Protein AF-A0A7T7HMY7-F1 (afdb_monomer_lite)

Sequence (396 aa):
MTNDMMNLRSLVEKSADADLLLAMTLGSSPRAFAAEKLMELEVGAKTGAGYGEKSAFRLAQRNGYRDRDWETRAGTVELRIPKLRSGSYFPSFLEPRRMAEKALTAVIQEAYIQGVSTRSVDDLVKAMGMSGISKSQVSRLCEEIDDKVKAFLDRPIEGDWSYLWIDATYMKVRRGGRIVSVAVIIAVGVNTDGRREVLGMEIGTSENGFEMPAETWLRFQSEAVIHSHNAKVHPHWPSNADMDSQIAAHIPFAIVSCDGEVTTPVLWWGDHCLDAPLTGRSFVPGVFDCYGLVRSCYWQERGIRLPDFARSKCWWEEGENLLADHFEEAGFRAVDALEARPGDVFFMRLVSKVPCHSGILLEDGLCLHHLDGRLSRREPIGPWLRRATHWVRYVG

Organism: NCBI:txid2583532

Foldseek 3Di:
DPVVVVVVVVVVVVVVVVVLVVCVVVVHDSVQVVQVVLLQVVVCVVQVHGPPDDDPSGPWDWDFWDWAWAQELQEIHTHTHIHTPDDGDDRPQDDPPDRYGPVLLVVLLVCVVVVNDQVNSQVVCVVSVYPGDDPVRSVVSCVVVVVVLVCLQPDDDDADFPDKDKDWDWDFDADPNDTATKIKIWIWTQHPVRDIDTNHIDIHPDPPDDDDALVNLVVDPDQEEEDEAQVVPDPQADALRRLVSCLSNVHKYWYWYDNPPDIDPIDIADPVCLCPDLWQDADGPQGRAFVSSLQSCCCPVPVDHFRGHRAHVPNCVVVDQCCVVCVVVRQKDWDDPVPDDFQKKWFFDDPHPHGDFMWTQHPPQWIWGGDHPDTTDIDHCVVVPVGTDTIIDHDD

Radius of gyration: 38.96 Å; chains: 1; bounding box: 104×44×97 Å

pLDDT: mean 81.66, std 12.3, range [36.0, 95.69]

InterPro domains:
  IPR000064 Endopeptidase, NLPC/P60 domain [PF00877] (287-383)
  IPR000064 Endopeptidase, NLPC/P60 domain [PS51935] (248-396)
  IPR001207 Transposase, mutator type [PF00872] (34-220)
  IPR001207 Transposase, mutator type [PTHR33217] (35-220)
  IPR038765 Papain-like cysteine peptidase superfamily [SSF54001] (282-394)

Secondary structure (DSSP, 8-state):
--HHHHHHHHHHHHHHHHHHHHHHHTT--HHHHHHHHHHHHHHHHHHTS-TT---TT----EEEEEEEEEEETTEEEEEEEEEESSS----TTS-TT--B-HHHHHHHHHHHHTT--HHHHHHHHHHTTSS---HHHHHHHHHHHHHHHHHHHTS---S-EEEEEEEEEEEEEEETTEEEEEEEEEEEEEETTS-EEEEEEEEE--SS-----HHHHHTS--S-EEEEEETTTS-SS--HHHHHHHHHHTS-EEEEEE-SS-BPPPEEESGGGTTS-SSSPPPBTTTBSHHHHHHHHHHHHH---PPP----TTGGGGT--HHHHSTTTTTEEEE-GGG--TT-EEEE-SSSSS--EEEEE-GGGEEEE--TTS--EEEESHHHHTTEEEEEEE--

Structure (mmCIF, N/CA/C/O backbone):
data_AF-A0A7T7HMY7-F1
#
_entry.id   AF-A0A7T7HMY7-F1
#
loop_
_atom_site.group_PDB
_atom_site.id
_atom_site.type_symbol
_atom_site.label_atom_id
_atom_site.label_alt_id
_atom_site.label_comp_id
_atom_site.label_asym_id
_atom_site.label_entity_id
_atom_site.label_seq_id
_atom_site.pdbx_PDB_ins_code
_atom_site.Cartn_x
_atom_site.Cartn_y
_atom_site.Cartn_z
_atom_site.occupancy
_atom_site.B_iso_or_equiv
_atom_site.auth_seq_id
_atom_site.auth_comp_id
_atom_site.auth_asym_id
_atom_site.auth_atom_id
_atom_site.pdbx_PDB_model_num
ATOM 1 N N . MET A 1 1 ? -70.663 -4.933 37.658 1.00 42.12 1 MET A N 1
ATOM 2 C CA . MET A 1 1 ? -69.342 -5.442 38.099 1.00 42.12 1 MET A CA 1
ATOM 3 C C . MET A 1 1 ? -68.191 -4.445 37.882 1.00 42.12 1 MET A C 1
ATOM 5 O O . MET A 1 1 ? -67.039 -4.824 38.012 1.00 42.12 1 MET A O 1
ATOM 9 N N . THR A 1 2 ? -68.454 -3.164 37.597 1.00 48.19 2 THR A N 1
ATOM 10 C CA . THR A 1 2 ? -67.416 -2.154 37.301 1.00 48.19 2 THR A CA 1
ATOM 11 C C . THR A 1 2 ? -67.029 -1.273 38.498 1.00 48.19 2 THR A C 1
ATOM 13 O O . THR A 1 2 ? -65.908 -0.776 38.529 1.00 48.19 2 THR A O 1
ATOM 16 N N . ASN A 1 3 ? -67.891 -1.142 39.517 1.00 42.84 3 ASN A N 1
ATOM 17 C CA . ASN A 1 3 ? -67.608 -0.309 40.698 1.00 42.84 3 ASN A CA 1
ATOM 18 C C . ASN A 1 3 ? -66.641 -0.953 41.709 1.00 42.84 3 ASN A C 1
ATOM 20 O O . ASN A 1 3 ? -65.788 -0.250 42.244 1.00 42.84 3 ASN A O 1
ATOM 24 N N . ASP A 1 4 ? -66.693 -2.272 41.927 1.00 43.59 4 ASP A N 1
ATOM 25 C CA . ASP A 1 4 ? -65.787 -2.940 42.884 1.00 43.59 4 ASP A CA 1
ATOM 26 C C . ASP A 1 4 ? -64.329 -2.994 42.392 1.00 43.59 4 ASP A C 1
ATOM 28 O O . ASP A 1 4 ? -63.393 -2.888 43.183 1.00 43.59 4 ASP A O 1
ATOM 32 N N . MET A 1 5 ? -64.118 -3.068 41.073 1.00 36.00 5 MET A N 1
ATOM 33 C CA . MET A 1 5 ? -62.785 -3.049 40.452 1.00 36.00 5 MET A CA 1
ATOM 34 C C . MET A 1 5 ? -62.126 -1.660 40.499 1.00 36.00 5 MET A C 1
ATOM 36 O O . MET A 1 5 ? -60.909 -1.564 40.658 1.00 36.00 5 MET A O 1
ATOM 40 N N . MET A 1 6 ? -62.919 -0.584 40.396 1.00 39.78 6 MET A N 1
ATOM 41 C CA . MET A 1 6 ? -62.444 0.790 40.614 1.00 39.78 6 MET A CA 1
ATOM 42 C C . MET A 1 6 ? -62.078 1.030 42.083 1.00 39.78 6 MET A C 1
ATOM 44 O O . MET A 1 6 ? -61.070 1.674 42.367 1.00 39.78 6 MET A O 1
ATOM 48 N N . ASN A 1 7 ? -62.844 0.452 43.013 1.00 46.25 7 ASN A N 1
ATOM 49 C CA . ASN A 1 7 ? -62.592 0.589 44.445 1.00 46.25 7 ASN A CA 1
ATOM 50 C C . ASN A 1 7 ? -61.287 -0.120 44.856 1.00 46.25 7 ASN A C 1
ATOM 52 O O . ASN A 1 7 ? -60.445 0.484 45.517 1.00 46.25 7 ASN A O 1
ATOM 56 N N . LEU A 1 8 ? -61.055 -1.342 44.359 1.00 41.19 8 LEU A N 1
ATOM 57 C CA . LEU A 1 8 ? -59.815 -2.106 44.559 1.00 41.19 8 LEU A CA 1
ATOM 58 C C . LEU A 1 8 ? -58.572 -1.416 43.985 1.00 41.19 8 LEU A C 1
ATOM 60 O O . LEU A 1 8 ? -57.550 -1.376 44.662 1.00 41.19 8 LEU A O 1
ATOM 64 N N . ARG A 1 9 ? -58.648 -0.828 42.781 1.00 41.97 9 ARG A N 1
ATOM 65 C CA . ARG A 1 9 ? -57.530 -0.039 42.228 1.00 41.97 9 ARG A CA 1
ATOM 66 C C . ARG A 1 9 ? -57.210 1.177 43.092 1.00 41.97 9 ARG A C 1
ATOM 68 O O . ARG A 1 9 ? -56.050 1.372 43.424 1.00 41.97 9 ARG A O 1
ATOM 75 N N . SER A 1 10 ? -58.228 1.914 43.538 1.00 44.69 10 SER A N 1
ATOM 76 C CA . SER A 1 10 ? -58.028 3.081 44.407 1.00 44.69 10 SER A CA 1
ATOM 77 C C . SER A 1 10 ? -57.472 2.715 45.791 1.00 44.69 10 SER A C 1
ATOM 79 O O . SER A 1 10 ? -56.715 3.483 46.379 1.00 44.69 10 SER A O 1
ATOM 81 N N . LEU A 1 11 ? -57.826 1.534 46.311 1.00 40.09 11 LEU A N 1
ATOM 82 C CA . LEU A 1 11 ? -57.315 0.985 47.569 1.00 40.09 11 LEU A CA 1
ATOM 83 C C . LEU A 1 11 ? -55.863 0.512 47.443 1.00 40.09 11 LEU A C 1
ATOM 85 O O . LEU A 1 11 ? -55.088 0.740 48.365 1.00 40.09 11 LEU A O 1
ATOM 89 N N . VAL A 1 12 ? -55.489 -0.095 46.312 1.00 43.34 12 VAL A N 1
ATOM 90 C CA . VAL A 1 12 ? -54.110 -0.522 46.016 1.00 43.34 12 VAL A CA 1
ATOM 91 C C . VAL A 1 12 ? -53.204 0.676 45.724 1.00 43.34 12 VAL A C 1
ATOM 93 O O . VAL A 1 12 ? -52.072 0.698 46.191 1.00 43.34 12 VAL A O 1
ATOM 96 N N . GLU A 1 13 ? -53.694 1.698 45.017 1.00 51.16 13 GLU A N 1
ATOM 97 C CA . GLU A 1 13 ? -52.966 2.959 44.807 1.00 51.16 13 GLU A CA 1
ATOM 98 C C . GLU A 1 13 ? -52.755 3.696 46.135 1.00 51.16 13 GLU A C 1
ATOM 100 O O . GLU A 1 13 ? -51.631 4.070 46.457 1.00 51.16 13 GLU A O 1
ATOM 105 N N . LYS A 1 14 ? -53.792 3.798 46.979 1.00 53.12 14 LYS A N 1
ATOM 106 C CA . LYS A 1 14 ? -53.660 4.380 48.324 1.00 53.12 14 LYS A CA 1
ATOM 107 C C . LYS A 1 14 ? -52.771 3.560 49.256 1.00 53.12 14 LYS A C 1
ATOM 109 O O . LYS A 1 14 ? -52.086 4.160 50.078 1.00 53.12 14 LYS A O 1
ATOM 114 N N . SER A 1 15 ? -52.779 2.226 49.173 1.00 52.03 15 SER A N 1
ATOM 115 C CA . SER A 1 15 ? -51.889 1.400 49.998 1.00 52.03 15 SER A CA 1
ATOM 116 C C . SER A 1 15 ? -50.443 1.490 49.520 1.00 52.03 15 SER A C 1
ATOM 118 O O . SER A 1 15 ? -49.547 1.539 50.350 1.00 52.03 15 SER A O 1
ATOM 120 N N . ALA A 1 16 ? -50.209 1.561 48.207 1.00 57.41 16 ALA A N 1
ATOM 121 C CA . ALA A 1 16 ? -48.880 1.752 47.636 1.00 57.41 16 ALA A CA 1
ATOM 122 C C . ALA A 1 16 ? -48.299 3.128 47.996 1.00 57.41 16 ALA A C 1
ATOM 124 O O . ALA A 1 16 ? -47.139 3.203 48.395 1.00 57.41 16 ALA A O 1
ATOM 125 N N . ASP A 1 17 ? -49.109 4.190 47.935 1.00 59.56 17 ASP A N 1
ATOM 126 C CA . ASP A 1 17 ? -48.710 5.536 48.361 1.00 59.56 17 ASP A CA 1
ATOM 127 C C . ASP A 1 17 ? -48.475 5.607 49.872 1.00 59.56 17 ASP A C 1
ATOM 129 O O . ASP A 1 17 ? -47.504 6.217 50.314 1.00 59.56 17 ASP A O 1
ATOM 133 N N . ALA A 1 18 ? -49.319 4.957 50.679 1.00 59.72 18 ALA A N 1
ATOM 134 C CA . ALA A 1 18 ? -49.139 4.897 52.127 1.00 59.72 18 ALA A CA 1
ATOM 135 C C . ALA A 1 18 ? -47.888 4.101 52.523 1.00 59.72 18 ALA A C 1
ATOM 137 O O . ALA A 1 18 ? -47.154 4.546 53.399 1.00 59.72 18 ALA A O 1
ATOM 138 N N . ASP A 1 19 ? -47.609 2.973 51.866 1.00 58.94 19 ASP A N 1
ATOM 139 C CA . ASP A 1 19 ? -46.412 2.163 52.111 1.00 58.94 19 ASP A CA 1
ATOM 140 C C . ASP A 1 19 ? -45.138 2.881 51.647 1.00 58.94 19 ASP A C 1
ATOM 142 O O . ASP A 1 19 ? -44.115 2.821 52.329 1.00 58.94 19 ASP A O 1
ATOM 146 N N . LEU A 1 20 ? -45.192 3.602 50.520 1.00 57.53 20 LEU A N 1
ATOM 147 C CA . LEU A 1 20 ? -44.084 4.419 50.027 1.00 57.53 20 LEU A CA 1
ATOM 148 C C . LEU A 1 20 ? -43.818 5.609 50.958 1.00 57.53 20 LEU A C 1
ATOM 150 O O . LEU A 1 20 ? -42.670 5.860 51.315 1.00 57.53 20 LEU A O 1
ATOM 154 N N . LEU A 1 21 ? -44.867 6.310 51.399 1.00 55.91 21 LEU A N 1
ATOM 155 C CA . LEU A 1 21 ? -44.771 7.385 52.389 1.00 55.91 21 LEU A CA 1
ATOM 156 C C . LEU A 1 21 ? -44.250 6.863 53.729 1.00 55.91 21 LEU A C 1
ATOM 158 O O . LEU A 1 21 ? -43.387 7.501 54.328 1.00 55.91 21 LEU A O 1
ATOM 162 N N . LEU A 1 22 ? -44.707 5.687 54.167 1.00 54.56 22 LEU A N 1
ATOM 163 C CA . LEU A 1 22 ? -44.237 5.034 55.384 1.00 54.56 22 LEU A CA 1
ATOM 164 C C . LEU A 1 22 ? -42.751 4.667 55.267 1.00 54.56 22 LEU A C 1
ATOM 166 O O . LEU A 1 22 ? -41.972 4.984 56.166 1.00 54.56 22 LEU A O 1
ATOM 170 N N . ALA A 1 23 ? -42.329 4.090 54.140 1.00 54.44 23 ALA A N 1
ATOM 171 C CA . ALA A 1 23 ? -40.928 3.787 53.851 1.00 54.44 23 ALA A CA 1
ATOM 172 C C . ALA A 1 23 ? -40.056 5.055 53.816 1.00 54.44 23 ALA A C 1
ATOM 174 O O . ALA A 1 23 ? -38.965 5.062 54.388 1.00 54.44 23 ALA A O 1
ATOM 175 N N . MET A 1 24 ? -40.559 6.149 53.233 1.00 52.00 24 MET A N 1
ATOM 176 C CA . MET A 1 24 ? -39.890 7.454 53.232 1.00 52.00 24 MET A CA 1
ATOM 177 C C . MET A 1 24 ? -39.785 8.051 54.645 1.00 52.00 24 MET A C 1
ATOM 179 O O . MET A 1 24 ? -38.734 8.583 54.997 1.00 52.00 24 MET A O 1
ATOM 183 N N . THR A 1 25 ? -40.818 7.923 55.487 1.00 47.66 25 THR A N 1
ATOM 184 C CA . THR A 1 25 ? -40.770 8.362 56.897 1.00 47.66 25 THR A CA 1
ATOM 185 C C . THR A 1 25 ? -39.879 7.491 57.782 1.00 47.66 25 THR A C 1
ATOM 187 O O . THR A 1 25 ? -39.307 7.992 58.745 1.00 47.66 25 THR A O 1
ATOM 190 N N . LEU A 1 26 ? -39.711 6.208 57.445 1.00 48.44 26 LEU A N 1
ATOM 191 C CA . LEU A 1 26 ? -38.800 5.276 58.120 1.00 48.44 26 LEU A CA 1
ATOM 192 C C . LEU A 1 26 ? -37.350 5.379 57.604 1.00 48.44 26 LEU A C 1
ATOM 194 O O . LEU A 1 26 ? -36.502 4.579 57.994 1.00 48.44 26 LEU A O 1
ATOM 198 N N . GLY A 1 27 ? -37.050 6.354 56.736 1.00 49.81 27 GLY A N 1
ATOM 199 C CA . GLY A 1 27 ? -35.697 6.639 56.247 1.00 49.81 27 GLY A CA 1
ATOM 200 C C . GLY A 1 27 ? -35.196 5.707 55.140 1.00 49.81 27 GLY A C 1
ATOM 201 O O . GLY A 1 27 ? -34.015 5.743 54.800 1.00 49.81 27 GLY A O 1
ATOM 202 N N . SER A 1 28 ? -36.066 4.880 54.556 1.00 56.84 28 SER A N 1
ATOM 203 C CA . SER A 1 28 ? -35.708 3.970 53.464 1.00 56.84 28 SER A CA 1
ATOM 204 C C . SER A 1 28 ? -35.794 4.688 52.113 1.00 56.84 28 SER A C 1
ATOM 206 O O . SER A 1 28 ? -36.788 5.344 51.803 1.00 56.84 28 SER A O 1
ATOM 208 N N . SER A 1 29 ? -34.756 4.563 51.278 1.00 65.31 29 SER A N 1
ATOM 209 C CA . SER A 1 29 ? -34.755 5.135 49.922 1.00 65.31 29 SER A CA 1
ATOM 210 C C . SER A 1 29 ? -35.913 4.552 49.091 1.00 65.31 29 SER A C 1
ATOM 212 O O . SER A 1 29 ? -36.065 3.327 49.075 1.00 65.31 29 SER A O 1
ATOM 214 N N . PRO A 1 30 ? -36.680 5.359 48.326 1.00 67.12 30 PRO A N 1
ATOM 215 C CA . PRO A 1 30 ? -37.744 4.865 47.437 1.00 67.12 30 PRO A CA 1
ATOM 216 C C . PRO A 1 30 ? -37.289 3.736 46.497 1.00 67.12 30 PRO A C 1
ATOM 218 O O . PRO A 1 30 ? -38.059 2.849 46.137 1.00 67.12 30 PRO A O 1
ATOM 221 N N . ARG A 1 31 ? -36.000 3.738 46.131 1.00 68.12 31 ARG A N 1
ATOM 222 C CA . ARG A 1 31 ? -35.364 2.694 45.316 1.00 68.12 31 ARG A CA 1
ATOM 223 C C . ARG A 1 31 ? -35.173 1.381 46.072 1.00 68.12 31 ARG A C 1
ATOM 225 O O . ARG A 1 31 ? -35.397 0.327 45.487 1.00 68.12 31 ARG A O 1
ATOM 232 N N . ALA A 1 32 ? -34.784 1.448 47.347 1.00 71.50 32 ALA A N 1
ATOM 233 C CA . ALA A 1 32 ? -34.676 0.270 48.206 1.00 71.50 32 ALA A CA 1
ATOM 234 C C . ALA A 1 32 ? -36.048 -0.395 48.352 1.00 71.50 32 ALA A C 1
ATOM 236 O O . ALA A 1 32 ? -36.175 -1.591 48.115 1.00 71.50 32 ALA A O 1
ATOM 237 N N . PHE A 1 33 ? -37.090 0.406 48.597 1.00 76.81 33 PHE A N 1
ATOM 238 C CA . PHE A 1 33 ? -38.466 -0.077 48.695 1.00 76.81 33 PHE A CA 1
ATOM 239 C C . PHE A 1 33 ? -38.954 -0.740 47.397 1.00 76.81 33 PHE A C 1
ATOM 241 O O . PHE A 1 33 ? -39.469 -1.857 47.421 1.00 76.81 33 PHE A O 1
ATOM 248 N N . ALA A 1 34 ? -38.750 -0.095 46.243 1.00 78.25 34 ALA A N 1
ATOM 249 C CA . ALA A 1 34 ? -39.134 -0.667 44.953 1.00 78.25 34 ALA A CA 1
ATOM 250 C C . ALA A 1 34 ? -38.386 -1.980 44.652 1.00 78.25 34 ALA A C 1
ATOM 252 O O . ALA A 1 34 ? -38.998 -2.954 44.210 1.00 78.25 34 ALA A O 1
ATOM 253 N N . ALA A 1 35 ? -37.077 -2.031 44.925 1.00 81.69 35 ALA A N 1
ATOM 254 C CA . ALA A 1 35 ? -36.270 -3.235 44.748 1.00 81.69 35 ALA A CA 1
ATOM 255 C C . ALA A 1 35 ? -36.717 -4.365 45.690 1.00 81.69 35 ALA A C 1
ATOM 257 O O . ALA A 1 35 ? -36.839 -5.510 45.255 1.00 81.69 35 ALA A O 1
ATOM 258 N N . GLU A 1 36 ? -37.014 -4.059 46.954 1.00 84.00 36 GLU A N 1
ATOM 259 C CA . GLU A 1 36 ? -37.570 -5.019 47.912 1.00 84.00 36 GLU A CA 1
ATOM 260 C C . GLU A 1 36 ? -38.914 -5.571 47.441 1.00 84.00 36 GLU A C 1
ATOM 262 O O . GLU A 1 36 ? -39.086 -6.789 47.407 1.00 84.00 36 GLU A O 1
ATOM 267 N N . LYS A 1 37 ? -39.834 -4.715 46.983 1.00 82.25 37 LYS A N 1
ATOM 268 C CA . LYS A 1 37 ? -41.144 -5.151 46.478 1.00 82.25 37 LYS A CA 1
ATOM 269 C C . LYS A 1 37 ? -41.040 -6.028 45.237 1.00 82.25 37 LYS A C 1
ATOM 271 O O . LYS A 1 37 ? -41.718 -7.053 45.160 1.00 82.25 37 LYS A O 1
ATOM 276 N N . LEU A 1 38 ? -40.157 -5.690 44.298 1.00 84.50 38 LEU A N 1
ATOM 277 C CA . LEU A 1 38 ? -39.879 -6.543 43.141 1.00 84.50 38 LEU A CA 1
ATOM 278 C C . LEU A 1 38 ? -39.337 -7.912 43.573 1.00 84.50 38 LEU A C 1
ATOM 280 O O . LEU A 1 38 ? -39.813 -8.940 43.091 1.00 84.50 38 LEU A O 1
ATOM 284 N N . MET A 1 39 ? -38.404 -7.946 44.530 1.00 88.19 39 MET A N 1
ATOM 285 C CA . MET A 1 39 ? -37.891 -9.206 45.075 1.00 88.19 39 MET A CA 1
ATOM 286 C C . MET A 1 39 ? -38.978 -10.016 45.795 1.00 88.19 39 MET A C 1
ATOM 288 O O . MET A 1 39 ? -39.026 -11.240 45.657 1.00 88.19 39 MET A O 1
ATOM 292 N N . GLU A 1 40 ? -39.877 -9.370 46.541 1.00 85.19 40 GLU A N 1
ATOM 293 C CA . GLU A 1 40 ? -41.006 -10.041 47.195 1.00 85.19 40 GLU A CA 1
ATOM 294 C C . GLU A 1 40 ? -41.950 -10.699 46.186 1.00 85.19 40 GLU A C 1
ATOM 296 O O . GLU A 1 40 ? -42.355 -11.846 46.409 1.00 85.19 40 GLU A O 1
ATOM 301 N N . LEU A 1 41 ? -42.258 -10.006 45.085 1.00 84.88 41 LEU A N 1
ATOM 302 C CA . LEU A 1 41 ? -43.108 -10.503 44.002 1.00 84.88 41 LEU A CA 1
ATOM 303 C C . LEU A 1 41 ? -42.464 -11.685 43.269 1.00 84.88 41 LEU A C 1
ATOM 305 O O . LEU A 1 41 ? -43.100 -12.727 43.111 1.00 84.88 41 LEU A O 1
ATOM 309 N N . GLU A 1 42 ? -41.192 -11.571 42.880 1.00 86.19 42 GLU A N 1
ATOM 310 C CA . GLU A 1 42 ? -40.466 -12.653 42.203 1.00 86.19 42 GLU A CA 1
ATOM 311 C C . GLU A 1 42 ? -40.352 -13.907 43.077 1.00 86.19 42 GLU A C 1
ATOM 313 O O . GLU A 1 42 ? -40.543 -15.033 42.606 1.00 86.19 42 GLU A O 1
ATOM 318 N N . VAL A 1 43 ? -40.056 -13.728 44.369 1.00 87.19 43 VAL A N 1
ATOM 319 C CA . VAL A 1 43 ? -39.980 -14.847 45.310 1.00 87.19 43 VAL A CA 1
ATOM 320 C C . VAL A 1 43 ? -41.359 -15.443 45.541 1.00 87.19 43 VAL A C 1
ATOM 322 O O . VAL A 1 43 ? -41.470 -16.663 45.539 1.00 87.19 43 VAL A O 1
ATOM 325 N N . GLY A 1 44 ? -42.401 -14.622 45.702 1.00 84.00 44 GLY A N 1
ATOM 326 C CA . GLY A 1 44 ? -43.781 -15.089 45.851 1.00 84.00 44 GLY A CA 1
ATOM 327 C C . GLY A 1 44 ? -44.232 -15.950 44.672 1.00 84.00 44 GLY A C 1
ATOM 328 O O . GLY A 1 44 ? -44.763 -17.041 44.888 1.00 84.00 44 GLY A O 1
ATOM 329 N N . ALA A 1 45 ? -43.925 -15.519 43.445 1.00 84.25 45 ALA A N 1
ATOM 330 C CA . ALA A 1 45 ? -44.188 -16.279 42.226 1.00 84.25 45 ALA A CA 1
ATOM 331 C C . ALA A 1 45 ? -43.424 -17.615 42.198 1.00 84.25 45 ALA A C 1
ATOM 333 O O . ALA A 1 45 ? -44.005 -18.648 41.875 1.00 84.25 45 ALA A O 1
ATOM 334 N N . LYS A 1 46 ? -42.146 -17.631 42.605 1.00 82.56 46 LYS A N 1
ATOM 335 C CA . LYS A 1 46 ? -41.347 -18.868 42.694 1.00 82.56 46 LYS A CA 1
ATOM 336 C C . LYS A 1 46 ? -41.804 -19.821 43.800 1.00 82.56 46 LYS A C 1
ATOM 338 O O . LYS A 1 46 ? -41.718 -21.033 43.627 1.00 82.56 46 LYS A O 1
ATOM 343 N N . THR A 1 47 ? -42.236 -19.306 44.951 1.00 82.94 47 THR A N 1
ATOM 344 C CA . THR A 1 47 ? -42.652 -20.134 46.094 1.00 82.94 47 THR A CA 1
ATOM 345 C C . THR A 1 47 ? -44.120 -20.548 46.034 1.00 82.94 47 THR A C 1
ATOM 347 O O . THR A 1 47 ? -44.513 -21.429 46.800 1.00 82.94 47 THR A O 1
ATOM 350 N N . GLY A 1 48 ? -44.919 -19.932 45.156 1.00 80.69 48 GLY A N 1
ATOM 351 C CA . GLY A 1 48 ? -46.363 -20.163 45.028 1.00 80.69 48 GLY A CA 1
ATOM 352 C C . GLY A 1 48 ? -47.188 -19.621 46.201 1.00 80.69 48 GLY A C 1
ATOM 353 O O . GLY A 1 48 ? -48.314 -20.059 46.413 1.00 80.69 48 GLY A O 1
ATOM 354 N N . ALA A 1 49 ? -46.611 -18.732 47.016 1.00 79.75 49 ALA A N 1
ATOM 355 C CA . ALA A 1 49 ? -47.242 -18.171 48.212 1.00 79.75 49 ALA A CA 1
ATOM 356 C C . ALA A 1 49 ? -46.493 -16.922 48.693 1.00 79.75 49 ALA A C 1
ATOM 358 O O . ALA A 1 49 ? -45.259 -16.878 48.618 1.00 79.75 49 ALA A O 1
ATOM 359 N N . GLY A 1 50 ? -47.218 -15.955 49.256 1.00 77.62 50 GLY A N 1
ATOM 360 C CA . GLY A 1 50 ? -46.667 -14.739 49.851 1.00 77.62 50 GLY A CA 1
ATOM 361 C C . GLY A 1 50 ? -45.847 -14.990 51.121 1.00 77.62 50 GLY A C 1
ATOM 362 O O . GLY A 1 50 ? -45.768 -16.109 51.643 1.00 77.62 50 GLY A O 1
ATOM 363 N N . TYR A 1 51 ? -45.205 -13.938 51.636 1.00 75.81 51 TYR A N 1
ATOM 364 C CA . TYR A 1 51 ? -44.473 -14.007 52.903 1.00 75.81 51 TYR A CA 1
ATOM 365 C C . TYR A 1 51 ? -45.437 -14.245 54.074 1.00 75.81 51 TYR A C 1
ATOM 367 O O . TYR A 1 51 ? -46.446 -13.561 54.192 1.00 75.81 51 TYR A O 1
ATOM 375 N N . GLY A 1 52 ? -45.158 -15.238 54.924 1.00 75.44 52 GLY A N 1
ATOM 376 C CA . GLY A 1 52 ? -45.998 -15.560 56.090 1.00 75.44 52 GLY A CA 1
ATOM 377 C C . GLY A 1 52 ? -47.347 -16.228 55.779 1.00 75.44 52 GLY A C 1
ATOM 378 O O . GLY A 1 52 ? -47.994 -16.741 56.689 1.00 75.44 52 GLY A O 1
ATOM 379 N N . GLU A 1 53 ? -47.753 -16.303 54.510 1.00 79.56 53 GLU A N 1
ATOM 380 C CA . GLU A 1 53 ? -49.017 -16.918 54.098 1.00 79.56 53 GLU A CA 1
ATOM 381 C C . GLU A 1 53 ? -49.006 -18.437 54.347 1.00 79.56 53 GLU A C 1
ATOM 383 O O . GLU A 1 53 ? -47.990 -19.102 54.137 1.00 79.56 53 GLU A O 1
ATOM 388 N N . LYS A 1 54 ? -50.113 -19.030 54.799 1.00 72.88 54 LYS A N 1
ATOM 389 C CA . LYS A 1 54 ? -50.232 -20.492 54.909 1.00 72.88 54 LYS A CA 1
ATOM 390 C C . LYS A 1 54 ? -50.882 -21.025 53.636 1.00 72.88 54 LYS A C 1
ATOM 392 O O . LYS A 1 54 ? -52.081 -20.874 53.458 1.00 72.88 54 LYS A O 1
ATOM 397 N N . SER A 1 55 ? -50.092 -21.664 52.776 1.00 78.56 55 SER A N 1
ATOM 398 C CA . SER A 1 55 ? -50.578 -22.310 51.553 1.00 78.56 55 SER A CA 1
ATOM 399 C C . SER A 1 55 ? -50.116 -23.761 51.508 1.00 78.56 55 SER A C 1
ATOM 401 O O . SER A 1 55 ? -48.934 -24.045 51.716 1.00 78.56 55 SER A O 1
ATOM 403 N N . ALA A 1 56 ? -51.051 -24.670 51.222 1.00 76.62 56 ALA A N 1
ATOM 404 C CA . ALA A 1 56 ? -50.767 -26.089 51.016 1.00 76.62 56 ALA A CA 1
ATOM 405 C C . ALA A 1 56 ? -49.973 -26.350 49.720 1.00 76.62 56 ALA A C 1
ATOM 407 O O . ALA A 1 56 ? -49.326 -27.384 49.600 1.00 76.62 56 ALA A O 1
ATOM 408 N N . PHE A 1 57 ? -49.975 -25.397 48.782 1.00 77.12 57 PHE A N 1
ATOM 409 C CA . PHE A 1 57 ? -49.289 -25.487 47.489 1.00 77.12 57 PHE A CA 1
ATOM 410 C C . PHE A 1 57 ? -47.900 -24.825 47.489 1.00 77.12 57 PHE A C 1
ATOM 412 O O . PHE A 1 57 ? -47.308 -24.623 46.430 1.00 77.12 57 PHE A O 1
ATOM 419 N N . ARG A 1 58 ? -47.361 -24.456 48.662 1.00 81.56 58 ARG A N 1
ATOM 420 C CA . ARG A 1 58 ? -46.050 -23.800 48.757 1.00 81.56 58 ARG A CA 1
ATOM 421 C C . ARG A 1 58 ? -44.930 -24.750 48.318 1.00 81.56 58 ARG A C 1
ATOM 423 O O . ARG A 1 58 ? -44.693 -25.772 48.954 1.00 81.56 58 ARG A O 1
ATOM 430 N N . LEU A 1 59 ? -44.180 -24.338 47.298 1.00 83.31 59 LEU A N 1
ATOM 431 C CA . LEU A 1 59 ? -43.111 -25.135 46.683 1.00 83.31 59 LEU A CA 1
ATOM 432 C C . LEU A 1 59 ? -41.764 -25.028 47.415 1.00 83.31 59 LEU A C 1
ATOM 434 O O . LEU A 1 59 ? -40.975 -25.969 47.420 1.00 83.31 59 LEU A O 1
ATOM 438 N N . ALA A 1 60 ? -41.483 -23.882 48.040 1.00 83.75 60 ALA A N 1
ATOM 439 C CA . ALA A 1 60 ? -40.248 -23.657 48.789 1.00 83.75 60 ALA A CA 1
ATOM 440 C C . ALA A 1 60 ? -40.464 -22.669 49.943 1.00 83.75 60 ALA A C 1
ATOM 442 O O . ALA A 1 60 ? -41.300 -21.766 49.870 1.00 83.75 60 ALA A O 1
ATOM 443 N N . GLN A 1 61 ? -39.700 -22.838 51.025 1.00 83.69 61 GLN A N 1
ATOM 444 C CA . GLN A 1 61 ? -39.705 -21.925 52.174 1.00 83.69 61 GLN A CA 1
ATOM 445 C C . GLN A 1 61 ? -38.551 -20.922 52.088 1.00 83.69 61 GLN A C 1
ATOM 447 O O . GLN A 1 61 ? -37.484 -21.246 51.570 1.00 83.69 61 GLN A O 1
ATOM 452 N N . ARG A 1 62 ? -38.745 -19.713 52.626 1.00 85.62 62 ARG A N 1
ATOM 453 C CA . ARG A 1 62 ? -37.674 -18.713 52.762 1.00 85.62 62 ARG A CA 1
ATOM 454 C C . ARG A 1 62 ? -36.783 -19.049 53.968 1.00 85.62 62 ARG A C 1
ATOM 456 O O . ARG A 1 62 ? -37.272 -19.589 54.955 1.00 85.62 62 ARG A O 1
ATOM 463 N N . ASN A 1 63 ? -35.491 -18.736 53.889 1.00 88.06 63 ASN A N 1
ATOM 464 C CA . ASN A 1 63 ? -34.488 -19.019 54.923 1.00 88.06 63 ASN A CA 1
ATOM 465 C C . ASN A 1 63 ? -33.588 -17.797 55.187 1.00 88.06 63 ASN A C 1
ATOM 467 O O . ASN A 1 63 ? -32.373 -17.832 54.984 1.00 88.06 63 ASN A O 1
ATOM 471 N N . GLY A 1 64 ? -34.215 -16.689 55.583 1.00 86.00 64 GLY A N 1
ATOM 472 C CA . GLY A 1 64 ? -33.536 -15.422 55.851 1.00 86.00 64 GLY A CA 1
ATOM 473 C C . GLY A 1 64 ? -33.151 -14.647 54.588 1.00 86.00 64 GLY A C 1
ATOM 474 O O . GLY A 1 64 ? -33.714 -14.860 53.513 1.00 86.00 64 GLY A O 1
ATOM 475 N N . TYR A 1 65 ? -32.185 -13.741 54.739 1.00 87.38 65 TYR A N 1
ATOM 476 C CA . TYR A 1 65 ? -31.741 -12.806 53.702 1.00 87.38 65 TYR A CA 1
ATOM 477 C C . TYR A 1 65 ? -30.212 -12.879 53.522 1.00 87.38 65 TYR A C 1
ATOM 479 O O . TYR A 1 65 ? -29.486 -13.386 54.387 1.00 87.38 65 TYR A O 1
ATOM 487 N N . ARG A 1 66 ? -29.708 -12.449 52.363 1.00 87.94 66 ARG A N 1
ATOM 488 C CA . ARG A 1 66 ? -28.308 -12.030 52.172 1.00 87.94 66 ARG A CA 1
ATOM 489 C C . ARG A 1 66 ? -28.301 -10.530 51.935 1.00 87.94 66 ARG A C 1
ATOM 491 O O . ARG A 1 66 ? -29.075 -10.054 51.108 1.00 87.94 66 ARG A O 1
ATOM 498 N N . ASP A 1 67 ? -27.403 -9.839 52.608 1.00 87.00 67 ASP A N 1
ATOM 499 C CA . ASP A 1 67 ? -27.182 -8.426 52.353 1.00 87.00 67 ASP A CA 1
ATOM 500 C C . ASP A 1 67 ? -26.232 -8.280 51.155 1.00 87.00 67 ASP A C 1
ATOM 502 O O . ASP A 1 67 ? -25.342 -9.115 50.936 1.00 87.00 67 ASP A O 1
ATOM 506 N N . ARG A 1 68 ? -26.488 -7.282 50.314 1.00 84.88 68 ARG A N 1
ATOM 507 C CA . ARG A 1 68 ? -25.663 -6.950 49.155 1.00 84.88 68 ARG A CA 1
ATOM 508 C C . ARG A 1 68 ? -25.876 -5.501 48.758 1.00 84.88 68 ARG A C 1
ATOM 510 O O . ARG A 1 68 ? -27.006 -5.103 48.503 1.00 84.88 68 ARG A O 1
ATOM 517 N N . ASP A 1 69 ? -24.784 -4.787 48.549 1.00 83.94 69 ASP A N 1
ATOM 518 C CA . ASP A 1 69 ? -24.856 -3.431 48.021 1.00 83.94 69 ASP A CA 1
ATOM 519 C C . ASP A 1 69 ? -25.123 -3.447 46.514 1.00 83.94 69 ASP A C 1
ATOM 521 O O . ASP A 1 69 ? -24.552 -4.239 45.756 1.00 83.94 69 ASP A O 1
ATOM 525 N N . TRP A 1 70 ? -26.014 -2.569 46.074 1.00 81.81 70 TRP A N 1
ATOM 526 C CA . TRP A 1 70 ? -26.295 -2.322 44.672 1.00 81.81 70 TRP A CA 1
ATOM 527 C C . TRP A 1 70 ? -25.960 -0.881 44.330 1.00 81.81 70 TRP A C 1
ATOM 529 O O . TRP A 1 70 ? -26.570 0.070 44.818 1.00 81.81 70 TRP A O 1
ATOM 539 N N . GLU A 1 71 ? -24.953 -0.728 43.488 1.00 74.00 71 GLU A N 1
ATOM 540 C CA . GLU A 1 71 ? -24.451 0.561 43.065 1.00 74.00 71 GLU A CA 1
ATOM 541 C C . GLU A 1 71 ? -25.259 1.088 41.872 1.00 74.00 71 GLU A C 1
ATOM 543 O O . GLU 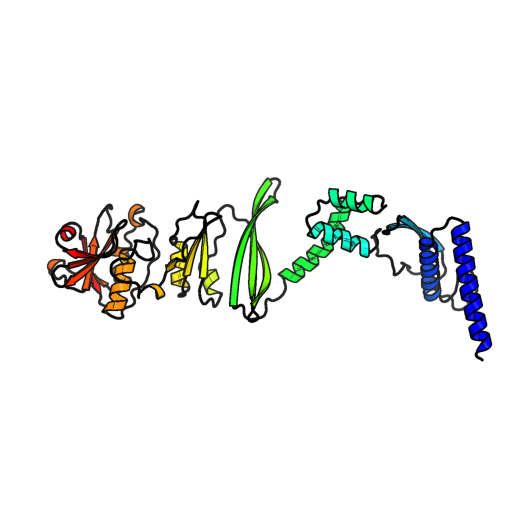A 1 71 ? -25.273 0.499 40.786 1.00 74.00 71 GLU A O 1
ATOM 548 N N . THR A 1 72 ? -25.937 2.219 42.082 1.00 72.56 72 THR A N 1
ATOM 549 C CA . THR A 1 72 ? -26.768 2.891 41.073 1.00 72.56 72 THR A CA 1
ATOM 550 C C . THR A 1 72 ? -26.270 4.312 40.826 1.00 72.56 72 THR A C 1
ATOM 552 O O . THR A 1 72 ? -25.568 4.887 41.657 1.00 72.56 72 THR A O 1
ATOM 555 N N . ARG A 1 73 ? -26.703 4.932 39.723 1.00 66.25 73 ARG A N 1
ATOM 556 C CA . ARG A 1 73 ? -26.361 6.331 39.384 1.00 66.25 73 ARG A CA 1
ATOM 557 C C . ARG A 1 73 ? -26.778 7.378 40.422 1.00 66.25 73 ARG A C 1
ATOM 559 O O . ARG A 1 73 ? -26.322 8.507 40.354 1.00 66.25 73 ARG A O 1
ATOM 566 N N . ALA A 1 74 ? -27.676 7.037 41.343 1.00 65.25 74 ALA A N 1
ATOM 567 C CA . ALA A 1 74 ? -28.130 7.940 42.398 1.00 65.25 74 ALA A CA 1
ATOM 568 C C . ALA A 1 74 ? -27.646 7.485 43.791 1.00 65.25 74 ALA A C 1
ATOM 570 O O . ALA A 1 74 ? -28.302 7.755 44.801 1.00 65.25 74 ALA A O 1
ATOM 571 N N . GLY A 1 75 ? -26.554 6.717 43.840 1.00 69.94 75 GLY A N 1
ATOM 572 C CA . GLY A 1 75 ? -25.920 6.218 45.060 1.00 69.94 75 GLY A CA 1
ATOM 573 C C . GLY A 1 75 ? -26.122 4.722 45.310 1.00 69.94 75 GLY A C 1
ATOM 574 O O . GLY A 1 75 ? -26.835 4.026 44.577 1.00 69.94 75 GLY A O 1
ATOM 575 N N . THR A 1 76 ? -25.476 4.236 46.366 1.00 77.12 76 THR A N 1
ATOM 576 C CA . THR A 1 76 ? -25.512 2.834 46.796 1.00 77.12 76 THR A CA 1
ATOM 577 C C . THR A 1 76 ? -26.816 2.509 47.521 1.00 77.12 76 THR A C 1
ATOM 579 O O . THR A 1 76 ? -27.263 3.258 48.388 1.00 77.12 76 THR A O 1
ATOM 582 N N . VAL A 1 77 ? -27.433 1.387 47.158 1.00 81.81 77 VAL A N 1
ATOM 583 C CA . VAL A 1 77 ? -28.637 0.844 47.789 1.00 81.81 77 VAL A CA 1
ATOM 584 C C . VAL A 1 77 ? -28.275 -0.473 48.464 1.00 81.81 77 VAL A C 1
ATOM 586 O O . VAL A 1 77 ? -27.894 -1.427 47.790 1.00 81.81 77 VAL A O 1
ATOM 589 N N . GLU A 1 78 ? -28.413 -0.546 49.783 1.00 82.38 78 GLU A N 1
ATOM 590 C CA . GLU A 1 78 ? -28.263 -1.802 50.522 1.00 82.38 78 GLU A CA 1
ATOM 591 C C . GLU A 1 78 ? -29.479 -2.697 50.243 1.00 82.38 78 GLU A C 1
ATOM 593 O O . GLU A 1 78 ? -30.616 -2.344 50.558 1.00 82.38 78 GLU A O 1
ATOM 598 N N . LEU A 1 79 ? -29.265 -3.850 49.608 1.00 86.12 79 LEU A N 1
ATOM 599 C CA . LEU A 1 79 ? -30.325 -4.804 49.287 1.00 86.12 79 LEU A CA 1
ATOM 600 C C . LEU A 1 79 ? -30.294 -5.995 50.234 1.00 86.12 79 LEU A C 1
ATOM 602 O O . LEU A 1 79 ? -29.267 -6.653 50.402 1.00 86.12 79 LEU A O 1
ATOM 606 N N . ARG A 1 80 ? -31.470 -6.368 50.743 1.00 87.19 80 ARG A N 1
ATOM 607 C CA . ARG A 1 80 ? -31.673 -7.598 51.515 1.00 87.19 80 ARG A CA 1
ATOM 608 C C . ARG A 1 80 ? -32.331 -8.649 50.637 1.00 87.19 80 ARG A C 1
ATOM 610 O O . ARG A 1 80 ? -33.550 -8.763 50.557 1.00 87.19 80 ARG A O 1
ATOM 617 N N . ILE A 1 81 ? -31.521 -9.434 49.938 1.00 88.19 81 ILE A N 1
ATOM 618 C CA . ILE A 1 81 ? -32.014 -10.413 48.967 1.00 88.19 81 ILE A CA 1
ATOM 619 C C . ILE A 1 81 ? -32.516 -11.671 49.703 1.00 88.19 81 ILE A C 1
ATOM 621 O O . ILE A 1 81 ? -31.728 -12.306 50.413 1.00 88.19 81 ILE A O 1
ATOM 625 N N . PRO A 1 82 ? -33.779 -12.099 49.518 1.00 87.88 82 PRO A N 1
ATOM 626 C CA . PRO A 1 82 ? -34.316 -13.297 50.165 1.00 87.88 82 PRO A CA 1
ATOM 627 C C . PRO A 1 82 ? -33.553 -14.579 49.800 1.00 87.88 82 PRO A C 1
ATOM 629 O O . PRO A 1 82 ? -33.158 -14.790 48.651 1.00 87.88 82 PRO A O 1
ATOM 632 N N . LYS A 1 83 ? -33.388 -15.481 50.769 1.00 88.75 83 LYS A N 1
ATOM 633 C CA . LYS A 1 83 ? -32.855 -16.836 50.564 1.00 88.75 83 LYS A CA 1
ATOM 634 C C . LYS A 1 83 ? -33.989 -17.853 50.567 1.00 88.75 83 LYS A C 1
ATOM 636 O O . LYS A 1 83 ? -34.938 -17.725 51.337 1.00 88.75 83 LYS A O 1
ATOM 641 N N . LEU A 1 84 ? -33.861 -18.894 49.750 1.00 88.12 84 LEU A N 1
ATOM 642 C CA . LEU A 1 84 ? -34.756 -20.052 49.756 1.00 88.12 84 LEU A CA 1
ATOM 643 C C . LEU A 1 84 ? -34.082 -21.234 50.464 1.00 88.12 84 LEU A C 1
ATOM 645 O O . LEU A 1 84 ? -32.864 -21.384 50.408 1.00 88.12 84 LEU A O 1
ATOM 649 N N . ARG A 1 85 ? -34.875 -22.060 51.153 1.00 84.56 85 ARG A N 1
ATOM 650 C CA . ARG A 1 85 ? -34.430 -23.283 51.843 1.00 84.56 85 ARG A CA 1
ATOM 651 C C . ARG A 1 85 ? -34.162 -24.425 50.862 1.00 84.56 85 ARG A C 1
ATOM 653 O O . ARG A 1 85 ? -33.307 -25.262 51.125 1.00 84.56 85 ARG A O 1
ATOM 660 N N . SER A 1 86 ? -34.883 -24.436 49.744 1.00 79.56 86 SER A N 1
ATOM 661 C CA . SER A 1 86 ? -34.708 -25.345 48.613 1.00 79.56 86 SER A CA 1
ATOM 662 C C . SER A 1 86 ? -34.669 -24.532 47.314 1.00 79.56 86 SER A C 1
ATOM 664 O O . SER A 1 86 ? -35.517 -23.667 47.091 1.00 79.56 86 SER A O 1
ATOM 666 N N . GLY A 1 87 ? -33.669 -24.790 46.464 1.00 82.00 87 GLY A N 1
ATOM 667 C CA . GLY A 1 87 ? -33.429 -24.038 45.225 1.00 82.00 87 GLY A CA 1
ATOM 668 C C . GLY A 1 87 ? -32.629 -22.741 45.415 1.00 82.00 87 GLY A C 1
ATOM 669 O O . GLY A 1 87 ? -32.162 -22.427 46.509 1.00 82.00 87 GLY A O 1
ATOM 670 N N . SER A 1 88 ? -32.448 -21.982 44.330 1.00 83.19 88 SER A N 1
ATOM 671 C CA . SER A 1 88 ? -31.721 -20.708 44.330 1.00 83.19 88 SER A CA 1
ATOM 672 C C . SER A 1 88 ? -32.593 -19.553 43.823 1.00 83.19 88 SER A C 1
ATOM 674 O O . SER A 1 88 ? -33.390 -19.674 42.885 1.00 83.19 88 SER A O 1
ATOM 676 N N . TYR A 1 89 ? -32.441 -18.398 44.471 1.00 85.31 89 TYR A N 1
ATOM 677 C CA . TYR A 1 89 ? -33.055 -17.149 44.042 1.00 85.31 89 TYR A CA 1
ATOM 678 C C . TYR A 1 89 ? -31.981 -16.086 43.819 1.00 85.31 89 TYR A C 1
ATOM 680 O O . TYR A 1 89 ? -31.058 -15.902 44.621 1.00 85.31 89 TYR A O 1
ATOM 688 N N . PHE A 1 90 ? -32.104 -15.396 42.695 1.00 84.75 90 PHE A N 1
ATOM 689 C CA . PHE A 1 90 ? -31.304 -14.243 42.347 1.00 84.75 90 PHE A CA 1
ATOM 690 C C . PHE A 1 90 ? -32.226 -13.246 41.635 1.00 84.75 90 PHE A C 1
ATOM 692 O O . PHE A 1 90 ? -32.925 -13.687 40.719 1.00 84.75 90 PHE A O 1
ATOM 699 N N . PRO A 1 91 ? -32.278 -11.974 42.073 1.00 85.19 91 PRO A N 1
ATOM 700 C CA . PRO A 1 91 ? -33.175 -10.985 41.485 1.00 85.19 91 PRO A CA 1
ATOM 701 C C . PRO A 1 91 ? -32.883 -10.771 40.003 1.00 85.19 91 PRO A C 1
ATOM 703 O O . PRO A 1 91 ? -31.712 -10.699 39.626 1.00 85.19 91 PRO A O 1
ATOM 706 N N . SER A 1 92 ? -33.924 -10.651 39.177 1.00 82.44 92 SER A N 1
ATOM 707 C CA . SER A 1 92 ? -33.768 -10.544 37.715 1.00 82.44 92 SER A CA 1
ATOM 708 C C . SER A 1 92 ? -33.077 -9.253 37.260 1.00 82.44 92 SER A C 1
ATOM 710 O O . SER A 1 92 ? -32.403 -9.237 36.232 1.00 82.44 92 SER A O 1
ATOM 712 N N . PHE A 1 93 ? -33.207 -8.182 38.044 1.00 80.12 93 PHE A N 1
ATOM 713 C CA . PHE A 1 93 ? -32.617 -6.872 37.765 1.00 80.12 93 PHE A CA 1
ATOM 714 C C . PHE A 1 93 ? -31.140 -6.754 38.176 1.00 80.12 93 PHE A C 1
ATOM 716 O O . PHE A 1 93 ? -30.493 -5.757 37.856 1.00 80.12 93 PHE A O 1
ATOM 723 N N . LEU A 1 94 ? -30.594 -7.750 38.882 1.00 81.38 94 LEU A N 1
ATOM 724 C CA . LEU A 1 94 ? -29.174 -7.814 39.221 1.00 81.38 94 LEU A CA 1
ATOM 725 C C . LEU A 1 94 ? -28.452 -8.769 38.273 1.00 81.38 94 LEU A C 1
ATOM 727 O O . LEU A 1 94 ? -29.025 -9.742 37.791 1.00 81.38 94 LEU A O 1
ATOM 731 N N . GLU A 1 95 ? -27.148 -8.564 38.098 1.00 73.56 95 GLU A N 1
ATOM 732 C CA . GLU A 1 95 ? -26.277 -9.549 37.455 1.00 73.56 95 GLU A CA 1
ATOM 733 C C . GLU A 1 95 ? -25.418 -10.286 38.497 1.00 73.56 95 GLU A C 1
ATOM 735 O O . GLU A 1 95 ? -24.932 -9.672 39.466 1.00 73.56 95 GLU A O 1
ATOM 740 N N . PRO A 1 96 ? -25.235 -11.616 38.365 1.00 71.69 96 PRO A N 1
ATOM 741 C CA . PRO A 1 96 ? -24.341 -12.375 39.232 1.00 71.69 96 PRO A CA 1
ATOM 742 C C . PRO A 1 96 ? -22.943 -11.752 39.258 1.00 71.69 96 PRO A C 1
ATOM 744 O O . PRO A 1 96 ? -22.364 -11.474 38.217 1.00 71.69 96 PRO A O 1
ATOM 747 N N . ARG A 1 97 ? -22.387 -11.550 40.462 1.00 67.88 97 ARG A N 1
ATOM 748 C CA . ARG A 1 97 ? -21.029 -11.011 40.694 1.00 67.88 97 ARG A CA 1
ATOM 749 C C . ARG A 1 97 ? -20.779 -9.551 40.258 1.00 67.88 97 ARG A C 1
ATOM 751 O O . ARG A 1 97 ? -19.649 -9.092 40.399 1.00 67.88 97 ARG A O 1
ATOM 758 N N . ARG A 1 98 ? -21.794 -8.798 39.812 1.00 69.38 98 ARG A N 1
ATOM 759 C CA . ARG A 1 98 ? -21.680 -7.364 39.461 1.00 69.38 98 ARG A CA 1
ATOM 760 C C . ARG A 1 98 ? -22.370 -6.457 40.474 1.00 69.38 98 ARG A C 1
ATOM 762 O O . ARG A 1 98 ? -23.530 -6.675 40.798 1.00 69.38 98 ARG A O 1
ATOM 769 N N . MET A 1 99 ? -21.661 -5.463 40.996 1.00 68.00 99 MET A N 1
ATOM 770 C CA . MET A 1 99 ? -22.219 -4.527 41.986 1.00 68.00 99 MET A CA 1
ATOM 771 C C . MET A 1 99 ? -22.961 -3.358 41.328 1.00 68.00 99 MET A C 1
ATOM 773 O O . MET A 1 99 ? -23.927 -2.863 41.895 1.00 68.00 99 MET A O 1
ATOM 777 N N . ALA A 1 100 ? -22.542 -2.974 40.121 1.00 69.25 100 ALA A N 1
ATOM 778 C CA . ALA A 1 100 ? -23.051 -1.832 39.374 1.00 69.25 100 ALA A CA 1
ATOM 779 C C . ALA A 1 100 ? -24.266 -2.153 38.486 1.00 69.25 100 ALA A C 1
ATOM 781 O O . ALA A 1 100 ? -24.400 -3.255 37.951 1.00 69.25 100 ALA A O 1
ATOM 782 N N . GLU A 1 101 ? -25.117 -1.148 38.275 1.00 71.56 101 GLU A N 1
ATOM 783 C CA . GLU A 1 101 ? -26.170 -1.128 37.252 1.00 71.56 101 GLU A CA 1
ATOM 784 C C . GLU A 1 101 ? -25.601 -1.291 35.820 1.00 71.56 101 GLU A C 1
ATOM 786 O O . GLU A 1 101 ? -24.524 -0.785 35.488 1.00 71.56 101 GLU A O 1
ATOM 791 N N . LYS A 1 102 ? -26.360 -1.940 34.921 1.00 70.62 102 LYS A N 1
ATOM 792 C CA . LYS A 1 102 ? -26.001 -2.095 33.493 1.00 70.62 102 LYS A CA 1
ATOM 793 C C . LYS A 1 102 ? -25.733 -0.768 32.786 1.00 70.62 102 LYS A C 1
ATOM 795 O O . LYS A 1 102 ? -24.778 -0.661 32.025 1.00 70.62 102 LYS A O 1
ATOM 800 N N . ALA A 1 103 ? -26.563 0.241 33.053 1.00 67.81 103 ALA A N 1
ATOM 801 C CA . ALA A 1 103 ? -26.420 1.562 32.448 1.00 67.81 103 ALA A CA 1
ATOM 802 C C . ALA A 1 103 ? -25.069 2.204 32.796 1.00 67.81 103 ALA A C 1
ATOM 804 O O . ALA A 1 103 ? -24.432 2.806 31.939 1.00 67.81 103 ALA A O 1
ATOM 805 N N . LEU A 1 104 ? -24.597 2.020 34.032 1.00 73.44 104 LEU A N 1
ATOM 806 C CA . LEU A 1 104 ? -23.292 2.516 34.455 1.00 73.44 104 LEU A CA 1
ATOM 807 C C . LEU A 1 104 ? -22.149 1.772 33.760 1.00 73.44 104 LEU A C 1
ATOM 809 O O . LEU A 1 104 ? -21.169 2.389 33.356 1.00 73.44 104 LEU A O 1
ATOM 813 N N . THR A 1 105 ? -22.293 0.458 33.588 1.00 77.19 105 THR A N 1
ATOM 814 C CA . THR A 1 105 ? -21.310 -0.350 32.856 1.00 77.19 105 THR A CA 1
ATOM 815 C C . THR A 1 105 ? -21.136 0.169 31.430 1.00 77.19 105 THR A C 1
ATOM 817 O O . THR A 1 105 ? -20.005 0.363 30.999 1.00 77.19 105 THR A O 1
ATOM 820 N N . ALA A 1 106 ? -22.234 0.485 30.736 1.00 80.62 106 ALA A N 1
ATOM 821 C CA . ALA A 1 106 ? -22.182 1.046 29.387 1.00 80.62 106 ALA A CA 1
ATOM 822 C C . ALA A 1 106 ? -21.481 2.417 29.340 1.00 80.62 106 ALA A C 1
ATOM 824 O O . ALA A 1 106 ? -20.674 2.656 28.450 1.00 80.62 106 ALA A O 1
ATOM 825 N N . VAL A 1 107 ? -21.723 3.293 30.324 1.00 81.88 107 VAL A N 1
ATOM 826 C CA . VAL A 1 107 ? -21.037 4.598 30.422 1.00 81.88 107 VAL A CA 1
ATOM 827 C C . VAL A 1 107 ? -19.537 4.424 30.662 1.00 81.88 107 VAL A C 1
ATOM 829 O O . VAL A 1 107 ? -18.731 5.122 30.053 1.00 81.88 107 VAL A O 1
ATOM 832 N N . ILE A 1 108 ? -19.148 3.485 31.527 1.00 82.19 108 ILE A N 1
ATOM 833 C CA . ILE A 1 108 ? -17.738 3.178 31.800 1.00 82.19 108 ILE A CA 1
ATOM 834 C C . ILE A 1 108 ? -17.052 2.613 30.549 1.00 82.19 108 ILE A C 1
ATOM 836 O O . ILE A 1 108 ? -15.936 3.022 30.236 1.00 82.19 108 ILE A O 1
ATOM 840 N N . GLN A 1 109 ? -17.719 1.706 29.830 1.00 83.62 109 GLN A N 1
ATOM 841 C CA . GLN A 1 109 ? -17.233 1.142 28.568 1.00 83.62 109 GLN A CA 1
ATOM 842 C C . GLN A 1 109 ? -17.065 2.230 27.497 1.00 83.62 109 GLN A C 1
ATOM 844 O O . GLN A 1 109 ? -16.011 2.303 26.874 1.00 83.62 109 GLN A O 1
ATOM 849 N N . GLU A 1 110 ? -18.050 3.116 27.333 1.00 85.19 110 GLU A N 1
ATOM 850 C CA . GLU A 1 110 ? -17.975 4.237 26.389 1.00 85.19 110 GLU A CA 1
ATOM 851 C C . GLU A 1 110 ? -16.828 5.189 26.743 1.00 85.19 110 GLU A C 1
ATOM 853 O O . GLU A 1 110 ? -16.010 5.518 25.890 1.00 85.19 110 GLU A O 1
ATOM 858 N N . ALA A 1 111 ? -16.691 5.576 28.015 1.00 85.19 111 ALA A N 1
ATOM 859 C CA . ALA A 1 111 ? -15.582 6.419 28.461 1.00 85.19 111 ALA A CA 1
ATOM 860 C C . ALA A 1 111 ? -14.218 5.774 28.157 1.00 85.19 111 ALA A C 1
ATOM 862 O O . ALA A 1 111 ? -13.296 6.456 27.709 1.00 85.19 111 ALA A O 1
ATOM 863 N N . TYR A 1 112 ? -14.091 4.460 28.356 1.00 84.12 112 TYR A N 1
ATOM 864 C CA . TYR A 1 112 ? -12.874 3.722 28.024 1.00 84.12 112 TYR A CA 1
ATOM 865 C C . TYR A 1 112 ? -12.576 3.738 26.516 1.00 84.12 112 TYR A C 1
ATOM 867 O O . TYR A 1 112 ? -11.439 4.003 26.129 1.00 84.12 112 TYR A O 1
ATOM 875 N N . ILE A 1 113 ? -13.592 3.532 25.667 1.00 85.06 113 ILE A N 1
ATOM 876 C CA . ILE A 1 113 ? -13.477 3.597 24.197 1.00 85.06 113 ILE A CA 1
ATOM 877 C C . ILE A 1 113 ? -13.055 4.997 23.732 1.00 85.06 113 ILE A C 1
ATOM 879 O O . ILE A 1 113 ? -12.219 5.124 22.842 1.00 85.06 113 ILE A O 1
ATOM 883 N N . GLN A 1 114 ? -13.553 6.050 24.384 1.00 84.25 114 GLN A N 1
ATOM 884 C CA . GLN A 1 114 ? -13.165 7.442 24.126 1.00 84.25 114 GLN A CA 1
ATOM 885 C C . GLN A 1 114 ? -11.750 7.792 24.641 1.00 84.25 114 GLN A C 1
ATOM 887 O O . GLN A 1 114 ? -11.319 8.941 24.556 1.00 84.25 114 GLN A O 1
ATOM 892 N N . GLY A 1 115 ? -11.009 6.825 25.194 1.00 83.88 115 GLY A N 1
ATOM 893 C CA . GLY A 1 115 ? -9.630 7.009 25.651 1.00 83.88 115 GLY A CA 1
ATOM 894 C C . GLY A 1 115 ? -9.498 7.617 27.049 1.00 83.88 115 GLY A C 1
ATOM 895 O O . GLY A 1 115 ? -8.408 8.048 27.437 1.00 83.88 115 GLY A O 1
ATOM 896 N N . VAL A 1 116 ? -10.575 7.649 27.840 1.00 85.25 116 VAL A N 1
ATOM 897 C CA . VAL A 1 116 ? -10.517 8.114 29.230 1.00 85.25 116 VAL A CA 1
ATOM 898 C C . VAL A 1 116 ? -9.694 7.122 30.054 1.00 85.25 116 VAL A C 1
ATOM 900 O O . VAL A 1 116 ? -9.976 5.925 30.107 1.00 85.25 116 VAL A O 1
ATOM 903 N N . SER A 1 117 ? -8.651 7.621 30.725 1.00 80.69 117 SER A N 1
ATOM 904 C CA . SER A 1 117 ? -7.776 6.770 31.536 1.00 80.69 117 SER A CA 1
ATOM 905 C C . SER A 1 117 ? -8.560 6.065 32.647 1.00 80.69 117 SER A C 1
ATOM 907 O O . SER A 1 117 ? -9.482 6.640 33.219 1.00 80.69 117 SER A O 1
ATOM 909 N N . THR A 1 118 ? -8.150 4.858 33.058 1.00 81.62 118 THR A N 1
ATOM 910 C CA . THR A 1 118 ? -8.849 4.125 34.136 1.00 81.62 118 THR A CA 1
ATOM 911 C C . THR A 1 118 ? -8.910 4.896 35.460 1.00 81.62 118 THR A C 1
ATOM 913 O O . THR A 1 118 ? -9.756 4.601 36.292 1.00 81.62 118 THR A O 1
ATOM 916 N N . ARG A 1 119 ? -7.994 5.853 35.682 1.00 81.12 119 ARG A N 1
ATOM 917 C CA . ARG A 1 119 ? -8.025 6.755 36.846 1.00 81.12 119 ARG A CA 1
ATOM 918 C C . ARG A 1 119 ? -9.074 7.851 36.669 1.00 81.12 119 ARG A C 1
ATOM 920 O O . ARG A 1 119 ? -9.853 8.095 37.572 1.00 81.12 119 ARG A O 1
ATOM 927 N N . SER A 1 120 ? -9.144 8.444 35.482 1.00 82.25 120 SER A N 1
ATOM 928 C CA . SER A 1 120 ? -10.164 9.441 35.144 1.00 82.25 120 SER A CA 1
ATOM 929 C C . SER A 1 120 ? -11.576 8.842 35.125 1.00 82.25 120 SER A C 1
ATOM 931 O O . SER A 1 120 ? -12.535 9.523 35.471 1.00 82.25 120 SER A O 1
ATOM 933 N N . VAL A 1 121 ? -11.711 7.556 34.782 1.00 83.50 121 VAL A N 1
ATOM 934 C CA . VAL A 1 121 ? -12.967 6.807 34.937 1.00 83.50 121 VAL A CA 1
ATOM 935 C C . VAL A 1 121 ? -13.356 6.682 36.414 1.00 83.50 121 VAL A C 1
ATOM 937 O O . VAL A 1 121 ? -14.524 6.857 36.742 1.00 83.50 121 VAL A O 1
ATOM 940 N N . ASP A 1 122 ? -12.402 6.417 37.312 1.00 83.25 122 ASP A N 1
ATOM 941 C CA . ASP A 1 122 ? -12.656 6.387 38.761 1.00 83.25 122 ASP A CA 1
ATOM 942 C C . ASP A 1 122 ? -13.161 7.743 39.273 1.00 83.25 122 ASP A C 1
ATOM 944 O O . ASP A 1 122 ? -14.168 7.808 39.979 1.00 83.25 122 ASP A O 1
ATOM 948 N N . ASP A 1 123 ? -12.536 8.838 38.837 1.00 82.88 123 ASP A N 1
ATOM 949 C CA . ASP A 1 123 ? -12.984 10.194 39.171 1.00 82.88 123 ASP A CA 1
ATOM 950 C C . ASP A 1 123 ? -14.396 10.485 38.632 1.00 82.88 123 ASP A C 1
ATOM 952 O O . ASP A 1 123 ? -15.222 11.058 39.344 1.00 82.88 123 ASP A O 1
ATOM 956 N N . LEU A 1 124 ? -14.711 10.031 37.412 1.00 80.31 124 LEU A N 1
ATOM 957 C CA . LEU A 1 124 ? -16.045 10.147 36.812 1.00 80.31 124 LEU A CA 1
ATOM 958 C C . LEU A 1 124 ? -17.097 9.359 37.605 1.00 80.31 124 LEU A C 1
ATOM 960 O O . LEU A 1 124 ? -18.192 9.861 37.854 1.00 80.31 124 LEU A O 1
ATOM 964 N N . VAL A 1 125 ? -16.763 8.150 38.058 1.00 79.31 125 VAL A N 1
ATOM 965 C CA . VAL A 1 125 ? -17.650 7.327 38.891 1.00 79.31 125 VAL A CA 1
ATOM 966 C C . VAL A 1 125 ? -17.883 7.980 40.257 1.00 79.31 125 VAL A C 1
ATOM 968 O O . VAL A 1 125 ? -19.029 8.062 40.700 1.00 79.31 125 VAL A O 1
ATOM 971 N N . LYS A 1 126 ? -16.846 8.534 40.896 1.00 81.00 126 LYS A N 1
ATOM 972 C CA . LYS A 1 126 ? -16.994 9.295 42.151 1.00 81.00 126 LYS A CA 1
ATOM 973 C C . LYS A 1 126 ? -17.848 10.548 41.972 1.00 81.00 126 LYS A C 1
ATOM 975 O O . LYS A 1 126 ? -18.699 10.828 42.813 1.00 81.00 126 LYS A O 1
ATOM 980 N N . ALA A 1 127 ? -17.671 11.273 40.867 1.00 78.75 127 ALA A N 1
ATOM 981 C CA . ALA A 1 127 ? -18.461 12.463 40.548 1.00 78.75 127 ALA A CA 1
ATOM 982 C C . ALA A 1 127 ? -19.958 12.152 40.359 1.00 78.75 127 ALA A C 1
ATOM 984 O O . ALA A 1 127 ? -20.800 12.998 40.649 1.00 78.75 127 ALA A O 1
ATOM 985 N N . MET A 1 128 ? -20.302 10.928 39.948 1.00 71.94 128 MET A N 1
ATOM 986 C CA . MET A 1 128 ? -21.686 10.437 39.887 1.00 71.94 128 MET A CA 1
ATOM 987 C C . MET A 1 128 ? -22.241 9.971 41.249 1.00 71.94 128 MET A C 1
ATOM 989 O O . MET A 1 128 ? -23.312 9.370 41.303 1.00 71.94 128 MET A O 1
ATOM 993 N N . GLY A 1 129 ? -21.550 10.252 42.361 1.00 66.12 129 GLY A N 1
ATOM 994 C CA . GLY A 1 129 ? -22.032 9.974 43.718 1.00 66.12 129 GLY A CA 1
ATOM 995 C C . GLY A 1 129 ? -21.800 8.537 44.185 1.00 66.12 129 GLY A C 1
ATOM 996 O O . GLY A 1 129 ? -22.541 8.035 45.031 1.00 66.12 129 GLY A O 1
ATOM 997 N N . MET A 1 130 ? -20.798 7.866 43.621 1.00 69.38 130 MET A N 1
ATOM 998 C CA . MET A 1 130 ? -20.481 6.469 43.913 1.00 69.38 130 MET A CA 1
ATOM 999 C C . MET A 1 130 ? -19.164 6.325 44.677 1.00 69.38 130 MET A C 1
ATOM 1001 O O . MET A 1 130 ? -18.361 7.254 44.747 1.00 69.38 130 MET A O 1
ATOM 1005 N N . SER A 1 131 ? -18.930 5.137 45.241 1.00 71.50 131 SER A N 1
ATOM 1006 C CA . SER A 1 131 ? -17.746 4.848 46.064 1.00 71.50 131 SER A CA 1
ATOM 1007 C C . SER A 1 131 ? -16.420 4.847 45.275 1.00 71.50 131 SER A C 1
ATOM 1009 O O . SER A 1 131 ? -15.342 4.939 45.866 1.00 71.50 131 SER A O 1
ATOM 1011 N N . GLY A 1 132 ? -16.508 4.824 43.940 1.00 74.06 132 GLY A N 1
ATOM 1012 C CA . GLY A 1 132 ? -15.388 4.754 43.002 1.00 74.06 132 GLY A CA 1
ATOM 1013 C C . GLY A 1 132 ? -15.309 3.395 42.309 1.00 74.06 132 GLY A C 1
ATOM 1014 O O . GLY A 1 132 ? -16.046 2.466 42.630 1.00 74.06 132 GLY A O 1
ATOM 1015 N N . ILE A 1 133 ? -14.413 3.269 41.334 1.00 78.50 133 ILE A N 1
ATOM 1016 C CA . ILE A 1 133 ? -14.150 2.014 40.633 1.00 78.50 133 ILE A CA 1
ATOM 1017 C C . ILE A 1 133 ? -12.648 1.755 40.527 1.00 78.50 133 ILE A C 1
ATOM 1019 O O . ILE A 1 133 ? -11.853 2.583 40.089 1.00 78.50 133 ILE A O 1
ATOM 1023 N N . SER A 1 134 ? -12.228 0.555 40.919 1.00 80.38 134 SER A N 1
ATOM 1024 C CA . SER A 1 134 ? -10.823 0.166 40.812 1.00 80.38 134 SER A CA 1
ATOM 1025 C C . SER A 1 134 ? -10.421 -0.116 39.361 1.00 80.38 134 SER A C 1
ATOM 1027 O O . SER A 1 134 ? -11.213 -0.607 38.555 1.00 80.38 134 SER A O 1
ATOM 1029 N N . LYS A 1 135 ? -9.134 0.071 39.040 1.00 80.62 135 LYS A N 1
ATOM 1030 C CA . LYS A 1 135 ? -8.559 -0.289 37.729 1.00 80.62 135 LYS A CA 1
ATOM 1031 C C . LYS A 1 135 ? -8.902 -1.724 37.299 1.00 80.62 135 LYS A C 1
ATOM 1033 O O . LYS A 1 135 ? -9.174 -1.964 36.128 1.00 80.62 135 LYS A O 1
ATOM 1038 N N . SER A 1 136 ? -8.884 -2.679 38.234 1.00 80.69 136 SER A N 1
ATOM 1039 C CA . SER A 1 136 ? -9.188 -4.084 37.931 1.00 80.69 136 SER A CA 1
ATOM 1040 C C . SER A 1 136 ? -10.673 -4.321 37.659 1.00 80.69 136 SER A C 1
ATOM 1042 O O . SER A 1 136 ? -11.009 -5.258 36.942 1.00 80.69 136 SER A O 1
ATOM 1044 N N . GLN A 1 137 ? -11.572 -3.511 38.226 1.00 78.44 137 GLN A N 1
ATOM 1045 C CA . GLN A 1 137 ? -12.995 -3.547 37.891 1.00 78.44 137 GLN A CA 1
ATOM 1046 C C . GLN A 1 137 ? -13.245 -2.933 36.513 1.00 78.44 137 GLN A C 1
ATOM 1048 O O . GLN A 1 137 ? -13.934 -3.563 35.724 1.00 78.44 137 GLN A O 1
ATOM 1053 N N . VAL A 1 138 ? -12.631 -1.787 36.185 1.00 81.69 138 VAL A N 1
ATOM 1054 C CA . VAL A 1 138 ? -12.732 -1.193 34.835 1.00 81.69 138 VAL A CA 1
ATOM 1055 C C . VAL A 1 138 ? -12.256 -2.184 33.772 1.00 81.69 138 VAL A C 1
ATOM 1057 O O . VAL A 1 138 ? -12.968 -2.419 32.804 1.00 81.69 138 VAL A O 1
ATOM 1060 N N . SER A 1 139 ? -11.105 -2.832 33.994 1.00 81.25 139 SER A N 1
ATOM 1061 C CA . SER A 1 139 ? -10.576 -3.859 33.086 1.00 81.25 139 SER A CA 1
ATOM 1062 C C . SER A 1 139 ? -11.575 -4.999 32.864 1.00 81.25 139 SER A C 1
ATOM 1064 O O . SER A 1 139 ? -11.868 -5.323 31.723 1.00 81.25 139 SER A O 1
ATOM 1066 N N . ARG A 1 140 ? -12.161 -5.544 33.939 1.00 81.94 140 ARG A N 1
ATOM 1067 C CA . ARG A 1 140 ? -13.161 -6.624 33.857 1.00 81.94 140 ARG A CA 1
ATOM 1068 C C . ARG A 1 140 ? -14.449 -6.210 33.151 1.00 81.94 140 ARG A C 1
ATOM 1070 O O . ARG A 1 140 ? -15.052 -7.019 32.464 1.00 81.94 140 ARG A O 1
ATOM 1077 N N . LEU A 1 141 ? -14.893 -4.964 33.325 1.00 80.44 141 LEU A N 1
ATOM 1078 C CA . LEU A 1 141 ? -16.059 -4.451 32.598 1.00 80.44 141 LEU A CA 1
ATOM 1079 C C . LEU A 1 141 ? -15.771 -4.309 31.099 1.00 80.44 141 LEU A C 1
ATOM 1081 O O . LEU A 1 141 ? -16.693 -4.420 30.297 1.00 80.44 141 LEU A O 1
ATOM 1085 N N . CYS A 1 142 ? -14.513 -4.077 30.721 1.00 81.06 142 CYS A N 1
ATOM 1086 C CA . CYS A 1 142 ? -14.102 -3.949 29.326 1.00 81.06 142 CYS A CA 1
ATOM 1087 C C . CYS A 1 142 ? -13.787 -5.298 28.657 1.00 81.06 142 CYS A C 1
ATOM 1089 O O . CYS A 1 142 ? -13.782 -5.341 27.437 1.00 81.06 142 CYS A O 1
ATOM 1091 N N . GLU A 1 143 ? -13.616 -6.398 29.402 1.00 83.44 143 GLU A N 1
ATOM 1092 C CA . GLU A 1 143 ? -13.416 -7.745 28.822 1.00 83.44 143 GLU A CA 1
ATOM 1093 C C . GLU A 1 143 ? -14.573 -8.155 27.886 1.00 83.44 143 GLU A C 1
ATOM 1095 O O . GLU A 1 143 ? -14.353 -8.796 26.866 1.00 83.44 143 GLU A O 1
ATOM 1100 N N . GLU A 1 144 ? -15.809 -7.711 28.152 1.00 79.81 144 GLU A N 1
ATOM 1101 C CA . GLU A 1 144 ? -16.949 -7.944 27.241 1.00 79.81 144 GLU A CA 1
ATOM 1102 C C . GLU A 1 144 ? -16.814 -7.217 25.893 1.00 79.81 144 GLU A C 1
ATOM 1104 O O . GLU A 1 144 ? -17.471 -7.580 24.915 1.00 79.81 144 GLU A O 1
ATOM 1109 N N . ILE A 1 145 ? -16.004 -6.156 25.834 1.00 84.62 145 ILE A N 1
ATOM 1110 C CA . ILE A 1 145 ? -15.692 -5.455 24.586 1.00 84.62 145 ILE A CA 1
ATOM 1111 C C . ILE A 1 145 ? -14.740 -6.315 23.754 1.00 84.62 145 ILE A C 1
ATOM 1113 O O . ILE A 1 145 ? -14.922 -6.386 22.541 1.00 84.62 145 ILE A O 1
ATOM 1117 N N . ASP A 1 146 ? -13.791 -7.011 24.385 1.00 85.56 146 ASP A N 1
ATOM 1118 C CA . ASP A 1 146 ? -12.829 -7.871 23.688 1.00 85.56 146 ASP A CA 1
ATOM 1119 C C . ASP A 1 146 ? -13.540 -8.980 22.901 1.00 85.56 146 ASP A C 1
ATOM 1121 O O . ASP A 1 146 ? -13.191 -9.238 21.750 1.00 85.56 146 ASP A O 1
ATOM 1125 N N . ASP A 1 147 ? -14.603 -9.568 23.461 1.00 87.56 147 ASP A N 1
ATOM 1126 C CA . ASP A 1 147 ? -15.431 -10.557 22.759 1.00 87.56 147 ASP A CA 1
ATOM 1127 C C . ASP A 1 147 ? -16.106 -9.966 21.510 1.00 87.56 147 ASP A C 1
ATOM 1129 O O . ASP A 1 147 ? -16.177 -10.619 20.467 1.00 87.56 147 ASP A O 1
ATOM 1133 N N . LYS A 1 148 ? -16.576 -8.713 21.581 1.00 87.81 148 LYS A N 1
ATOM 1134 C CA . LYS A 1 148 ? -17.172 -8.012 20.430 1.00 87.81 148 LYS A CA 1
ATOM 1135 C C . LYS A 1 148 ? -16.130 -7.668 19.375 1.00 87.81 148 LYS A C 1
ATOM 1137 O O . LYS A 1 148 ? -16.409 -7.809 18.188 1.00 87.81 148 LYS A O 1
ATOM 1142 N N . VAL A 1 149 ? -14.944 -7.227 19.796 1.00 88.69 149 VAL A N 1
ATOM 1143 C CA . VAL A 1 149 ? -13.817 -6.955 18.895 1.00 88.69 149 VAL A CA 1
ATOM 1144 C C . VAL A 1 149 ? -13.399 -8.240 18.197 1.00 88.69 149 VAL A C 1
ATOM 1146 O O . VAL A 1 149 ? -13.244 -8.247 16.981 1.00 88.69 149 VAL A O 1
ATOM 1149 N N . LYS A 1 150 ? -13.294 -9.349 18.930 1.00 89.31 150 LYS A N 1
ATOM 1150 C CA . LYS A 1 150 ? -12.982 -10.653 18.352 1.00 89.31 150 LYS A CA 1
ATOM 1151 C C . LYS A 1 150 ? -14.050 -11.100 17.356 1.00 89.31 150 LYS A C 1
ATOM 1153 O O . LYS A 1 150 ? -13.711 -11.454 16.237 1.00 89.31 150 LYS A O 1
ATOM 1158 N N . ALA A 1 151 ? -15.329 -11.013 17.719 1.00 91.00 151 ALA A N 1
ATOM 1159 C CA . ALA A 1 151 ? -16.425 -11.341 16.808 1.00 91.00 151 ALA A CA 1
ATOM 1160 C C . ALA A 1 151 ? -16.421 -10.464 15.544 1.00 91.00 151 ALA A C 1
ATOM 1162 O O . ALA A 1 151 ? -16.765 -10.938 14.466 1.00 91.00 151 ALA A O 1
ATOM 1163 N N . PHE A 1 152 ? -16.019 -9.196 15.664 1.00 90.75 152 PHE A N 1
ATOM 1164 C CA . PHE A 1 152 ? -15.824 -8.310 14.523 1.00 90.75 152 PHE A CA 1
ATOM 1165 C C . PHE A 1 152 ? -14.645 -8.762 13.653 1.00 90.75 152 PHE A C 1
ATOM 1167 O O . PHE A 1 152 ? -14.803 -8.834 12.441 1.00 90.75 152 PHE A O 1
ATOM 1174 N N . LEU A 1 153 ? -13.490 -9.089 14.236 1.00 89.00 153 LEU A N 1
ATOM 1175 C CA . LEU A 1 153 ? -12.301 -9.522 13.491 1.00 89.00 153 LEU A CA 1
ATOM 1176 C C . LEU A 1 153 ? -12.472 -10.895 12.823 1.00 89.00 153 LEU A C 1
ATOM 1178 O O . LEU A 1 153 ? -11.961 -11.095 11.728 1.00 89.00 153 LEU A O 1
ATOM 1182 N N . ASP A 1 154 ? -13.221 -11.804 13.447 1.00 89.94 154 ASP A N 1
ATOM 1183 C CA . ASP A 1 154 ? -13.482 -13.155 12.934 1.00 89.94 154 ASP A CA 1
ATOM 1184 C C . ASP A 1 154 ? -14.634 -13.193 11.905 1.00 89.94 154 ASP A C 1
ATOM 1186 O O . ASP A 1 154 ? -14.943 -14.254 11.355 1.00 89.94 154 ASP A O 1
ATOM 1190 N N . ARG A 1 155 ? -15.316 -12.064 11.653 1.00 93.00 155 ARG A N 1
ATOM 1191 C CA . ARG A 1 155 ? -16.459 -12.029 10.730 1.00 93.00 155 ARG A CA 1
ATOM 1192 C C . ARG A 1 155 ? -15.999 -12.239 9.280 1.00 93.00 155 ARG A C 1
ATOM 1194 O O . ARG A 1 155 ? -14.980 -11.670 8.885 1.00 93.00 155 ARG A O 1
ATOM 1201 N N . PRO A 1 156 ? -16.758 -12.980 8.453 1.00 87.50 156 PRO A N 1
ATOM 1202 C CA . PRO A 1 156 ? -16.470 -13.048 7.028 1.00 87.50 156 PRO A CA 1
ATOM 1203 C C . PRO A 1 156 ? -16.621 -11.657 6.404 1.00 87.50 156 PRO A C 1
ATOM 1205 O O . PRO A 1 156 ? -17.581 -10.934 6.682 1.00 87.50 156 PRO A O 1
ATOM 1208 N N . ILE A 1 157 ? -15.653 -11.277 5.573 1.00 86.62 157 ILE A N 1
ATOM 1209 C CA . ILE A 1 157 ? -15.723 -10.054 4.775 1.00 86.62 157 ILE A CA 1
ATOM 1210 C C . ILE A 1 157 ? -16.425 -10.425 3.472 1.00 86.62 157 ILE A C 1
ATOM 1212 O O . ILE A 1 157 ? -15.869 -11.145 2.646 1.00 86.62 157 ILE A O 1
ATOM 1216 N N . GLU A 1 158 ? -17.660 -9.961 3.314 1.00 83.38 158 GLU A N 1
ATOM 1217 C CA . GLU A 1 158 ? -18.486 -10.204 2.132 1.00 83.38 158 GLU A CA 1
ATOM 1218 C C . GLU A 1 158 ? -18.687 -8.902 1.350 1.00 83.38 158 GLU A C 1
ATOM 1220 O O . GLU A 1 158 ? -18.797 -7.826 1.941 1.00 83.38 158 GLU A O 1
ATOM 1225 N N . GLY A 1 159 ? -18.759 -9.012 0.024 1.00 81.88 159 GLY A N 1
ATOM 1226 C CA . GLY A 1 159 ? -19.039 -7.897 -0.881 1.00 81.88 159 GLY A CA 1
ATOM 1227 C C . GLY A 1 159 ? -17.845 -7.448 -1.720 1.00 81.88 159 GLY A C 1
ATOM 1228 O O . GLY A 1 159 ? -16.700 -7.834 -1.477 1.00 81.88 159 GLY A O 1
ATOM 1229 N N . ASP A 1 160 ? -18.155 -6.617 -2.714 1.00 83.38 160 ASP A N 1
ATOM 1230 C CA . ASP A 1 160 ? -17.180 -6.037 -3.631 1.00 83.38 160 ASP A CA 1
ATOM 1231 C C . ASP A 1 160 ? -16.668 -4.696 -3.090 1.00 83.38 160 ASP A C 1
ATOM 1233 O O . ASP A 1 160 ? -17.439 -3.802 -2.717 1.00 83.38 160 ASP A O 1
ATOM 1237 N N . TRP A 1 161 ? -15.345 -4.547 -3.064 1.00 85.81 161 TRP A N 1
ATOM 1238 C CA . TRP A 1 161 ? -14.666 -3.364 -2.543 1.00 85.81 161 TRP A CA 1
ATOM 1239 C C . TRP A 1 161 ? -13.996 -2.628 -3.696 1.00 85.81 161 TRP A C 1
ATOM 1241 O O . TRP A 1 161 ? -13.080 -3.149 -4.323 1.00 85.81 161 TRP A O 1
ATOM 1251 N N . SER A 1 162 ? -14.450 -1.405 -3.973 1.00 85.69 162 SER A N 1
ATOM 1252 C CA . SER A 1 162 ? -13.887 -0.574 -5.047 1.00 85.69 162 SER A CA 1
ATOM 1253 C C . SER A 1 162 ? -12.487 -0.071 -4.695 1.00 85.69 162 SER A C 1
ATOM 1255 O O . SER A 1 162 ? -11.642 0.093 -5.567 1.00 85.69 162 SER A O 1
ATOM 1257 N N . TYR A 1 163 ? -12.240 0.174 -3.405 1.00 86.69 163 TYR A N 1
ATOM 1258 C CA . TYR A 1 163 ? -10.941 0.598 -2.892 1.00 86.69 163 TYR A CA 1
ATOM 1259 C C . TYR A 1 163 ? -10.641 -0.109 -1.576 1.00 86.69 163 TYR A C 1
ATOM 1261 O O . TYR A 1 163 ? -11.527 -0.260 -0.733 1.00 86.69 163 TYR A O 1
ATOM 1269 N N . LEU A 1 164 ? -9.379 -0.480 -1.384 1.00 87.12 164 LEU A N 1
ATOM 1270 C CA . LEU A 1 164 ? -8.854 -1.005 -0.131 1.00 87.12 164 LEU A CA 1
ATOM 1271 C C . LEU A 1 164 ? -7.658 -0.154 0.294 1.00 87.12 164 LEU A C 1
ATOM 1273 O O . LEU A 1 164 ? -6.666 -0.062 -0.426 1.00 87.12 164 LEU A O 1
ATOM 1277 N N . TRP A 1 165 ? -7.750 0.457 1.469 1.00 87.19 165 TRP A N 1
ATOM 1278 C CA . TRP A 1 165 ? -6.639 1.136 2.119 1.00 87.19 165 TRP A CA 1
ATOM 1279 C C . TRP A 1 165 ? -6.113 0.278 3.255 1.00 87.19 165 TRP A C 1
ATOM 1281 O O . TRP A 1 165 ? -6.878 -0.185 4.100 1.00 87.19 165 TRP A O 1
ATOM 1291 N N . ILE A 1 166 ? -4.800 0.101 3.281 1.00 86.06 166 ILE A N 1
ATOM 1292 C CA . ILE A 1 166 ? -4.093 -0.545 4.378 1.00 86.06 166 ILE A CA 1
ATOM 1293 C C . ILE A 1 166 ? -3.179 0.517 4.972 1.00 86.06 166 ILE A C 1
ATOM 1295 O O . ILE A 1 166 ? -2.323 1.056 4.273 1.00 86.06 166 ILE A O 1
ATOM 1299 N N . ASP A 1 167 ? -3.394 0.838 6.241 1.00 84.69 167 ASP A N 1
ATOM 1300 C CA . ASP A 1 167 ? -2.571 1.788 6.987 1.00 84.69 167 ASP A CA 1
ATOM 1301 C C . ASP A 1 167 ? -1.974 1.104 8.216 1.00 84.69 167 ASP A C 1
ATOM 1303 O O . ASP A 1 167 ? -2.580 0.198 8.788 1.00 84.69 167 ASP A O 1
ATOM 1307 N N . ALA A 1 168 ? -0.784 1.526 8.628 1.00 83.94 168 ALA A N 1
ATOM 1308 C CA . ALA A 1 168 ? -0.087 0.969 9.776 1.00 83.94 168 ALA A CA 1
ATOM 1309 C C . ALA A 1 168 ? 0.319 2.081 10.745 1.00 83.94 168 ALA A C 1
ATOM 1311 O O . ALA A 1 168 ? 1.129 2.951 10.427 1.00 83.94 168 ALA A O 1
ATOM 1312 N N . THR A 1 169 ? -0.187 2.010 11.975 1.00 84.62 169 THR A N 1
ATOM 1313 C CA . THR A 1 169 ? 0.211 2.908 13.063 1.00 84.62 169 THR A CA 1
ATOM 1314 C C . THR A 1 169 ? 1.063 2.177 14.091 1.00 84.62 169 THR A C 1
ATOM 1316 O O . THR A 1 169 ? 0.809 1.023 14.432 1.00 84.62 169 THR A O 1
ATOM 1319 N N . TYR A 1 170 ? 2.103 2.831 14.604 1.00 84.38 170 TYR A N 1
ATOM 1320 C CA . TYR A 1 170 ? 3.019 2.210 15.558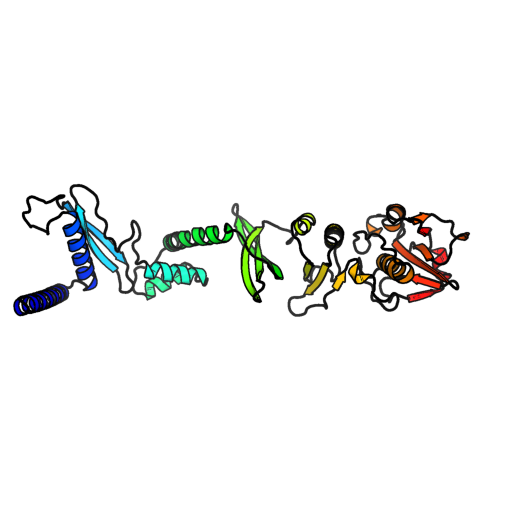 1.00 84.38 170 TYR A CA 1
ATOM 1321 C C . TYR A 1 170 ? 2.652 2.566 16.992 1.00 84.38 170 TYR A C 1
ATOM 1323 O O . TYR A 1 170 ? 2.658 3.732 17.388 1.00 84.38 170 TYR A O 1
ATOM 1331 N N . MET A 1 171 ? 2.425 1.540 17.810 1.00 87.31 171 MET A N 1
ATOM 1332 C CA . MET A 1 171 ? 2.130 1.687 19.231 1.00 87.31 171 MET A CA 1
ATOM 1333 C C . MET A 1 171 ? 3.240 1.087 20.093 1.00 87.31 171 MET A C 1
ATOM 1335 O O . MET A 1 171 ? 3.778 0.014 19.811 1.00 87.31 171 MET A O 1
ATOM 1339 N N . LYS A 1 172 ? 3.588 1.777 21.185 1.00 87.62 172 LYS A N 1
ATOM 1340 C CA . LYS A 1 172 ? 4.525 1.260 22.191 1.00 87.62 172 LYS A CA 1
ATOM 1341 C C . LYS A 1 172 ? 3.774 0.358 23.163 1.00 87.62 172 LYS A C 1
ATOM 1343 O O . LYS A 1 172 ? 2.945 0.830 23.937 1.00 87.62 172 LYS A O 1
ATOM 1348 N N . VAL A 1 173 ? 4.093 -0.932 23.152 1.00 88.25 173 VAL A N 1
ATOM 1349 C CA . VAL A 1 173 ? 3.448 -1.937 24.006 1.00 88.25 173 VAL A CA 1
ATOM 1350 C C . VAL A 1 173 ? 4.473 -2.676 24.854 1.00 88.25 173 VAL A C 1
ATOM 1352 O O . VAL A 1 173 ? 5.643 -2.794 24.494 1.00 88.25 173 VAL A O 1
ATOM 1355 N N . ARG A 1 174 ? 4.044 -3.189 26.009 1.00 87.19 174 ARG A N 1
ATOM 1356 C CA . ARG A 1 174 ? 4.910 -3.971 26.896 1.00 87.19 174 ARG A CA 1
ATOM 1357 C C . ARG A 1 174 ? 4.789 -5.461 26.566 1.00 87.19 174 ARG A C 1
ATOM 1359 O O . ARG A 1 174 ? 3.736 -6.045 26.799 1.00 87.19 174 ARG A O 1
ATOM 1366 N N . ARG A 1 175 ? 5.862 -6.089 26.077 1.00 82.75 175 ARG A N 1
ATOM 1367 C CA . ARG A 1 175 ? 5.958 -7.542 25.822 1.00 82.75 175 ARG A CA 1
ATOM 1368 C C . ARG A 1 175 ? 7.238 -8.103 26.440 1.00 82.75 175 ARG A C 1
ATOM 1370 O O . ARG A 1 175 ? 8.288 -7.471 26.373 1.00 82.75 175 ARG A O 1
ATOM 1377 N N . GLY A 1 176 ? 7.153 -9.262 27.100 1.00 81.75 176 GLY A N 1
ATOM 1378 C CA . GLY A 1 176 ? 8.323 -9.918 27.712 1.00 81.75 176 GLY A CA 1
ATOM 1379 C C . GLY A 1 176 ? 9.094 -9.039 28.711 1.00 81.75 176 GLY A C 1
ATOM 1380 O O . GLY A 1 176 ? 10.309 -9.143 28.826 1.00 81.75 176 GLY A O 1
ATOM 1381 N N . GLY A 1 177 ? 8.408 -8.109 29.385 1.00 87.44 177 GLY A N 1
ATOM 1382 C CA . GLY A 1 177 ? 9.024 -7.167 30.325 1.00 87.44 177 GLY A CA 1
ATOM 1383 C C . GLY A 1 177 ? 9.666 -5.921 29.700 1.00 87.44 177 GLY A C 1
ATOM 1384 O O . GLY A 1 177 ? 10.014 -5.013 30.454 1.00 87.44 177 GLY A O 1
ATOM 1385 N N . ARG A 1 178 ? 9.754 -5.815 28.367 1.00 88.31 178 ARG A N 1
ATOM 1386 C CA . ARG A 1 178 ? 10.322 -4.664 27.638 1.00 88.31 178 ARG A CA 1
ATOM 1387 C C . ARG A 1 178 ? 9.242 -3.881 26.891 1.00 88.31 178 ARG A C 1
ATOM 1389 O O . ARG A 1 178 ? 8.173 -4.416 26.604 1.00 88.31 178 ARG A O 1
ATOM 1396 N N . ILE A 1 179 ? 9.513 -2.607 26.606 1.00 88.06 179 ILE A N 1
ATOM 1397 C CA . ILE A 1 179 ? 8.663 -1.782 25.740 1.00 88.06 179 ILE A CA 1
ATOM 1398 C C . ILE A 1 179 ? 9.154 -1.966 24.307 1.00 88.06 179 ILE A C 1
ATOM 1400 O O . ILE A 1 179 ? 10.306 -1.661 24.012 1.00 88.06 179 ILE A O 1
ATOM 1404 N N . VAL A 1 180 ? 8.281 -2.462 23.438 1.00 86.62 180 VAL A N 1
ATOM 1405 C CA . VAL A 1 180 ? 8.551 -2.698 22.017 1.00 86.62 180 VAL A CA 1
ATOM 1406 C C . VAL A 1 180 ? 7.601 -1.861 21.164 1.00 86.62 180 VAL A C 1
ATOM 1408 O O . VAL A 1 180 ? 6.477 -1.567 21.577 1.00 86.62 180 VAL A O 1
ATOM 1411 N N . SER A 1 181 ? 8.070 -1.435 19.991 1.00 84.12 181 SER A N 1
ATOM 1412 C CA . SER A 1 181 ? 7.205 -0.849 18.963 1.00 84.12 181 SER A CA 1
ATOM 1413 C C . SER A 1 181 ? 6.482 -1.977 18.248 1.00 84.12 181 SER A C 1
ATOM 1415 O O . SER A 1 181 ? 7.123 -2.938 17.840 1.00 84.12 181 SER A O 1
ATOM 1417 N N . VAL A 1 182 ? 5.171 -1.868 18.104 1.00 85.25 182 VAL A N 1
ATOM 1418 C CA . VAL A 1 182 ? 4.355 -2.844 17.385 1.00 85.25 182 VAL A CA 1
ATOM 1419 C C . VAL A 1 182 ? 3.518 -2.100 16.358 1.00 85.25 182 VAL A C 1
ATOM 1421 O O . VAL A 1 182 ? 2.987 -1.032 16.665 1.00 85.25 182 VAL A O 1
ATOM 1424 N N . ALA A 1 183 ? 3.439 -2.650 15.150 1.00 84.81 183 ALA A N 1
ATOM 1425 C CA . ALA A 1 183 ? 2.620 -2.106 14.080 1.00 84.81 183 ALA A CA 1
ATOM 1426 C C . ALA A 1 183 ? 1.183 -2.608 14.247 1.00 84.81 183 ALA A C 1
ATOM 1428 O O . ALA A 1 183 ? 0.941 -3.809 14.365 1.00 84.81 183 ALA A O 1
ATOM 1429 N N . VAL A 1 184 ? 0.239 -1.680 14.271 1.00 87.75 184 VAL A N 1
ATOM 1430 C CA . VAL A 1 184 ? -1.194 -1.944 14.212 1.00 87.75 184 VAL A CA 1
ATOM 1431 C C . VAL A 1 184 ? -1.633 -1.611 12.796 1.00 87.75 184 VAL A C 1
ATOM 1433 O O . VAL A 1 184 ? -1.647 -0.444 12.411 1.00 87.75 184 VAL A O 1
ATOM 1436 N N . ILE A 1 185 ? -1.926 -2.649 12.023 1.00 87.38 185 ILE A N 1
ATOM 1437 C CA . ILE A 1 185 ? -2.321 -2.570 10.620 1.00 87.38 185 ILE A CA 1
ATOM 1438 C C . ILE A 1 185 ? -3.844 -2.536 10.574 1.00 87.38 185 ILE A C 1
ATOM 1440 O O . ILE A 1 185 ? -4.490 -3.399 11.162 1.00 87.38 185 ILE A O 1
ATOM 1444 N N . ILE A 1 186 ? -4.419 -1.553 9.894 1.00 90.12 186 ILE A N 1
ATOM 1445 C CA . ILE A 1 186 ? -5.860 -1.350 9.765 1.00 90.12 186 ILE A CA 1
ATOM 1446 C C . ILE A 1 186 ? -6.215 -1.405 8.282 1.00 90.12 186 ILE A C 1
ATOM 1448 O O . ILE A 1 186 ? -5.650 -0.670 7.474 1.00 90.12 186 ILE A O 1
ATOM 1452 N N . ALA A 1 187 ? -7.178 -2.258 7.942 1.00 89.94 187 ALA A N 1
ATOM 1453 C CA . ALA A 1 187 ? -7.747 -2.345 6.606 1.00 89.94 187 ALA A CA 1
ATOM 1454 C C . ALA A 1 187 ? -9.077 -1.580 6.557 1.00 89.94 187 ALA A C 1
ATOM 1456 O O . ALA A 1 187 ? -10.000 -1.873 7.323 1.00 89.94 187 ALA A O 1
ATOM 1457 N N . VAL A 1 188 ? -9.186 -0.616 5.646 1.00 91.38 188 VAL A N 1
ATOM 1458 C CA . VAL A 1 188 ? -10.394 0.178 5.397 1.00 91.38 188 VAL A CA 1
ATOM 1459 C C . VAL A 1 188 ? -10.820 -0.015 3.949 1.00 91.38 188 VAL A C 1
ATOM 1461 O O . VAL A 1 188 ? -10.079 0.316 3.028 1.00 91.38 188 VAL A O 1
ATOM 1464 N N . GLY A 1 189 ? -12.021 -0.541 3.750 1.00 90.19 189 GLY A N 1
ATOM 1465 C CA . GLY A 1 189 ? -12.611 -0.753 2.436 1.00 90.19 189 GLY A CA 1
ATOM 1466 C C . GLY A 1 189 ? -13.597 0.352 2.077 1.00 90.19 189 GLY A C 1
ATOM 1467 O O . GLY A 1 189 ? -14.258 0.921 2.948 1.00 90.19 189 GLY A O 1
ATOM 1468 N N . VAL A 1 190 ? -13.724 0.638 0.784 1.00 91.62 190 VAL A N 1
ATOM 1469 C CA . VAL A 1 190 ? -14.828 1.420 0.217 1.00 91.62 190 VAL A CA 1
ATOM 1470 C C . VAL A 1 190 ? -15.699 0.492 -0.613 1.00 91.62 190 VAL A C 1
ATOM 1472 O O . VAL A 1 190 ? -15.223 -0.080 -1.595 1.00 91.62 190 VAL A O 1
ATOM 1475 N N . ASN A 1 191 ? -16.954 0.321 -0.209 1.00 89.31 191 ASN A N 1
ATOM 1476 C CA . ASN A 1 191 ? -17.894 -0.533 -0.930 1.00 89.31 191 ASN A CA 1
ATOM 1477 C C . ASN A 1 191 ? -18.403 0.145 -2.219 1.00 89.31 191 ASN A C 1
ATOM 1479 O O . ASN A 1 191 ? -18.122 1.318 -2.480 1.00 89.31 191 ASN A O 1
ATOM 1483 N N . THR A 1 192 ? -19.185 -0.579 -3.018 1.00 88.25 192 THR A N 1
ATOM 1484 C CA . THR A 1 192 ? -19.773 -0.072 -4.275 1.00 88.25 192 THR A CA 1
ATOM 1485 C C . THR A 1 192 ? -20.725 1.114 -4.088 1.00 88.25 192 THR A C 1
ATOM 1487 O O . THR A 1 192 ? -20.943 1.877 -5.025 1.00 88.25 192 THR A O 1
ATOM 1490 N N . ASP A 1 193 ? -21.253 1.318 -2.877 1.00 88.00 193 ASP A N 1
ATOM 1491 C CA . ASP A 1 193 ? -22.095 2.468 -2.521 1.00 88.00 193 ASP A CA 1
ATOM 1492 C C . ASP A 1 193 ? -21.272 3.703 -2.099 1.00 88.00 193 ASP A C 1
ATOM 1494 O O . ASP A 1 193 ? -21.831 4.727 -1.694 1.00 88.00 193 ASP A O 1
ATOM 1498 N N . GLY A 1 194 ? -19.937 3.617 -2.137 1.00 87.00 194 GLY A N 1
ATOM 1499 C CA . GLY A 1 194 ? -19.026 4.682 -1.718 1.00 87.00 194 GLY A CA 1
ATOM 1500 C C . GLY A 1 194 ? -18.898 4.845 -0.199 1.00 87.00 194 GLY A C 1
ATOM 1501 O O . GLY A 1 194 ? -18.353 5.849 0.270 1.00 87.00 194 GLY A O 1
ATOM 1502 N N . ARG A 1 195 ? -19.392 3.888 0.597 1.00 88.25 195 ARG A N 1
ATOM 1503 C CA . ARG A 1 195 ? -19.270 3.905 2.061 1.00 88.25 195 ARG A CA 1
ATOM 1504 C C . ARG A 1 195 ? -17.936 3.315 2.494 1.00 88.25 195 ARG A C 1
ATOM 1506 O O . ARG A 1 195 ? -17.519 2.272 2.001 1.00 88.25 195 ARG A O 1
ATOM 1513 N N . ARG A 1 196 ? -17.284 3.999 3.437 1.00 91.81 196 ARG A N 1
ATOM 1514 C CA . ARG A 1 196 ? -16.024 3.560 4.048 1.00 91.81 196 ARG A CA 1
ATOM 1515 C C . ARG A 1 196 ? -16.320 2.717 5.274 1.00 91.81 196 ARG A C 1
ATOM 1517 O O . ARG A 1 196 ? -17.040 3.175 6.160 1.00 91.81 196 ARG A O 1
ATOM 1524 N N . GLU A 1 197 ? -15.718 1.543 5.349 1.00 90.94 197 GLU A N 1
ATOM 1525 C CA . GLU A 1 197 ? -15.898 0.619 6.462 1.00 90.94 197 GLU A CA 1
ATOM 1526 C C . GLU A 1 197 ? -14.552 0.028 6.880 1.00 90.94 197 GLU A C 1
ATOM 1528 O O . GLU A 1 197 ? -13.706 -0.297 6.048 1.00 90.94 197 GLU A O 1
ATOM 1533 N N . VAL A 1 198 ? -14.336 -0.105 8.191 1.00 91.88 198 VAL A N 1
ATOM 1534 C CA . VAL A 1 198 ? -13.168 -0.825 8.709 1.00 91.88 198 VAL A CA 1
ATOM 1535 C C . VAL A 1 198 ? -13.414 -2.314 8.497 1.00 91.88 198 VAL A C 1
ATOM 1537 O O . VAL A 1 198 ? -14.365 -2.879 9.038 1.00 91.88 198 VAL A O 1
ATOM 1540 N N . LEU A 1 199 ? -12.560 -2.960 7.715 1.00 90.38 199 LEU A N 1
ATOM 1541 C CA . LEU A 1 199 ? -12.666 -4.385 7.417 1.00 90.38 199 LEU A CA 1
ATOM 1542 C C . LEU A 1 199 ? -12.081 -5.214 8.550 1.00 90.38 199 LEU A C 1
ATOM 1544 O O . LEU A 1 199 ? -12.736 -6.113 9.073 1.00 90.38 199 LEU A O 1
ATOM 1548 N N . GLY A 1 200 ? -10.886 -4.846 8.994 1.00 89.44 200 GLY A N 1
ATOM 1549 C CA . GLY A 1 200 ? -10.171 -5.585 10.015 1.00 89.44 200 GLY A CA 1
ATOM 1550 C C . GLY A 1 200 ? -8.945 -4.842 10.509 1.00 89.44 200 GLY A C 1
ATOM 1551 O O . GLY A 1 200 ? -8.586 -3.772 10.011 1.00 89.44 200 GLY A O 1
ATOM 1552 N N . MET A 1 201 ? -8.318 -5.430 11.518 1.00 89.94 201 MET A N 1
ATOM 1553 C CA . MET A 1 201 ? -7.086 -4.937 12.103 1.00 89.94 201 MET A CA 1
ATOM 1554 C C . MET A 1 201 ? -6.213 -6.121 12.503 1.00 89.94 201 MET A C 1
ATOM 1556 O O . MET A 1 201 ? -6.709 -7.091 13.073 1.00 89.94 201 MET A O 1
ATOM 1560 N N . GLU A 1 202 ? -4.913 -6.017 12.256 1.00 85.19 202 GLU A N 1
ATOM 1561 C CA . GLU A 1 202 ? -3.926 -7.007 12.671 1.00 85.19 202 GLU A CA 1
ATOM 1562 C C . GLU A 1 202 ? -2.745 -6.337 13.376 1.00 85.19 202 GLU A C 1
ATOM 1564 O O . GLU A 1 202 ? -2.411 -5.177 13.137 1.00 85.19 202 GLU A O 1
ATOM 1569 N N . ILE A 1 203 ? -2.120 -7.068 14.297 1.00 84.25 203 ILE A N 1
ATOM 1570 C CA . ILE A 1 203 ? -1.015 -6.570 15.111 1.00 84.25 203 ILE A CA 1
ATOM 1571 C C . ILE A 1 203 ? 0.264 -7.297 14.692 1.00 84.25 203 ILE A C 1
ATOM 1573 O O . ILE A 1 203 ? 0.516 -8.426 15.114 1.00 84.25 203 ILE A O 1
ATOM 1577 N N . GLY A 1 204 ? 1.090 -6.623 13.896 1.00 74.50 204 GLY A N 1
ATOM 1578 C CA . GLY A 1 204 ? 2.366 -7.132 13.405 1.00 74.50 204 GLY A CA 1
ATOM 1579 C C . GLY A 1 204 ? 3.533 -6.772 14.325 1.00 74.50 204 GLY A C 1
ATOM 1580 O O . GLY A 1 204 ? 3.739 -5.611 14.694 1.00 74.50 204 GLY A O 1
ATOM 1581 N N . THR A 1 205 ? 4.353 -7.760 14.682 1.00 62.31 205 THR A N 1
ATOM 1582 C CA . THR A 1 205 ? 5.663 -7.514 15.301 1.00 62.31 205 THR A CA 1
ATOM 1583 C C . THR A 1 205 ? 6.698 -7.297 14.204 1.00 62.31 205 THR A C 1
ATOM 1585 O O . THR A 1 205 ? 7.290 -8.259 13.728 1.00 62.31 205 THR A O 1
ATOM 1588 N N . SER A 1 206 ? 6.905 -6.049 13.793 1.00 57.38 206 SER A N 1
ATOM 1589 C CA . SER A 1 206 ? 8.005 -5.678 12.900 1.00 57.38 206 SER A CA 1
ATOM 1590 C C . SER A 1 206 ? 8.857 -4.592 13.548 1.00 57.38 206 SER A C 1
ATOM 1592 O O . SER A 1 206 ? 8.329 -3.593 14.042 1.00 57.38 206 SER A O 1
ATOM 1594 N N . GLU A 1 207 ? 10.175 -4.802 13.542 1.00 51.53 207 GLU A N 1
ATOM 1595 C CA . GLU A 1 207 ? 11.170 -3.791 13.915 1.00 51.53 207 GLU A CA 1
ATOM 1596 C C . GLU A 1 207 ? 11.571 -2.900 12.720 1.00 51.53 207 GLU A C 1
ATOM 1598 O O . GLU A 1 207 ? 12.084 -1.806 12.946 1.00 51.53 207 GLU A O 1
ATOM 1603 N N . ASN A 1 208 ? 11.277 -3.309 11.473 1.00 51.69 208 ASN A N 1
ATOM 1604 C CA . ASN A 1 208 ? 11.897 -2.756 10.255 1.00 51.69 208 ASN A CA 1
ATOM 1605 C C . ASN A 1 208 ? 10.945 -2.060 9.263 1.00 51.69 208 ASN A C 1
ATOM 1607 O O . ASN A 1 208 ? 11.396 -1.607 8.218 1.00 51.69 208 ASN A O 1
ATOM 1611 N N . GLY A 1 209 ? 9.658 -1.912 9.583 1.00 57.91 209 GLY A N 1
ATOM 1612 C CA . GLY A 1 209 ? 8.673 -1.313 8.666 1.00 57.91 209 GLY A CA 1
ATOM 1613 C C . GLY A 1 209 ? 7.536 -2.271 8.317 1.00 57.91 209 GLY A C 1
ATOM 1614 O O . GLY A 1 209 ? 7.582 -3.453 8.662 1.00 57.91 209 GLY A O 1
ATOM 1615 N N . PHE A 1 210 ? 6.475 -1.758 7.698 1.00 61.50 210 PHE A N 1
ATOM 1616 C CA . PHE A 1 210 ? 5.433 -2.597 7.108 1.00 61.50 210 PHE A CA 1
ATOM 1617 C C . PHE A 1 210 ? 5.935 -3.104 5.753 1.00 61.50 210 PHE A C 1
ATOM 1619 O O . PHE A 1 210 ? 6.143 -2.308 4.843 1.00 61.50 210 PHE A O 1
ATOM 1626 N N . GLU A 1 211 ? 6.142 -4.413 5.636 1.00 63.28 211 GLU A N 1
ATOM 1627 C CA . GLU A 1 211 ? 6.503 -5.078 4.385 1.00 63.28 211 GLU A CA 1
ATOM 1628 C C . GLU A 1 211 ? 5.384 -6.044 4.008 1.00 63.28 211 GLU A C 1
ATOM 1630 O O . GLU A 1 211 ? 4.914 -6.817 4.847 1.00 63.28 211 GLU A O 1
ATOM 1635 N N . MET A 1 212 ? 4.962 -6.005 2.746 1.00 66.00 212 MET A N 1
ATOM 1636 C CA . MET A 1 212 ? 3.969 -6.929 2.213 1.00 66.00 212 MET A CA 1
ATOM 1637 C C . MET A 1 212 ? 4.636 -7.803 1.144 1.00 66.00 212 MET A C 1
ATOM 1639 O O . MET A 1 212 ? 5.075 -7.266 0.127 1.00 66.00 212 MET A O 1
ATOM 1643 N N . PRO A 1 213 ? 4.745 -9.130 1.352 1.00 67.25 213 PRO A N 1
ATOM 1644 C CA . PRO A 1 213 ? 5.363 -10.026 0.377 1.00 67.25 213 PRO A CA 1
ATOM 1645 C C . PRO A 1 213 ? 4.666 -9.951 -0.982 1.00 67.25 213 PRO A C 1
ATOM 1647 O O . PRO A 1 213 ? 3.435 -9.883 -1.018 1.00 67.25 213 PRO A O 1
ATOM 1650 N N . ALA A 1 214 ? 5.426 -10.070 -2.076 1.00 65.38 214 ALA A N 1
ATOM 1651 C CA . ALA A 1 214 ? 4.907 -10.063 -3.448 1.00 65.38 214 ALA A CA 1
ATOM 1652 C C . ALA A 1 214 ? 3.725 -11.037 -3.644 1.00 65.38 214 ALA A C 1
ATOM 1654 O O . ALA A 1 214 ? 2.691 -10.686 -4.210 1.00 65.38 214 ALA A O 1
ATOM 1655 N N . GLU A 1 215 ? 3.839 -12.242 -3.078 1.00 67.31 215 GLU A N 1
ATOM 1656 C CA . GLU A 1 215 ? 2.809 -13.290 -3.114 1.00 67.31 215 GLU A CA 1
ATOM 1657 C C . GLU A 1 215 ? 1.469 -12.864 -2.510 1.00 67.31 215 GLU A C 1
ATOM 1659 O O . GLU A 1 215 ? 0.428 -13.423 -2.850 1.00 67.31 215 GLU A O 1
ATOM 1664 N N . THR A 1 216 ? 1.479 -11.890 -1.599 1.00 70.25 216 THR A N 1
ATOM 1665 C CA . THR A 1 216 ? 0.262 -11.378 -0.967 1.00 70.25 216 THR A CA 1
ATOM 1666 C C . THR A 1 216 ? -0.612 -10.700 -2.008 1.00 70.25 216 THR A C 1
ATOM 1668 O O . THR A 1 216 ? -1.811 -10.953 -2.034 1.00 70.25 216 THR A O 1
ATOM 1671 N N . TRP A 1 217 ? -0.017 -9.916 -2.911 1.00 68.75 217 TRP A N 1
ATOM 1672 C CA . TRP A 1 217 ? -0.738 -9.238 -3.989 1.00 68.75 217 TRP A CA 1
ATOM 1673 C C . TRP A 1 217 ? -1.367 -10.229 -4.969 1.00 68.75 217 TRP A C 1
ATOM 1675 O O . TRP A 1 217 ? -2.482 -10.004 -5.418 1.00 68.75 217 TRP A O 1
ATOM 1685 N N . LEU A 1 218 ? -0.711 -11.368 -5.223 1.00 67.31 218 LEU A N 1
ATOM 1686 C CA . LEU A 1 218 ? -1.214 -12.416 -6.123 1.00 67.31 218 LEU A CA 1
ATOM 1687 C C . LEU A 1 218 ? -2.483 -13.108 -5.616 1.00 67.31 218 LEU A C 1
ATOM 1689 O O . LEU A 1 218 ? -3.209 -13.723 -6.394 1.00 67.31 218 LEU A O 1
ATOM 1693 N N . ARG A 1 219 ? -2.752 -13.044 -4.307 1.00 68.25 219 ARG A N 1
ATOM 1694 C CA . ARG A 1 219 ? -3.957 -13.639 -3.710 1.00 68.25 219 ARG A CA 1
ATOM 1695 C C . ARG A 1 219 ? -5.204 -12.793 -3.940 1.00 68.25 219 ARG A C 1
ATOM 1697 O O . ARG A 1 219 ? -6.306 -13.296 -3.737 1.00 68.25 219 ARG A O 1
ATOM 1704 N N . PHE A 1 220 ? -5.038 -11.538 -4.348 1.00 70.00 220 PHE A N 1
ATOM 1705 C CA . PHE A 1 220 ? -6.129 -10.596 -4.543 1.00 70.00 220 PHE A CA 1
ATOM 1706 C C . PHE A 1 220 ? -6.235 -10.212 -6.019 1.00 70.00 220 PHE A C 1
ATOM 1708 O O . PHE A 1 220 ? -5.237 -9.967 -6.690 1.00 70.00 220 PHE A O 1
ATOM 1715 N N . GLN A 1 221 ? -7.462 -10.136 -6.535 1.00 73.31 221 GLN A N 1
ATOM 1716 C CA . GLN A 1 221 ? -7.728 -9.628 -7.882 1.00 73.31 221 GLN A CA 1
ATOM 1717 C C . GLN A 1 221 ? -7.779 -8.096 -7.863 1.00 73.31 221 GLN A C 1
ATOM 1719 O O . GLN A 1 221 ? -8.830 -7.493 -8.056 1.00 73.31 221 GLN A O 1
ATOM 1724 N N . SER A 1 222 ? -6.647 -7.466 -7.561 1.00 82.06 222 SER A N 1
ATOM 1725 C CA . SER A 1 222 ? -6.525 -6.007 -7.565 1.00 82.06 222 SER A CA 1
ATOM 1726 C C . SER A 1 222 ? -6.359 -5.486 -8.991 1.00 82.06 222 SER A C 1
ATOM 1728 O O . SER A 1 222 ? -5.618 -6.072 -9.772 1.00 82.06 222 SER A O 1
ATOM 1730 N N . GLU A 1 223 ? -6.990 -4.360 -9.329 1.00 86.88 223 GLU A N 1
ATOM 1731 C CA . GLU A 1 223 ? -6.772 -3.699 -10.628 1.00 86.88 223 GLU A CA 1
ATOM 1732 C C . GLU A 1 223 ? -5.507 -2.835 -10.643 1.00 86.88 223 GLU A C 1
ATOM 1734 O O . GLU A 1 223 ? -4.894 -2.660 -11.690 1.00 86.88 223 GLU A O 1
ATOM 1739 N N . ALA A 1 224 ? -5.118 -2.287 -9.491 1.00 89.06 224 ALA A N 1
ATOM 1740 C CA . ALA A 1 224 ? -3.908 -1.496 -9.310 1.00 89.06 224 ALA A CA 1
ATOM 1741 C C . ALA A 1 224 ? -3.511 -1.449 -7.828 1.00 89.06 224 ALA A C 1
ATOM 1743 O O . ALA A 1 224 ? -4.352 -1.624 -6.944 1.00 89.06 224 ALA A O 1
ATOM 1744 N N . VAL A 1 225 ? -2.240 -1.156 -7.557 1.00 89.44 225 VAL A N 1
ATOM 1745 C CA . VAL A 1 225 ? -1.720 -0.913 -6.205 1.00 89.44 225 VAL A CA 1
ATOM 1746 C C . VAL A 1 225 ? -1.133 0.488 -6.143 1.00 89.44 225 VAL A C 1
ATOM 1748 O O . VAL A 1 225 ? -0.348 0.882 -6.997 1.00 89.44 225 VAL A O 1
ATOM 1751 N N . ILE A 1 226 ? -1.510 1.257 -5.125 1.00 90.06 226 ILE A N 1
ATOM 1752 C CA . ILE A 1 226 ? -0.901 2.558 -4.849 1.00 90.06 226 ILE A CA 1
ATOM 1753 C C . ILE A 1 226 ? -0.391 2.525 -3.419 1.00 90.06 226 ILE A C 1
ATOM 1755 O O . ILE A 1 226 ? -1.171 2.283 -2.497 1.00 90.06 226 ILE A O 1
ATOM 1759 N N . HIS A 1 227 ? 0.894 2.803 -3.224 1.00 87.56 227 HIS A N 1
ATOM 1760 C CA . HIS A 1 227 ? 1.486 2.898 -1.895 1.00 87.56 227 HIS A CA 1
ATOM 1761 C C . HIS A 1 227 ? 2.237 4.207 -1.695 1.00 87.56 227 HIS A C 1
ATOM 1763 O O . HIS A 1 227 ? 2.550 4.939 -2.636 1.00 87.56 227 HIS A O 1
ATOM 1769 N N . SER A 1 228 ? 2.487 4.541 -0.431 1.00 85.88 228 SER A N 1
ATOM 1770 C CA . SER A 1 228 ? 3.164 5.780 -0.072 1.00 85.88 228 SER A CA 1
ATOM 1771 C C . SER A 1 228 ? 4.576 5.538 0.431 1.00 85.88 228 SER A C 1
ATOM 1773 O O . SER A 1 228 ? 4.800 4.647 1.248 1.00 85.88 228 SER A O 1
ATOM 1775 N N . HIS A 1 229 ? 5.507 6.396 0.029 1.00 87.06 229 HIS A N 1
ATOM 1776 C CA . HIS A 1 229 ? 6.850 6.447 0.597 1.00 87.06 229 HIS A CA 1
ATOM 1777 C C . HIS A 1 229 ? 6.981 7.628 1.557 1.00 87.06 229 HIS A C 1
ATOM 1779 O O . HIS A 1 229 ? 6.526 8.734 1.268 1.00 87.06 229 HIS A O 1
ATOM 1785 N N . ASN A 1 230 ? 7.659 7.414 2.684 1.00 85.25 230 ASN A N 1
ATOM 1786 C CA . ASN A 1 230 ? 8.074 8.514 3.548 1.00 85.25 230 ASN A CA 1
ATOM 1787 C C . ASN A 1 230 ? 9.249 9.245 2.891 1.00 85.25 230 ASN A C 1
ATOM 1789 O O . ASN A 1 230 ? 10.361 8.721 2.891 1.00 85.25 230 ASN A O 1
ATOM 1793 N N . ALA A 1 231 ? 9.027 10.460 2.394 1.00 83.62 231 ALA A N 1
ATOM 1794 C CA . ALA A 1 231 ? 10.019 11.254 1.666 1.00 83.62 231 ALA A CA 1
ATOM 1795 C C . ALA A 1 231 ? 11.303 11.548 2.468 1.00 83.62 231 ALA A C 1
ATOM 1797 O O . ALA A 1 231 ? 12.331 11.892 1.890 1.00 83.62 231 ALA A O 1
ATOM 1798 N N . LYS A 1 232 ? 11.261 11.421 3.803 1.00 82.12 232 LYS A N 1
ATOM 1799 C CA . LYS A 1 232 ? 12.420 11.640 4.686 1.00 82.12 232 LYS A CA 1
ATOM 1800 C C . LYS A 1 232 ? 13.358 10.435 4.753 1.00 82.12 232 LYS A C 1
ATOM 1802 O O . LYS A 1 232 ? 14.503 10.594 5.161 1.00 82.12 232 LYS A O 1
ATOM 1807 N N . VAL A 1 233 ? 12.866 9.244 4.415 1.00 82.06 233 VAL A N 1
ATOM 1808 C CA . VAL A 1 233 ? 13.580 7.970 4.614 1.00 82.06 233 VAL A CA 1
ATOM 1809 C C . VAL A 1 233 ? 13.702 7.186 3.312 1.00 82.06 233 VAL A C 1
ATOM 1811 O O . VAL A 1 233 ? 14.726 6.557 3.061 1.00 82.06 233 VAL A O 1
ATOM 1814 N N . HIS A 1 234 ? 12.672 7.242 2.473 1.00 83.38 234 HIS A N 1
ATOM 1815 C CA . HIS A 1 234 ? 12.545 6.458 1.258 1.00 83.38 234 HIS A CA 1
ATOM 1816 C C . HIS A 1 234 ? 12.537 7.365 0.024 1.00 83.38 234 HIS A C 1
ATOM 1818 O O . HIS A 1 234 ? 11.993 8.475 0.066 1.00 83.38 234 HIS A O 1
ATOM 1824 N N . PRO A 1 235 ? 13.128 6.907 -1.092 1.00 85.94 235 PRO A N 1
ATOM 1825 C CA . PRO A 1 235 ? 13.115 7.657 -2.338 1.00 85.94 235 PRO A CA 1
ATOM 1826 C C . PRO A 1 235 ? 11.700 7.777 -2.917 1.00 85.94 235 PRO A C 1
ATOM 1828 O O . PRO A 1 235 ? 10.797 7.036 -2.551 1.00 85.94 235 PRO A O 1
ATOM 1831 N N . HIS A 1 236 ? 11.508 8.674 -3.882 1.00 87.19 236 HIS A N 1
ATOM 1832 C CA . HIS A 1 236 ? 10.227 8.834 -4.587 1.00 87.19 236 HIS A CA 1
ATOM 1833 C C . HIS A 1 236 ? 10.042 7.857 -5.768 1.00 87.19 236 HIS A C 1
ATOM 1835 O O . HIS A 1 236 ? 9.145 8.051 -6.581 1.00 87.19 236 HIS A O 1
ATOM 1841 N N . TRP A 1 237 ? 10.905 6.846 -5.893 1.00 89.75 237 TRP A N 1
ATOM 1842 C CA . TRP A 1 237 ? 10.902 5.828 -6.950 1.00 89.75 237 TRP A CA 1
ATOM 1843 C C . TRP A 1 237 ? 10.828 4.422 -6.327 1.00 89.75 237 TRP A C 1
ATOM 1845 O O . TRP A 1 237 ? 11.139 4.289 -5.136 1.00 89.75 237 TRP A O 1
ATOM 1855 N N . PRO A 1 238 ? 10.418 3.388 -7.087 1.00 91.00 238 PRO A N 1
ATOM 1856 C CA . PRO A 1 238 ? 10.255 2.038 -6.551 1.00 91.00 238 PRO A CA 1
ATOM 1857 C C . PRO A 1 238 ? 11.579 1.421 -6.089 1.00 91.00 238 PRO A C 1
ATOM 1859 O O . PRO A 1 238 ? 12.646 1.655 -6.665 1.00 91.00 238 PRO A O 1
ATOM 1862 N N . SER A 1 239 ? 11.498 0.622 -5.030 1.00 87.88 239 SER A N 1
ATOM 1863 C CA . SER A 1 239 ? 12.542 -0.310 -4.616 1.00 87.88 239 SER A CA 1
ATOM 1864 C C . SER A 1 239 ? 12.558 -1.557 -5.509 1.00 87.88 239 SER A C 1
ATOM 1866 O O . SER A 1 239 ? 11.647 -1.780 -6.306 1.00 87.88 239 SER A O 1
ATOM 1868 N N . ASN A 1 240 ? 13.584 -2.400 -5.355 1.00 85.69 240 ASN A N 1
ATOM 1869 C CA . ASN A 1 240 ? 13.651 -3.681 -6.063 1.00 85.69 240 ASN A CA 1
ATOM 1870 C C . ASN A 1 240 ? 12.419 -4.558 -5.728 1.00 85.69 240 ASN A C 1
ATOM 1872 O O . ASN A 1 240 ? 11.719 -5.008 -6.628 1.00 85.69 240 ASN A O 1
ATOM 1876 N N . ALA A 1 241 ? 12.046 -4.640 -4.445 1.00 84.19 241 ALA A N 1
ATOM 1877 C CA . ALA A 1 241 ? 10.864 -5.381 -3.997 1.00 84.19 241 ALA A CA 1
ATOM 1878 C C . ALA A 1 241 ? 9.534 -4.836 -4.561 1.00 84.19 241 ALA A C 1
ATOM 1880 O O . ALA A 1 241 ? 8.620 -5.613 -4.853 1.00 84.19 241 ALA A O 1
ATOM 1881 N N . ASP A 1 242 ? 9.419 -3.514 -4.742 1.00 88.25 242 ASP A N 1
ATOM 1882 C CA . ASP A 1 242 ? 8.245 -2.900 -5.379 1.00 88.25 242 ASP A CA 1
ATOM 1883 C C . ASP A 1 242 ? 8.136 -3.317 -6.850 1.00 88.25 242 ASP A C 1
ATOM 1885 O O . ASP A 1 242 ? 7.044 -3.610 -7.343 1.00 88.25 242 ASP A O 1
ATOM 1889 N N . MET A 1 243 ? 9.271 -3.360 -7.555 1.00 88.75 243 MET A N 1
ATOM 1890 C CA . MET A 1 243 ? 9.326 -3.801 -8.946 1.00 88.75 243 MET A CA 1
ATOM 1891 C C . MET A 1 243 ? 9.019 -5.292 -9.076 1.00 88.75 243 MET A C 1
ATOM 1893 O O . MET A 1 243 ? 8.176 -5.645 -9.893 1.00 88.75 243 MET A O 1
ATOM 1897 N N . ASP A 1 244 ? 9.625 -6.146 -8.251 1.00 87.69 244 ASP A N 1
ATOM 1898 C CA . ASP A 1 244 ? 9.339 -7.586 -8.226 1.00 87.69 244 ASP A CA 1
ATOM 1899 C C . ASP A 1 244 ? 7.850 -7.858 -7.996 1.00 87.69 244 ASP A C 1
ATOM 1901 O O . ASP A 1 244 ? 7.235 -8.662 -8.697 1.00 87.69 244 ASP A O 1
ATOM 1905 N N . SER A 1 245 ? 7.244 -7.139 -7.047 1.00 86.88 245 SER A N 1
ATOM 1906 C CA . SER A 1 245 ? 5.815 -7.259 -6.750 1.00 86.88 245 SER A CA 1
ATOM 1907 C C . SER A 1 245 ? 4.950 -6.838 -7.936 1.00 86.88 245 SER A C 1
ATOM 1909 O O . SER A 1 245 ? 3.991 -7.532 -8.272 1.00 86.88 245 SER A O 1
ATOM 1911 N N . GLN A 1 246 ? 5.298 -5.733 -8.599 1.00 90.00 246 GLN A N 1
ATOM 1912 C CA . GLN A 1 246 ? 4.579 -5.246 -9.775 1.00 90.00 246 GLN A CA 1
ATOM 1913 C C . GLN A 1 246 ? 4.706 -6.217 -10.959 1.00 90.00 246 GLN A C 1
ATOM 1915 O O . GLN A 1 246 ? 3.703 -6.518 -11.609 1.00 90.00 246 GLN A O 1
ATOM 1920 N N . ILE A 1 247 ? 5.911 -6.736 -11.215 1.00 88.69 247 ILE A N 1
ATOM 1921 C CA . ILE A 1 247 ? 6.190 -7.697 -12.290 1.00 88.69 247 ILE A CA 1
ATOM 1922 C C . ILE A 1 247 ? 5.410 -8.988 -12.055 1.00 88.69 247 ILE A C 1
ATOM 1924 O O . ILE A 1 247 ? 4.734 -9.453 -12.967 1.00 88.69 247 ILE A O 1
ATOM 1928 N N . ALA A 1 248 ? 5.449 -9.530 -10.835 1.00 86.69 248 ALA A N 1
ATOM 1929 C CA . ALA A 1 248 ? 4.724 -10.747 -10.485 1.00 86.69 248 ALA A CA 1
ATOM 1930 C C . ALA A 1 248 ? 3.203 -10.566 -10.597 1.00 86.69 248 ALA A C 1
ATOM 1932 O O . ALA A 1 248 ? 2.505 -11.463 -11.068 1.00 86.69 248 ALA A O 1
ATOM 1933 N N . ALA A 1 249 ? 2.682 -9.415 -10.163 1.00 86.06 249 ALA A N 1
ATOM 1934 C CA . ALA A 1 249 ? 1.248 -9.154 -10.159 1.00 86.06 249 ALA A CA 1
ATOM 1935 C C . ALA A 1 249 ? 0.683 -8.807 -11.545 1.00 86.06 249 ALA A C 1
ATOM 1937 O O . ALA A 1 249 ? -0.519 -8.945 -11.749 1.00 86.06 249 ALA A O 1
ATOM 1938 N N . HIS A 1 250 ? 1.517 -8.368 -12.496 1.00 86.50 250 HIS A N 1
ATOM 1939 C CA . HIS A 1 250 ? 1.103 -7.929 -13.837 1.00 86.50 250 HIS A CA 1
ATOM 1940 C C . HIS A 1 250 ? 0.016 -6.836 -13.845 1.00 86.50 250 HIS A C 1
ATOM 1942 O O . HIS A 1 250 ? -0.724 -6.690 -14.819 1.00 86.50 250 HIS A O 1
ATOM 1948 N N . ILE A 1 251 ? -0.059 -6.038 -12.778 1.00 88.56 251 ILE A N 1
ATOM 1949 C CA . ILE A 1 251 ? -0.989 -4.910 -12.648 1.00 88.56 251 ILE A CA 1
ATOM 1950 C C . ILE A 1 251 ? -0.225 -3.600 -12.447 1.00 88.56 251 ILE A C 1
ATOM 1952 O O . ILE A 1 251 ? 0.949 -3.621 -12.060 1.00 88.56 251 ILE A O 1
ATOM 1956 N N . PRO A 1 252 ? -0.864 -2.448 -12.699 1.00 90.81 252 PRO A N 1
ATOM 1957 C CA . PRO A 1 252 ? -0.267 -1.159 -12.427 1.00 90.81 252 PRO A CA 1
ATOM 1958 C C . PRO A 1 252 ? 0.046 -0.928 -10.957 1.00 90.81 252 PRO A C 1
ATOM 1960 O O . PRO A 1 252 ? -0.826 -1.071 -10.101 1.00 90.81 252 PRO A O 1
ATOM 1963 N N . PHE A 1 253 ? 1.278 -0.508 -10.675 1.00 92.56 253 PHE A N 1
ATOM 1964 C CA . PHE A 1 253 ? 1.637 0.014 -9.365 1.00 92.56 253 PHE A CA 1
ATOM 1965 C C . PHE A 1 253 ? 1.952 1.513 -9.450 1.00 92.56 253 PHE A C 1
ATOM 1967 O O . PHE A 1 253 ? 2.363 2.029 -10.501 1.00 92.56 253 PHE A O 1
ATOM 1974 N N . ALA A 1 254 ? 1.735 2.216 -8.339 1.00 92.88 254 ALA A N 1
ATOM 1975 C CA . ALA A 1 254 ? 2.012 3.634 -8.204 1.00 92.88 254 ALA A CA 1
ATOM 1976 C C . ALA A 1 254 ? 2.529 4.018 -6.813 1.00 92.88 254 ALA A C 1
ATOM 1978 O O . ALA A 1 254 ? 2.145 3.439 -5.801 1.00 92.88 254 ALA A O 1
ATOM 1979 N N . ILE A 1 255 ? 3.387 5.038 -6.774 1.00 92.12 255 ILE A N 1
ATOM 1980 C CA . ILE A 1 255 ? 3.993 5.567 -5.553 1.00 92.12 255 ILE A CA 1
ATOM 1981 C C . ILE A 1 255 ? 3.613 7.030 -5.405 1.00 92.12 255 ILE A C 1
ATOM 1983 O O . ILE A 1 255 ? 3.685 7.821 -6.350 1.00 92.12 255 ILE A O 1
ATOM 1987 N N . VAL A 1 256 ? 3.263 7.396 -4.176 1.00 91.25 256 VAL A N 1
ATOM 1988 C CA . VAL A 1 256 ? 3.149 8.784 -3.730 1.00 91.25 256 VAL A CA 1
ATOM 1989 C C . VAL A 1 256 ? 4.135 9.007 -2.594 1.00 91.25 256 VAL A C 1
ATOM 1991 O O . VAL A 1 256 ? 4.039 8.387 -1.540 1.00 91.25 256 VAL A O 1
ATOM 1994 N N . SER A 1 257 ? 5.102 9.899 -2.775 1.00 88.56 257 SER A N 1
ATOM 1995 C CA . SER A 1 257 ? 6.019 10.260 -1.695 1.00 88.56 257 SER A CA 1
ATOM 1996 C C . SER A 1 257 ? 5.414 11.395 -0.865 1.00 88.56 257 SER A C 1
ATOM 1998 O O . SER A 1 257 ? 4.887 12.355 -1.427 1.00 88.56 257 SER A O 1
ATOM 2000 N N . CYS A 1 258 ? 5.453 11.276 0.461 1.00 86.88 258 CYS A N 1
ATOM 2001 C CA . CYS A 1 258 ? 4.876 12.235 1.404 1.00 86.88 258 CYS A CA 1
ATOM 2002 C C . CYS A 1 258 ? 5.858 12.532 2.544 1.00 86.88 258 CYS A C 1
ATOM 2004 O O . CYS A 1 258 ? 6.487 11.617 3.079 1.00 86.88 258 CYS A O 1
ATOM 2006 N N . ASP A 1 259 ? 5.986 13.797 2.946 1.00 84.81 259 ASP A N 1
ATOM 2007 C CA . ASP A 1 259 ? 6.816 14.224 4.087 1.00 84.81 259 ASP A CA 1
ATOM 2008 C C . ASP A 1 259 ? 6.013 14.514 5.373 1.00 84.81 259 ASP A C 1
ATOM 2010 O O . ASP A 1 259 ? 6.599 14.815 6.425 1.00 84.81 259 ASP A O 1
ATOM 2014 N N . GLY A 1 260 ? 4.687 14.367 5.290 1.00 79.69 260 GLY A N 1
ATOM 2015 C CA . GLY A 1 260 ? 3.706 14.679 6.328 1.00 79.69 260 GLY A CA 1
ATOM 2016 C C . GLY A 1 260 ? 2.911 15.964 6.073 1.00 79.69 260 GLY A C 1
ATOM 2017 O O . GLY A 1 260 ? 1.893 16.163 6.730 1.00 79.69 260 GLY A O 1
ATOM 2018 N N . GLU A 1 261 ? 3.329 16.804 5.124 1.00 82.12 261 GLU A N 1
ATOM 2019 C CA . GLU A 1 261 ? 2.644 18.054 4.761 1.00 82.12 261 GLU A CA 1
ATOM 2020 C C . GLU A 1 261 ? 2.274 18.094 3.278 1.00 82.12 261 GLU A C 1
ATOM 2022 O O . GLU A 1 261 ? 1.168 18.504 2.920 1.00 82.12 261 GLU A O 1
ATOM 2027 N N . VAL A 1 262 ? 3.184 17.646 2.413 1.00 84.50 262 VAL A N 1
ATOM 2028 C CA . VAL A 1 262 ? 3.020 17.667 0.961 1.00 84.50 262 VAL A CA 1
ATOM 2029 C C . VAL A 1 262 ? 3.230 16.288 0.355 1.00 84.50 262 VAL A C 1
ATOM 2031 O O . VAL A 1 262 ? 3.946 15.439 0.886 1.00 84.50 262 VAL A O 1
ATOM 2034 N N . THR A 1 263 ? 2.589 16.078 -0.793 1.00 88.50 263 THR A N 1
ATOM 2035 C CA . THR A 1 263 ? 2.701 14.850 -1.581 1.00 88.50 263 THR A CA 1
ATOM 2036 C C . THR A 1 263 ? 3.307 15.144 -2.946 1.00 88.50 263 THR A C 1
ATOM 2038 O O . THR A 1 263 ? 3.078 16.206 -3.532 1.00 88.50 263 THR A O 1
ATOM 2041 N N . THR A 1 264 ? 4.088 14.202 -3.469 1.00 87.00 264 THR A N 1
ATOM 2042 C CA . THR A 1 264 ? 4.494 14.223 -4.875 1.00 87.00 264 THR A CA 1
ATOM 2043 C C . THR A 1 264 ? 3.310 13.860 -5.771 1.00 87.00 264 THR A C 1
ATOM 2045 O O . THR A 1 264 ? 2.383 13.178 -5.325 1.00 87.00 264 THR A O 1
ATOM 2048 N N . PRO A 1 265 ? 3.342 14.229 -7.063 1.00 89.50 265 PRO A N 1
ATOM 2049 C CA . PRO A 1 265 ? 2.478 13.595 -8.049 1.00 89.50 265 PRO A CA 1
ATOM 2050 C C . PRO A 1 265 ? 2.613 12.067 -8.001 1.00 89.50 265 PRO A C 1
ATOM 2052 O O . PRO A 1 265 ? 3.673 11.545 -7.642 1.00 89.50 265 PRO A O 1
ATOM 2055 N N . VAL A 1 266 ? 1.543 11.363 -8.378 1.00 91.75 266 VAL A N 1
ATOM 2056 C CA . VAL A 1 266 ? 1.534 9.897 -8.437 1.00 91.75 266 VAL A CA 1
ATOM 2057 C C . VAL A 1 266 ? 2.502 9.429 -9.524 1.00 91.75 266 VAL A C 1
ATOM 2059 O O . VAL A 1 266 ? 2.327 9.761 -10.699 1.00 91.75 266 VAL A O 1
ATOM 2062 N N . LEU A 1 267 ? 3.511 8.654 -9.135 1.00 92.69 267 LEU A N 1
ATOM 2063 C CA . LEU A 1 267 ? 4.435 8.000 -10.053 1.00 92.69 267 LEU A CA 1
ATOM 2064 C C . LEU A 1 267 ? 3.933 6.588 -10.344 1.00 92.69 267 LEU A C 1
ATOM 2066 O O . LEU A 1 267 ? 4.032 5.719 -9.486 1.00 92.69 267 LEU A O 1
ATOM 2070 N N . TRP A 1 268 ? 3.436 6.359 -11.555 1.00 93.25 268 TRP A N 1
ATOM 2071 C CA . TRP A 1 268 ? 3.057 5.032 -12.043 1.00 93.25 268 TRP A CA 1
ATOM 2072 C C . TRP A 1 268 ? 4.256 4.321 -12.683 1.00 93.25 268 TRP A C 1
ATOM 2074 O O . 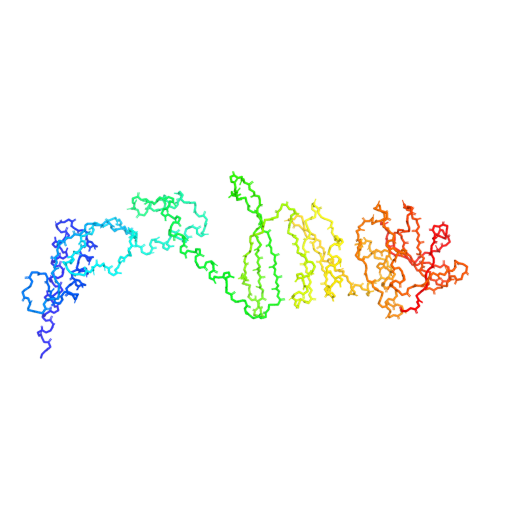TRP A 1 268 ? 5.069 4.977 -13.337 1.00 93.25 268 TRP A O 1
ATOM 2084 N N . TRP A 1 269 ? 4.354 2.995 -12.541 1.00 92.50 269 TRP A N 1
ATOM 2085 C CA . TRP A 1 269 ? 5.342 2.178 -13.265 1.00 92.50 269 TRP A CA 1
ATOM 2086 C C . TRP A 1 269 ? 4.824 0.788 -13.598 1.00 92.50 269 TRP A C 1
ATOM 2088 O O . TRP A 1 269 ? 3.989 0.260 -12.870 1.00 92.50 269 TRP A O 1
ATOM 2098 N N . GLY A 1 270 ? 5.369 0.211 -14.669 1.00 89.44 270 GLY A N 1
ATOM 2099 C CA . GLY A 1 270 ? 4.971 -1.062 -15.266 1.00 89.44 270 GLY A CA 1
ATOM 2100 C C . GLY A 1 270 ? 4.699 -0.896 -16.764 1.00 89.44 270 GLY A C 1
ATOM 2101 O O . GLY A 1 270 ? 5.025 0.134 -17.364 1.00 89.44 270 GLY A O 1
ATOM 2102 N N . ASP A 1 271 ? 4.080 -1.901 -17.380 1.00 89.75 271 ASP A N 1
ATOM 2103 C CA . ASP A 1 271 ? 3.845 -1.940 -18.833 1.00 89.75 271 ASP A CA 1
ATOM 2104 C C . ASP A 1 271 ? 2.889 -0.849 -19.340 1.00 89.75 271 ASP A C 1
ATOM 2106 O O . ASP A 1 271 ? 2.983 -0.415 -20.486 1.00 89.75 271 ASP A O 1
ATOM 2110 N N . HIS A 1 272 ? 2.009 -0.330 -18.485 1.00 86.12 272 HIS A N 1
ATOM 2111 C CA . HIS A 1 272 ? 1.128 0.809 -18.786 1.00 86.12 272 HIS A CA 1
ATOM 2112 C C . HIS A 1 272 ? 1.877 2.129 -18.980 1.00 86.12 272 HIS A C 1
ATOM 2114 O O . HIS A 1 272 ? 1.295 3.091 -19.474 1.00 86.12 272 HIS A O 1
ATOM 2120 N N . CYS A 1 273 ? 3.159 2.205 -18.617 1.00 90.75 273 CYS A N 1
ATOM 2121 C CA . CYS A 1 273 ? 3.987 3.388 -18.846 1.00 90.75 273 CYS A CA 1
ATOM 2122 C C . CYS A 1 273 ? 4.801 3.318 -20.149 1.00 90.75 273 CYS A C 1
ATOM 2124 O O . CYS A 1 273 ? 5.562 4.245 -20.440 1.00 90.75 273 CYS A O 1
ATOM 2126 N N . LEU A 1 274 ? 4.656 2.256 -20.953 1.00 92.31 274 LEU A N 1
ATOM 2127 C CA . LEU A 1 274 ? 5.443 2.071 -22.177 1.00 92.31 274 LEU A CA 1
ATOM 2128 C C . LEU A 1 274 ? 5.129 3.100 -23.270 1.00 92.31 274 LEU A C 1
ATOM 2130 O O . LEU A 1 274 ? 6.008 3.374 -24.083 1.00 92.31 274 LEU A O 1
ATOM 2134 N N . ASP A 1 275 ? 3.948 3.722 -23.250 1.00 93.44 275 ASP A N 1
ATOM 2135 C CA . ASP A 1 275 ? 3.536 4.780 -24.189 1.00 93.44 275 ASP A CA 1
ATOM 2136 C C . ASP A 1 275 ? 4.096 6.174 -23.838 1.00 93.44 275 ASP A C 1
ATOM 2138 O O . ASP A 1 275 ? 3.831 7.159 -24.531 1.00 93.44 275 ASP A O 1
ATOM 2142 N N . ALA A 1 276 ? 4.888 6.294 -22.765 1.00 92.00 276 ALA A N 1
ATOM 2143 C CA . ALA A 1 276 ? 5.503 7.562 -22.381 1.00 92.00 276 ALA A CA 1
ATOM 2144 C C . ALA A 1 276 ? 6.452 8.097 -23.480 1.00 92.00 276 ALA A C 1
ATOM 2146 O O . ALA A 1 276 ? 7.171 7.310 -24.105 1.00 92.00 276 ALA A O 1
ATOM 2147 N N . PRO A 1 277 ? 6.546 9.427 -23.694 1.00 94.75 277 PRO A N 1
ATOM 2148 C CA . PRO A 1 277 ? 7.413 10.000 -24.723 1.00 94.75 277 PRO A CA 1
ATOM 2149 C C . PRO A 1 277 ? 8.861 9.495 -24.647 1.00 94.75 277 PRO A C 1
ATOM 2151 O O . PRO A 1 277 ? 9.481 9.487 -23.580 1.00 94.75 277 PRO A O 1
ATOM 2154 N N . LEU A 1 278 ? 9.432 9.111 -25.794 1.00 94.81 278 LEU A N 1
ATOM 2155 C CA . LEU A 1 278 ? 10.807 8.597 -25.868 1.00 94.81 278 LEU A CA 1
ATOM 2156 C C . LEU A 1 278 ? 11.859 9.676 -25.560 1.00 94.81 278 LEU A C 1
ATOM 2158 O O . LEU A 1 278 ? 12.933 9.379 -25.038 1.00 94.81 278 LEU A O 1
ATOM 2162 N N . THR A 1 279 ? 11.549 10.943 -25.833 1.00 95.12 279 THR A N 1
ATOM 2163 C CA . THR A 1 279 ? 12.425 12.099 -25.582 1.00 95.12 279 THR A CA 1
ATOM 2164 C C . THR A 1 279 ? 11.787 13.089 -24.614 1.00 95.12 279 THR A C 1
ATOM 2166 O O . THR A 1 279 ? 10.575 13.278 -24.635 1.00 95.12 279 THR A O 1
ATOM 2169 N N . GLY A 1 280 ? 12.608 13.781 -23.824 1.00 93.50 280 GLY A N 1
ATOM 2170 C CA . GLY A 1 280 ? 12.178 14.851 -22.923 1.00 93.50 280 GLY A CA 1
ATOM 2171 C C . GLY A 1 280 ? 11.689 14.380 -21.553 1.00 93.50 280 GLY A C 1
ATOM 2172 O O . GLY A 1 280 ? 11.199 15.203 -20.787 1.00 93.50 280 GLY A O 1
ATOM 2173 N N . ARG A 1 281 ? 11.819 13.090 -21.221 1.00 92.25 281 ARG A N 1
ATOM 2174 C CA . ARG A 1 281 ? 11.381 12.554 -19.924 1.00 92.25 281 ARG A CA 1
ATOM 2175 C C . ARG A 1 281 ? 12.467 12.689 -18.861 1.00 92.25 281 ARG A C 1
ATOM 2177 O O . ARG A 1 281 ? 13.650 12.610 -19.186 1.00 92.25 281 ARG A O 1
ATOM 2184 N N . SER A 1 282 ? 12.058 12.878 -17.610 1.00 92.75 282 SER A N 1
ATOM 2185 C CA . SER A 1 282 ? 12.962 12.900 -16.455 1.00 92.75 282 SER A CA 1
ATOM 2186 C C . SER A 1 282 ? 13.394 11.489 -16.066 1.00 92.75 282 SER A C 1
ATOM 2188 O O . SER A 1 282 ? 12.603 10.550 -16.159 1.00 92.75 282 SER A O 1
ATOM 2190 N N . PHE A 1 283 ? 14.640 11.344 -15.616 1.00 92.38 283 PHE A N 1
ATOM 2191 C CA . PHE A 1 283 ? 15.184 10.060 -15.184 1.00 92.38 283 PHE A CA 1
ATOM 2192 C C . PHE A 1 283 ? 14.575 9.624 -13.852 1.00 92.38 283 PHE A C 1
ATOM 2194 O O . PHE A 1 283 ? 14.675 10.339 -12.857 1.00 92.38 283 PHE A O 1
ATOM 2201 N N . VAL A 1 284 ? 13.977 8.433 -13.838 1.00 91.38 284 VAL A N 1
ATOM 2202 C CA . VAL A 1 284 ? 13.427 7.798 -12.634 1.00 91.38 284 VAL A CA 1
ATOM 2203 C C . VAL A 1 284 ? 13.938 6.356 -12.588 1.00 91.38 284 VAL A C 1
ATOM 2205 O O . VAL A 1 284 ? 13.585 5.586 -13.485 1.00 91.38 284 VAL A O 1
ATOM 2208 N N . PRO A 1 285 ? 14.769 5.975 -11.598 1.00 90.19 285 PRO A N 1
ATOM 2209 C CA . PRO A 1 285 ? 15.297 4.614 -11.484 1.00 90.19 285 PRO A CA 1
ATOM 2210 C C . PRO A 1 285 ? 14.180 3.565 -11.489 1.00 90.19 285 PRO A C 1
ATOM 2212 O O . PRO A 1 285 ? 13.156 3.768 -10.841 1.00 90.19 285 PRO A O 1
ATOM 2215 N N . GLY A 1 286 ? 14.352 2.478 -12.247 1.00 87.56 286 GLY A N 1
ATOM 2216 C CA . GLY A 1 286 ? 13.368 1.394 -12.341 1.00 87.56 286 GLY A CA 1
ATOM 2217 C C . GLY A 1 286 ? 12.148 1.699 -13.221 1.00 87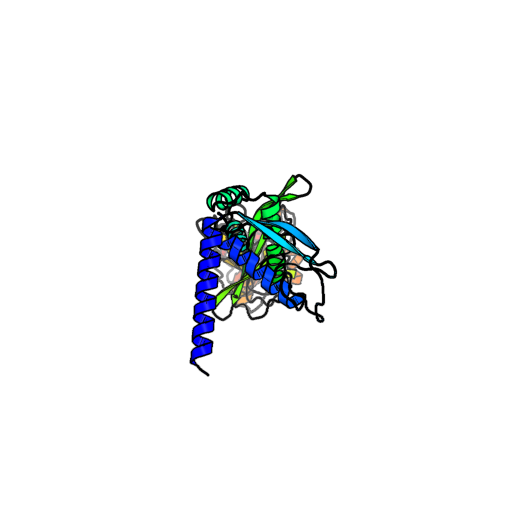.56 286 GLY A C 1
ATOM 2218 O O . GLY A 1 286 ? 11.503 0.774 -13.698 1.00 87.56 286 GLY A O 1
ATOM 2219 N N . VAL A 1 287 ? 11.860 2.974 -13.509 1.00 90.62 287 VAL A N 1
ATOM 2220 C CA . VAL A 1 287 ? 10.663 3.400 -14.260 1.00 90.62 287 VAL A CA 1
ATOM 2221 C C . VAL A 1 287 ? 11.045 4.028 -15.599 1.00 90.62 287 VAL A C 1
ATOM 2223 O O . VAL A 1 287 ? 10.886 3.437 -16.665 1.00 90.62 287 VAL A O 1
ATOM 2226 N N . PHE A 1 288 ? 11.611 5.232 -15.550 1.00 92.69 288 PHE A N 1
ATOM 2227 C CA . PHE A 1 288 ? 12.061 5.992 -16.711 1.00 92.69 288 PHE A CA 1
ATOM 2228 C C . PHE A 1 288 ? 13.582 6.047 -16.743 1.00 92.69 288 PHE A C 1
ATOM 2230 O O . PHE A 1 288 ? 14.167 7.118 -16.865 1.00 92.69 288 PHE A O 1
ATOM 2237 N N . ASP A 1 289 ? 14.243 4.901 -16.645 1.00 91.88 289 ASP A N 1
ATOM 2238 C CA . ASP A 1 289 ? 15.695 4.799 -16.767 1.00 91.88 289 ASP A CA 1
ATOM 2239 C C . ASP A 1 289 ? 16.124 4.425 -18.200 1.00 91.88 289 ASP A C 1
ATOM 2241 O O . ASP A 1 289 ? 15.359 4.583 -19.164 1.00 91.88 289 ASP A O 1
ATOM 2245 N N . CYS A 1 290 ? 17.386 4.016 -18.362 1.00 92.19 290 CYS A N 1
ATOM 2246 C CA . CYS A 1 290 ? 17.946 3.614 -19.648 1.00 92.19 290 CYS A CA 1
ATOM 2247 C C . CYS A 1 290 ? 17.280 2.343 -20.193 1.00 92.19 290 CYS A C 1
ATOM 2249 O O . CYS A 1 290 ? 16.879 2.335 -21.355 1.00 92.19 290 CYS A O 1
ATOM 2251 N N . TYR A 1 291 ? 17.070 1.319 -19.360 1.00 91.38 291 TYR A N 1
ATOM 2252 C CA . TYR A 1 291 ? 16.398 0.087 -19.774 1.00 91.38 291 TYR A CA 1
ATOM 2253 C C . TYR A 1 291 ? 14.915 0.322 -20.059 1.00 91.38 291 TYR A C 1
ATOM 2255 O O . TYR A 1 291 ? 14.431 -0.062 -21.121 1.00 91.38 291 TYR A O 1
ATOM 2263 N N . GLY A 1 292 ? 14.219 1.079 -19.208 1.00 92.06 292 GLY A N 1
ATOM 2264 C CA . GLY A 1 292 ? 12.845 1.506 -19.465 1.00 92.06 292 GLY A CA 1
ATOM 2265 C C . GLY A 1 292 ? 12.704 2.265 -20.789 1.00 92.06 292 GLY A C 1
ATOM 2266 O O . GLY A 1 292 ? 11.661 2.200 -21.428 1.00 92.06 292 GLY A O 1
ATOM 2267 N N . LEU A 1 293 ? 13.746 2.966 -21.267 1.00 94.75 293 LEU A N 1
ATOM 2268 C CA . LEU A 1 293 ? 13.723 3.618 -22.592 1.00 94.75 293 LEU A CA 1
ATOM 2269 C C . LEU A 1 293 ? 13.786 2.613 -23.722 1.00 94.75 293 LEU A C 1
ATOM 2271 O O . LEU A 1 293 ? 13.081 2.777 -24.716 1.00 94.75 293 LEU A O 1
ATOM 2275 N N . VAL A 1 294 ? 14.609 1.581 -23.554 1.00 93.75 294 VAL A N 1
ATOM 2276 C CA . VAL A 1 294 ? 14.682 0.478 -24.505 1.00 93.75 294 VAL A CA 1
ATOM 2277 C C . VAL A 1 294 ? 13.318 -0.200 -24.611 1.00 93.75 294 VAL A C 1
ATOM 2279 O O . VAL A 1 294 ? 12.807 -0.344 -25.720 1.00 93.75 294 VAL A O 1
ATOM 2282 N N . ARG A 1 295 ? 12.686 -0.509 -23.470 1.00 94.38 295 ARG A N 1
ATOM 2283 C CA . ARG A 1 295 ? 11.339 -1.099 -23.412 1.00 94.38 295 ARG A CA 1
ATOM 2284 C C . ARG A 1 295 ? 10.295 -0.223 -24.113 1.00 94.38 295 ARG A C 1
ATOM 2286 O O . ARG A 1 295 ? 9.610 -0.711 -25.007 1.00 94.38 295 ARG A O 1
ATOM 2293 N N . SER A 1 296 ? 10.212 1.072 -23.775 1.00 95.31 296 SER A N 1
ATOM 2294 C CA . SER A 1 296 ? 9.271 2.007 -24.420 1.00 95.31 296 SER A CA 1
ATOM 2295 C C . SER A 1 296 ? 9.487 2.097 -25.932 1.00 95.31 296 SER A C 1
ATOM 2297 O O . SER A 1 296 ? 8.526 2.114 -26.691 1.00 95.31 296 SER A O 1
ATOM 2299 N N . CYS A 1 297 ? 10.742 2.150 -26.387 1.00 94.94 297 CYS A N 1
ATOM 2300 C CA . CYS A 1 297 ? 11.063 2.272 -27.807 1.00 94.94 297 CYS A CA 1
ATOM 2301 C C . CYS A 1 297 ? 10.665 1.013 -28.591 1.00 94.94 297 CYS A C 1
ATOM 2303 O O . CYS A 1 297 ? 10.006 1.112 -29.621 1.00 94.94 297 CYS A O 1
ATOM 2305 N N . TYR A 1 298 ? 10.990 -0.176 -28.074 1.00 94.50 298 TYR A N 1
ATOM 2306 C CA . TYR A 1 298 ? 10.589 -1.443 -28.693 1.00 94.50 298 TYR A CA 1
ATOM 2307 C C . TYR A 1 298 ? 9.068 -1.611 -28.747 1.00 94.50 298 TYR A C 1
ATOM 2309 O O . TYR A 1 298 ? 8.534 -2.070 -29.759 1.00 94.50 298 TYR A O 1
ATOM 2317 N N . TRP A 1 299 ? 8.362 -1.176 -27.703 1.00 95.25 299 TRP A N 1
ATOM 2318 C CA . TRP A 1 299 ? 6.905 -1.162 -27.698 1.00 95.25 299 TRP A CA 1
ATOM 2319 C C . TRP A 1 299 ? 6.339 -0.200 -28.751 1.00 95.25 299 TRP A C 1
ATOM 2321 O O . TRP A 1 299 ? 5.563 -0.621 -29.605 1.00 95.25 299 TRP A O 1
ATOM 2331 N N . GLN A 1 300 ? 6.762 1.066 -28.745 1.00 94.88 300 GLN A N 1
ATOM 2332 C CA . GLN A 1 300 ? 6.189 2.104 -29.610 1.00 94.88 300 GLN A CA 1
ATOM 2333 C C . GLN A 1 300 ? 6.566 1.946 -31.087 1.00 94.88 300 GLN A C 1
ATOM 2335 O O . GLN A 1 300 ? 5.738 2.193 -31.960 1.00 94.88 300 GLN A O 1
ATOM 2340 N N . GLU A 1 301 ? 7.804 1.549 -31.389 1.00 92.94 301 GLU A N 1
ATOM 2341 C CA . GLU A 1 301 ? 8.286 1.457 -32.772 1.00 92.94 301 GLU A CA 1
ATOM 2342 C C . GLU A 1 301 ? 8.030 0.081 -33.399 1.00 92.94 301 GLU A C 1
ATOM 2344 O O . GLU A 1 301 ? 7.954 -0.026 -34.624 1.00 92.94 301 GLU A O 1
ATOM 2349 N N . ARG A 1 302 ? 7.918 -0.984 -32.591 1.00 91.69 302 ARG A N 1
ATOM 2350 C CA . ARG A 1 302 ? 7.856 -2.371 -33.091 1.00 91.69 302 ARG A CA 1
ATOM 2351 C C . ARG A 1 302 ? 6.693 -3.195 -32.543 1.00 91.69 302 ARG A C 1
ATOM 2353 O O . ARG A 1 302 ? 6.499 -4.314 -33.007 1.00 91.69 302 ARG A O 1
ATOM 2360 N N . GLY A 1 303 ? 5.928 -2.685 -31.577 1.00 92.88 303 GLY A N 1
ATOM 2361 C CA . GLY A 1 303 ? 4.863 -3.440 -30.909 1.00 92.88 303 GLY A CA 1
ATOM 2362 C C . GLY A 1 303 ? 5.378 -4.588 -30.034 1.00 92.88 303 GLY A C 1
ATOM 2363 O O . GLY A 1 303 ? 4.615 -5.492 -29.702 1.00 92.88 303 GLY A O 1
ATOM 2364 N N . ILE A 1 304 ? 6.668 -4.580 -29.679 1.00 92.56 304 ILE A N 1
ATOM 2365 C CA . ILE A 1 304 ? 7.328 -5.663 -28.941 1.00 92.56 304 ILE A CA 1
ATOM 2366 C C . ILE A 1 304 ? 7.363 -5.311 -27.452 1.00 92.56 304 ILE A C 1
ATOM 2368 O O . ILE A 1 304 ? 7.917 -4.281 -27.066 1.00 92.56 304 ILE A O 1
ATOM 2372 N N . ARG A 1 305 ? 6.802 -6.182 -26.606 1.00 91.75 305 ARG A N 1
ATOM 2373 C CA . ARG A 1 305 ? 6.852 -6.043 -25.143 1.00 91.75 305 ARG A CA 1
ATOM 2374 C C . ARG A 1 305 ? 8.044 -6.803 -24.581 1.00 91.75 305 ARG A C 1
ATOM 2376 O O . ARG A 1 305 ? 7.983 -8.013 -24.403 1.00 91.75 305 ARG A O 1
ATOM 2383 N N . LEU A 1 306 ? 9.119 -6.074 -24.297 1.00 91.81 306 LEU A N 1
ATOM 2384 C CA . LEU A 1 306 ? 10.282 -6.633 -23.610 1.00 91.81 306 LEU A CA 1
ATOM 2385 C C . LEU A 1 306 ? 9.959 -6.890 -22.126 1.00 91.81 306 LEU A C 1
ATOM 2387 O O . LEU A 1 306 ? 9.291 -6.041 -21.515 1.00 91.81 306 LEU A O 1
ATOM 2391 N N . PRO A 1 307 ? 10.456 -7.989 -21.524 1.00 90.56 307 PRO A N 1
ATOM 2392 C CA . PRO A 1 307 ? 10.279 -8.242 -20.096 1.00 90.56 307 PRO A CA 1
ATOM 2393 C C . PRO A 1 307 ? 10.879 -7.107 -19.260 1.00 90.56 307 PRO A C 1
ATOM 2395 O O . PRO A 1 307 ? 11.833 -6.443 -19.680 1.00 90.56 307 PRO A O 1
ATOM 2398 N N . ASP A 1 308 ? 10.292 -6.844 -18.095 1.00 89.75 308 ASP A N 1
ATOM 2399 C CA . ASP A 1 308 ? 10.901 -5.954 -17.108 1.00 89.75 308 ASP A CA 1
ATOM 2400 C C . ASP A 1 308 ? 11.719 -6.759 -16.100 1.00 89.75 308 ASP A C 1
ATOM 2402 O O . ASP A 1 308 ? 11.420 -7.922 -15.837 1.00 89.75 3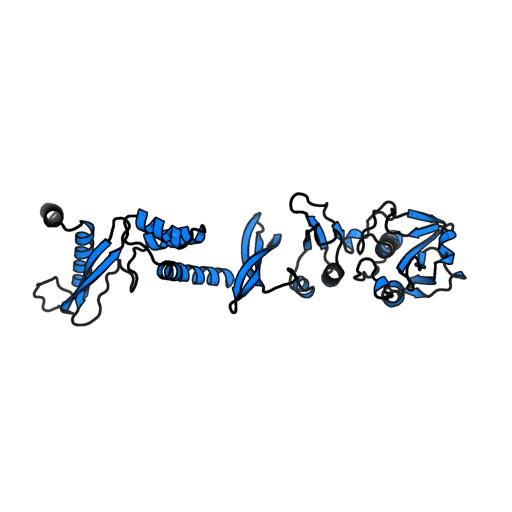08 ASP A O 1
ATOM 2406 N N . PHE A 1 309 ? 12.737 -6.122 -15.532 1.00 87.75 309 PHE A N 1
ATOM 2407 C CA . PHE A 1 309 ? 13.620 -6.726 -14.540 1.00 87.75 309 PHE A CA 1
ATOM 2408 C C . PHE A 1 309 ? 13.739 -5.790 -13.347 1.00 87.75 309 PHE A C 1
ATOM 2410 O O . PHE A 1 309 ? 14.090 -4.613 -13.505 1.00 87.75 309 PHE A O 1
ATOM 2417 N N . ALA A 1 310 ? 13.439 -6.301 -12.158 1.00 85.75 310 ALA A N 1
ATOM 2418 C CA . ALA A 1 310 ? 13.534 -5.525 -10.937 1.00 85.75 310 ALA A CA 1
ATOM 2419 C C . ALA A 1 310 ? 14.987 -5.126 -10.657 1.00 85.75 310 ALA A C 1
ATOM 2421 O O . ALA A 1 310 ? 15.921 -5.901 -10.864 1.00 85.75 310 ALA A O 1
ATOM 2422 N N . ARG A 1 311 ? 15.190 -3.862 -10.270 1.00 86.88 311 ARG A N 1
ATOM 2423 C CA . ARG A 1 311 ? 16.532 -3.278 -10.151 1.00 86.88 311 ARG A CA 1
ATOM 2424 C C . ARG A 1 311 ? 16.558 -2.091 -9.200 1.00 86.88 311 ARG A C 1
ATOM 2426 O O . ARG A 1 311 ? 15.675 -1.237 -9.226 1.00 86.88 311 ARG A O 1
ATOM 2433 N N . SER A 1 312 ? 17.599 -2.009 -8.375 1.00 78.88 312 SER A N 1
ATOM 2434 C CA . SER A 1 312 ? 17.845 -0.874 -7.477 1.00 78.88 312 SER A CA 1
ATOM 2435 C C . SER A 1 312 ? 18.563 0.271 -8.200 1.00 78.88 312 SER A C 1
ATOM 2437 O O . SER A 1 312 ? 19.201 0.079 -9.232 1.00 78.88 312 SER A O 1
ATOM 2439 N N . LYS A 1 313 ? 18.517 1.498 -7.664 1.00 76.50 313 LYS A N 1
ATOM 2440 C CA . LYS A 1 313 ? 19.395 2.561 -8.181 1.00 76.50 313 LYS A CA 1
ATOM 2441 C C . LYS A 1 313 ? 20.857 2.134 -7.978 1.00 76.50 313 LYS A C 1
ATOM 2443 O O . LYS A 1 313 ? 21.228 1.791 -6.864 1.00 76.50 313 LYS A O 1
ATOM 2448 N N . CYS A 1 314 ? 21.670 2.221 -9.033 1.00 74.25 314 CYS A N 1
ATOM 2449 C CA . CYS A 1 314 ? 23.077 1.808 -9.018 1.00 74.25 314 CYS A CA 1
ATOM 2450 C C . CYS A 1 314 ? 23.314 0.307 -8.750 1.00 74.25 314 CYS A C 1
ATOM 2452 O O . CYS A 1 314 ? 24.327 -0.035 -8.150 1.00 74.25 314 CYS A O 1
ATOM 2454 N N . TRP A 1 315 ? 22.449 -0.591 -9.248 1.00 67.19 315 TRP A N 1
ATOM 2455 C CA . TRP A 1 315 ? 22.599 -2.060 -9.133 1.00 67.19 315 TRP A CA 1
ATOM 2456 C C . TRP A 1 315 ? 24.023 -2.585 -9.436 1.00 67.19 315 TRP A C 1
ATOM 2458 O O . TRP A 1 315 ? 24.507 -3.542 -8.841 1.00 67.19 315 TRP A O 1
ATOM 2468 N N . TRP A 1 316 ? 24.753 -1.902 -10.323 1.00 65.19 316 TRP A N 1
ATOM 2469 C CA . TRP A 1 316 ? 26.126 -2.235 -10.711 1.00 65.19 316 TRP A CA 1
ATOM 2470 C C . TRP A 1 316 ? 27.184 -2.047 -9.611 1.00 65.19 316 TRP A C 1
ATOM 2472 O O . TRP A 1 316 ? 28.327 -2.466 -9.810 1.00 65.19 316 TRP A O 1
ATOM 2482 N N . GLU A 1 317 ? 26.877 -1.357 -8.509 1.00 68.06 317 GLU A N 1
ATOM 2483 C CA . GLU A 1 317 ? 27.804 -1.177 -7.381 1.00 68.06 317 GLU A CA 1
ATOM 2484 C C . GLU A 1 317 ? 28.006 -2.480 -6.602 1.00 68.06 317 GLU A C 1
ATOM 2486 O O . GLU A 1 317 ? 29.101 -2.721 -6.094 1.00 68.06 317 GLU A O 1
ATOM 2491 N N . GLU A 1 318 ? 27.008 -3.363 -6.610 1.00 60.50 318 GLU A N 1
ATOM 2492 C CA . GLU A 1 318 ? 27.078 -4.697 -6.002 1.00 60.50 318 GLU A CA 1
ATOM 2493 C C . GLU A 1 318 ? 27.690 -5.747 -6.948 1.00 60.50 318 GLU A C 1
ATOM 2495 O O . GLU A 1 318 ? 27.858 -6.910 -6.589 1.00 60.50 318 GLU A O 1
ATOM 2500 N N . GLY A 1 319 ? 28.110 -5.328 -8.150 1.00 57.72 319 GLY A N 1
ATOM 2501 C CA . GLY A 1 319 ? 28.745 -6.190 -9.149 1.00 57.72 319 GLY A CA 1
ATOM 2502 C C . GLY A 1 319 ? 27.768 -6.952 -10.047 1.00 57.72 319 GLY A C 1
ATOM 2503 O O . GLY A 1 319 ? 28.222 -7.730 -10.884 1.00 57.72 319 GLY A O 1
ATOM 2504 N N . GLU A 1 320 ? 26.463 -6.704 -9.919 1.00 61.34 320 GLU A N 1
ATOM 2505 C CA . GLU A 1 320 ? 25.427 -7.310 -10.756 1.00 61.34 320 GLU A CA 1
ATOM 2506 C C . GLU A 1 320 ? 25.510 -6.822 -12.206 1.00 61.34 320 GLU A C 1
ATOM 2508 O O . GLU A 1 320 ? 25.613 -5.619 -12.480 1.00 61.34 320 GLU A O 1
ATOM 2513 N N . ASN A 1 321 ? 25.426 -7.753 -13.156 1.00 69.19 321 ASN A N 1
ATOM 2514 C CA . ASN A 1 321 ? 25.511 -7.469 -14.583 1.00 69.19 321 ASN A CA 1
ATOM 2515 C C . ASN A 1 321 ? 24.155 -7.656 -15.275 1.00 69.19 321 ASN A C 1
ATOM 2517 O O . ASN A 1 321 ? 24.055 -8.258 -16.339 1.00 69.19 321 ASN A O 1
ATOM 2521 N N . LEU A 1 322 ? 23.112 -7.069 -14.681 1.00 70.25 322 LEU A N 1
ATOM 2522 C CA . LEU A 1 322 ? 21.707 -7.220 -15.074 1.00 70.25 322 LEU A CA 1
ATOM 2523 C C . LEU A 1 322 ? 21.465 -7.105 -16.590 1.00 70.25 322 LEU A C 1
ATOM 2525 O O . LEU A 1 322 ? 20.724 -7.885 -17.176 1.00 70.25 322 LEU A O 1
ATOM 2529 N N . LEU A 1 323 ? 22.124 -6.154 -17.256 1.00 68.44 323 LEU A N 1
ATOM 2530 C CA . LEU A 1 323 ? 21.962 -5.956 -18.699 1.00 68.44 323 LEU A CA 1
ATOM 2531 C C . LEU A 1 323 ? 22.625 -7.057 -19.538 1.00 68.44 323 LEU A C 1
ATOM 2533 O O . LEU A 1 323 ? 22.096 -7.406 -20.588 1.00 68.44 323 LEU A O 1
ATOM 2537 N N . ALA A 1 324 ? 23.782 -7.578 -19.118 1.00 66.19 324 ALA A N 1
ATOM 2538 C CA . ALA A 1 324 ? 24.475 -8.628 -19.862 1.00 66.19 324 ALA A CA 1
ATOM 2539 C C . ALA A 1 324 ? 23.991 -10.039 -19.490 1.00 66.19 324 ALA A C 1
ATOM 2541 O O . ALA A 1 324 ? 24.140 -10.948 -20.293 1.00 66.19 324 ALA A O 1
ATOM 2542 N N . ASP A 1 325 ? 23.421 -10.230 -18.306 1.00 75.44 325 ASP A N 1
ATOM 2543 C CA . ASP A 1 325 ? 23.002 -11.557 -17.853 1.00 75.44 325 ASP A CA 1
ATOM 2544 C C . ASP A 1 325 ? 21.573 -11.882 -18.329 1.00 75.44 325 ASP A C 1
ATOM 2546 O O . ASP A 1 325 ? 21.283 -13.029 -18.654 1.00 75.44 325 ASP A O 1
ATOM 2550 N N . HIS A 1 326 ? 20.704 -10.871 -18.482 1.00 78.69 326 HIS A N 1
ATOM 2551 C CA . HIS A 1 326 ? 19.293 -11.067 -18.847 1.00 78.69 326 HIS A CA 1
ATOM 2552 C C . HIS A 1 326 ? 18.934 -10.735 -20.308 1.00 78.69 326 HIS A C 1
ATOM 2554 O O . HIS A 1 326 ? 17.769 -10.844 -20.694 1.00 78.69 326 HIS A O 1
ATOM 2560 N N . PHE A 1 327 ? 19.880 -10.323 -21.166 1.00 76.81 327 PHE A N 1
ATOM 2561 C CA . PHE A 1 327 ? 19.515 -9.961 -22.549 1.00 76.81 327 PHE A CA 1
ATOM 2562 C C . PHE A 1 327 ? 19.036 -11.165 -23.369 1.00 76.81 327 PHE A C 1
ATOM 2564 O O . PHE A 1 327 ? 18.164 -10.997 -24.220 1.00 76.81 327 PHE A O 1
ATOM 2571 N N . GLU A 1 328 ? 19.566 -12.365 -23.115 1.00 80.00 328 GLU A N 1
ATOM 2572 C CA . GLU A 1 328 ? 19.104 -13.587 -23.787 1.00 80.00 328 GLU A CA 1
ATOM 2573 C C . GLU A 1 328 ? 17.673 -13.937 -23.367 1.00 80.00 328 GLU A C 1
ATOM 2575 O O . GLU A 1 328 ? 16.835 -14.226 -24.220 1.00 80.00 328 GLU A O 1
ATOM 2580 N N . GLU A 1 329 ? 17.362 -13.809 -22.073 1.00 81.50 329 GLU A N 1
ATOM 2581 C CA . GLU A 1 329 ? 16.004 -13.979 -21.535 1.00 81.50 329 GLU A CA 1
ATOM 2582 C C . GLU A 1 329 ? 15.021 -12.957 -22.123 1.00 81.50 329 GLU A C 1
ATOM 2584 O O . GLU A 1 329 ? 13.859 -13.272 -22.364 1.00 81.50 329 GLU A O 1
ATOM 2589 N N . ALA A 1 330 ? 15.497 -11.745 -22.421 1.00 82.50 330 ALA A N 1
ATOM 2590 C CA . ALA A 1 330 ? 14.727 -10.702 -23.094 1.00 82.50 330 ALA A CA 1
ATOM 2591 C C . ALA A 1 330 ? 14.606 -10.882 -24.622 1.00 82.50 330 ALA A C 1
ATOM 2593 O O . ALA A 1 330 ? 14.093 -9.987 -25.297 1.00 82.50 330 ALA A O 1
ATOM 2594 N N . GLY A 1 331 ? 15.074 -12.007 -25.177 1.00 86.81 331 GLY A N 1
ATOM 2595 C CA . GLY A 1 331 ? 14.947 -12.337 -26.599 1.00 86.81 331 GLY A CA 1
ATOM 2596 C C . GLY A 1 331 ? 16.031 -11.725 -27.488 1.00 86.81 331 GLY A C 1
ATOM 2597 O O . GLY A 1 331 ? 15.875 -11.667 -28.711 1.00 86.81 331 GLY A O 1
ATOM 2598 N N . PHE A 1 332 ? 17.138 -11.250 -26.913 1.00 90.50 332 PHE A N 1
ATOM 2599 C CA . PHE A 1 332 ? 18.258 -10.701 -27.670 1.00 90.50 332 PHE A CA 1
ATOM 2600 C C . PHE A 1 332 ? 19.382 -11.721 -27.877 1.00 90.50 332 PHE A C 1
ATOM 2602 O O . PHE A 1 332 ? 19.631 -12.593 -27.055 1.00 90.50 332 PHE A O 1
ATOM 2609 N N . ARG A 1 333 ? 20.141 -11.548 -28.961 1.00 91.00 333 ARG A N 1
ATOM 2610 C CA . ARG A 1 333 ? 21.429 -12.216 -29.186 1.00 91.00 333 ARG A CA 1
ATOM 2611 C C . ARG A 1 333 ? 22.553 -11.199 -29.301 1.00 91.00 333 ARG A C 1
ATOM 2613 O O . ARG A 1 333 ? 22.337 -10.106 -29.826 1.00 91.00 333 ARG A O 1
ATOM 2620 N N . ALA A 1 334 ? 23.764 -11.581 -28.913 1.00 90.94 334 ALA A N 1
ATOM 2621 C CA . ALA A 1 334 ? 24.946 -10.764 -29.160 1.00 90.94 334 ALA A CA 1
ATOM 2622 C C . ALA A 1 334 ? 25.217 -10.596 -30.671 1.00 90.94 334 ALA A C 1
ATOM 2624 O O . ALA A 1 334 ? 25.008 -11.516 -31.473 1.00 90.94 334 ALA A O 1
ATOM 2625 N N . VAL A 1 335 ? 25.686 -9.410 -31.058 1.00 92.38 335 VAL A N 1
ATOM 2626 C CA . VAL A 1 335 ? 26.138 -9.079 -32.417 1.00 92.38 335 VAL A CA 1
ATOM 2627 C C . VAL A 1 335 ? 27.484 -8.361 -32.371 1.00 92.38 335 VAL A C 1
ATOM 2629 O O . VAL A 1 335 ? 27.829 -7.728 -31.373 1.00 92.38 335 VAL A O 1
ATOM 2632 N N . ASP A 1 336 ? 28.257 -8.464 -33.453 1.00 90.69 336 ASP A N 1
ATOM 2633 C CA . ASP A 1 336 ? 29.496 -7.700 -33.589 1.00 90.69 336 ASP A CA 1
ATOM 2634 C C . ASP A 1 336 ? 29.181 -6.205 -33.775 1.00 90.69 336 ASP A C 1
ATOM 2636 O O . ASP A 1 336 ? 28.213 -5.838 -34.445 1.00 90.69 336 ASP A O 1
ATOM 2640 N N . ALA A 1 337 ? 30.012 -5.332 -33.203 1.00 88.00 337 ALA A N 1
ATOM 2641 C CA . ALA A 1 337 ? 29.862 -3.882 -33.313 1.00 88.00 337 ALA A CA 1
ATOM 2642 C C . ALA A 1 337 ? 29.876 -3.384 -34.771 1.00 88.00 337 ALA A C 1
ATOM 2644 O O . ALA A 1 337 ? 29.205 -2.406 -35.093 1.00 88.00 337 ALA A O 1
ATOM 2645 N N . LEU A 1 338 ? 30.623 -4.049 -35.658 1.00 89.06 338 LEU A N 1
ATOM 2646 C CA . LEU A 1 338 ? 30.686 -3.735 -37.089 1.00 89.06 338 LEU A CA 1
ATOM 2647 C C . LEU A 1 338 ? 29.421 -4.164 -37.843 1.00 89.06 338 LEU A C 1
ATOM 2649 O O . LEU A 1 338 ? 29.149 -3.660 -38.931 1.00 89.06 338 LEU A O 1
ATOM 2653 N N . GLU A 1 339 ? 28.643 -5.080 -37.269 1.00 92.12 339 GLU A N 1
ATOM 2654 C CA . GLU A 1 339 ? 27.378 -5.565 -37.823 1.00 92.12 339 GLU A CA 1
ATOM 2655 C C . GLU A 1 339 ? 26.150 -4.885 -37.203 1.00 92.12 339 GLU A C 1
ATOM 2657 O O . GLU A 1 339 ? 25.014 -5.250 -37.544 1.00 92.12 339 GLU A O 1
ATOM 2662 N N . ALA A 1 340 ? 26.366 -3.922 -36.300 1.00 90.88 340 ALA A N 1
ATOM 2663 C CA . ALA A 1 340 ? 25.313 -3.174 -35.632 1.00 90.88 340 ALA A CA 1
ATOM 2664 C C . ALA A 1 340 ? 24.484 -2.364 -36.640 1.00 90.88 340 ALA A C 1
ATOM 2666 O O . ALA A 1 340 ? 25.007 -1.730 -37.558 1.00 90.88 340 ALA A O 1
ATOM 2667 N N . ARG A 1 341 ? 23.163 -2.394 -36.474 1.00 93.69 341 ARG A N 1
ATOM 2668 C CA . ARG A 1 341 ? 22.181 -1.744 -37.351 1.00 93.69 341 ARG A CA 1
ATOM 2669 C C . ARG A 1 341 ? 21.171 -0.948 -36.524 1.00 93.69 341 ARG A C 1
ATOM 2671 O O . ARG A 1 341 ? 20.985 -1.253 -35.345 1.00 93.69 341 ARG A O 1
ATOM 2678 N N . PRO A 1 342 ? 20.482 0.037 -37.126 1.00 93.50 342 PRO A N 1
ATOM 2679 C CA . PRO A 1 342 ? 19.380 0.729 -36.467 1.00 93.50 342 PRO A CA 1
ATOM 2680 C C . PRO A 1 342 ? 18.369 -0.250 -35.849 1.00 93.50 342 PRO A C 1
ATOM 2682 O O . PRO A 1 342 ? 17.910 -1.194 -36.497 1.00 93.50 342 PRO A O 1
ATOM 2685 N N . GLY A 1 343 ? 18.048 -0.033 -34.576 1.00 91.50 343 GLY A N 1
ATOM 2686 C CA . GLY A 1 343 ? 17.241 -0.913 -33.736 1.00 91.50 343 GLY A CA 1
ATOM 2687 C C . GLY A 1 343 ? 18.034 -1.783 -32.766 1.00 91.50 343 GLY A C 1
ATOM 2688 O O . GLY A 1 343 ? 17.469 -2.211 -31.761 1.00 91.50 343 GLY A O 1
ATOM 2689 N N . ASP A 1 344 ? 19.319 -2.032 -33.019 1.00 94.19 344 ASP A N 1
ATOM 2690 C CA . ASP A 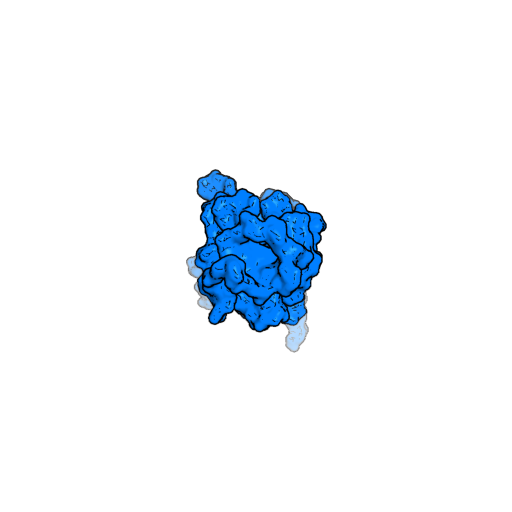1 344 ? 20.146 -2.804 -32.092 1.00 94.19 344 ASP A CA 1
ATOM 2691 C C . ASP A 1 344 ? 20.382 -2.019 -30.795 1.00 94.19 344 ASP A C 1
ATOM 2693 O O . ASP A 1 344 ? 20.518 -0.789 -30.787 1.00 94.19 344 ASP A O 1
ATOM 2697 N N . VAL A 1 345 ? 20.433 -2.746 -29.683 1.00 94.38 345 VAL A N 1
ATOM 2698 C CA . VAL A 1 345 ? 20.681 -2.191 -28.352 1.00 94.38 345 VAL A CA 1
ATOM 2699 C C . VAL A 1 345 ? 22.169 -2.308 -28.052 1.00 94.38 345 VAL A C 1
ATOM 2701 O O . VAL A 1 345 ? 22.799 -3.325 -28.339 1.00 94.38 345 VAL A O 1
ATOM 2704 N N . PHE A 1 346 ? 22.747 -1.276 -27.453 1.00 92.81 346 PHE A N 1
ATOM 2705 C CA . PHE A 1 346 ? 24.127 -1.295 -26.986 1.00 92.81 346 PHE A CA 1
ATOM 2706 C C . PHE A 1 346 ? 24.189 -1.082 -25.477 1.00 92.81 346 PHE A C 1
ATOM 2708 O O . PHE A 1 346 ? 23.435 -0.285 -24.912 1.00 92.81 346 PHE A O 1
ATOM 2715 N N . PHE A 1 347 ? 25.133 -1.763 -24.827 1.00 91.25 347 PHE A N 1
ATOM 2716 C CA . PHE A 1 347 ? 25.406 -1.606 -23.400 1.00 91.25 347 PHE A CA 1
ATOM 2717 C C . PHE A 1 347 ? 26.738 -0.900 -23.169 1.00 91.25 347 PHE A C 1
ATOM 2719 O O . PHE A 1 347 ? 27.759 -1.224 -23.784 1.00 91.25 347 PHE A O 1
ATOM 2726 N N . MET A 1 348 ? 26.743 0.059 -22.247 1.00 89.69 348 MET A N 1
ATOM 2727 C CA . MET A 1 348 ? 27.882 0.916 -21.945 1.00 89.69 348 MET A CA 1
ATOM 2728 C C . MET A 1 348 ? 28.370 0.771 -20.510 1.00 89.69 348 MET A C 1
ATOM 2730 O O . MET A 1 348 ? 27.589 0.593 -19.574 1.00 89.69 348 MET A O 1
ATOM 2734 N N . ARG A 1 349 ? 29.678 0.966 -20.338 1.00 87.19 349 ARG A N 1
ATOM 2735 C CA . ARG A 1 349 ? 30.305 1.209 -19.035 1.00 87.19 349 ARG A CA 1
ATOM 2736 C C . ARG A 1 349 ? 30.557 2.704 -18.882 1.00 87.19 349 ARG A C 1
ATOM 2738 O O . ARG A 1 349 ? 31.356 3.278 -19.621 1.00 87.19 349 ARG A O 1
ATOM 2745 N N . LEU A 1 350 ? 29.847 3.342 -17.953 1.00 82.44 350 LEU A N 1
ATOM 2746 C CA . LEU A 1 350 ? 30.016 4.772 -17.671 1.00 82.44 350 LEU A CA 1
ATOM 2747 C C . LEU A 1 350 ? 30.885 5.002 -16.437 1.00 82.44 350 LEU A C 1
ATOM 2749 O O . LEU A 1 350 ? 31.902 5.683 -16.525 1.00 82.44 350 LEU A O 1
ATOM 2753 N N . VAL A 1 351 ? 30.479 4.420 -15.310 1.00 77.38 351 VAL A N 1
ATOM 2754 C CA . VAL A 1 351 ? 31.112 4.612 -13.994 1.00 77.38 351 VAL A CA 1
ATOM 2755 C C . VAL A 1 351 ? 31.465 3.292 -13.300 1.00 77.38 351 VAL A C 1
ATOM 2757 O O . VAL A 1 351 ? 32.031 3.310 -12.214 1.00 77.38 351 VAL A O 1
ATOM 2760 N N . SER A 1 352 ? 31.157 2.150 -13.925 1.00 78.56 352 SER A N 1
ATOM 2761 C CA . SER A 1 352 ? 31.308 0.814 -13.337 1.00 78.56 352 SER A CA 1
ATOM 2762 C C . SER A 1 352 ? 32.212 -0.109 -14.159 1.00 78.56 352 SER A C 1
ATOM 2764 O O . SER A 1 352 ? 32.479 0.123 -15.342 1.00 78.56 352 SER A O 1
ATOM 2766 N N . LYS A 1 353 ? 32.676 -1.184 -13.509 1.00 75.94 353 LYS A N 1
ATOM 2767 C CA . LYS A 1 353 ? 33.392 -2.305 -14.133 1.00 75.94 353 LYS A CA 1
ATOM 2768 C C . LYS A 1 353 ? 32.469 -3.179 -14.986 1.00 75.94 353 LYS A C 1
ATOM 2770 O O . LYS A 1 353 ? 32.950 -3.800 -15.933 1.00 75.94 353 LYS A O 1
ATOM 2775 N N . VAL A 1 354 ? 31.172 -3.191 -14.681 1.00 80.31 354 VAL A N 1
ATOM 2776 C CA . VAL A 1 354 ? 30.133 -3.901 -15.440 1.00 80.31 354 VAL A CA 1
ATOM 2777 C C . VAL A 1 354 ? 29.303 -2.915 -16.276 1.00 80.31 354 VAL A C 1
ATOM 2779 O O . VAL A 1 354 ? 29.227 -1.731 -15.927 1.00 80.31 354 VAL A O 1
ATOM 2782 N N . PRO A 1 355 ? 28.730 -3.344 -17.416 1.00 80.94 355 PRO A N 1
ATOM 2783 C CA . PRO A 1 355 ? 27.775 -2.538 -18.173 1.00 80.94 355 PRO A CA 1
ATOM 2784 C C . PRO A 1 355 ? 26.620 -2.041 -17.289 1.00 80.94 355 PRO A C 1
ATOM 2786 O O . PRO A 1 355 ? 25.900 -2.826 -16.685 1.00 80.94 355 PRO A O 1
ATOM 2789 N N . CYS A 1 356 ? 26.448 -0.722 -17.214 1.00 83.06 356 CYS A N 1
ATOM 2790 C CA . CYS A 1 356 ? 25.515 -0.064 -16.290 1.00 83.06 356 CYS A CA 1
ATOM 2791 C C . CYS A 1 356 ? 24.503 0.844 -17.000 1.00 83.06 356 CYS A C 1
ATOM 2793 O O . CYS A 1 356 ? 23.738 1.562 -16.364 1.00 83.06 356 CYS A O 1
ATOM 2795 N N . HIS A 1 357 ? 24.550 0.890 -18.330 1.00 89.94 357 HIS A N 1
ATOM 2796 C CA . HIS A 1 357 ? 23.742 1.799 -19.129 1.00 89.94 357 HIS A CA 1
ATOM 2797 C C . HIS A 1 357 ? 23.412 1.175 -20.480 1.00 89.94 357 HIS A C 1
ATOM 2799 O O . HIS A 1 357 ? 24.279 0.551 -21.088 1.00 89.94 357 HIS A O 1
ATOM 2805 N N . SER A 1 358 ? 22.199 1.394 -20.979 1.00 91.31 358 SER A N 1
ATOM 2806 C CA . SER A 1 358 ? 21.747 0.913 -22.285 1.00 91.31 358 SER A CA 1
ATOM 2807 C C . SER A 1 358 ? 21.260 2.047 -23.192 1.00 91.31 358 SER A C 1
ATOM 2809 O O . SER A 1 358 ? 20.880 3.136 -22.749 1.00 91.31 358 SER A O 1
ATOM 2811 N N . GLY A 1 359 ? 21.303 1.805 -24.495 1.00 93.44 359 GLY A N 1
ATOM 2812 C CA . GLY A 1 359 ? 20.733 2.690 -25.503 1.00 93.44 359 GLY A CA 1
ATOM 2813 C C . GLY A 1 359 ? 20.410 1.929 -26.779 1.00 93.44 359 GLY A C 1
ATOM 2814 O O . GLY A 1 359 ? 20.833 0.790 -26.950 1.00 93.44 359 GLY A O 1
ATOM 2815 N N . ILE A 1 360 ? 19.662 2.568 -27.672 1.00 95.12 360 ILE A N 1
ATOM 2816 C CA . ILE A 1 360 ? 19.283 2.023 -28.977 1.00 95.12 360 ILE A CA 1
ATOM 2817 C C . ILE A 1 360 ? 20.006 2.804 -30.063 1.00 95.12 360 ILE A C 1
ATOM 2819 O O . ILE A 1 360 ? 20.023 4.038 -30.043 1.00 95.12 360 ILE A O 1
ATOM 2823 N N . LEU A 1 361 ? 20.604 2.089 -31.010 1.00 95.44 361 LEU A N 1
ATOM 2824 C CA . LEU A 1 361 ? 21.129 2.674 -32.235 1.00 95.44 361 LEU A CA 1
ATOM 2825 C C . LEU A 1 361 ? 19.961 3.083 -33.136 1.00 95.44 361 LEU A C 1
ATOM 2827 O O . LEU A 1 361 ? 19.088 2.273 -33.431 1.00 95.44 361 LEU A O 1
ATOM 2831 N N . LEU A 1 362 ? 19.946 4.333 -33.578 1.00 93.88 362 LEU A N 1
ATOM 2832 C CA . LEU A 1 362 ? 18.979 4.851 -34.540 1.00 93.88 362 LEU A CA 1
ATOM 2833 C C . LEU A 1 362 ? 19.626 4.978 -35.926 1.00 93.88 362 LEU A C 1
ATOM 2835 O O . LEU A 1 362 ? 20.814 4.706 -36.115 1.00 93.88 362 LEU A O 1
ATOM 2839 N N . GLU A 1 363 ? 18.831 5.408 -36.900 1.00 91.12 363 GLU A N 1
ATOM 2840 C CA . GLU A 1 363 ? 19.329 5.824 -38.211 1.00 91.12 363 GLU A CA 1
ATOM 2841 C C . GLU A 1 363 ? 20.248 7.059 -38.105 1.00 91.12 363 GLU A C 1
ATOM 2843 O O . GLU A 1 363 ? 20.361 7.699 -37.054 1.00 91.12 363 GLU A O 1
ATOM 2848 N N . ASP A 1 364 ? 20.961 7.363 -39.192 1.00 90.62 364 ASP A N 1
ATOM 2849 C CA . ASP A 1 364 ? 21.835 8.540 -39.327 1.00 90.62 364 ASP A CA 1
ATOM 2850 C C . ASP A 1 364 ? 22.942 8.676 -38.263 1.00 90.62 364 ASP A C 1
ATOM 2852 O O . ASP A 1 364 ? 23.451 9.765 -37.993 1.00 90.62 364 ASP A O 1
ATOM 2856 N N . GLY A 1 365 ? 23.345 7.563 -37.642 1.00 88.31 365 GLY A N 1
ATOM 2857 C CA . GLY A 1 365 ? 24.380 7.561 -36.604 1.00 88.31 365 GLY A CA 1
ATOM 2858 C C . GLY A 1 365 ? 23.938 8.234 -35.301 1.00 88.31 365 GLY A C 1
ATOM 2859 O O . GLY A 1 365 ? 24.780 8.660 -34.501 1.00 88.31 365 GLY A O 1
ATOM 2860 N N . LEU A 1 366 ? 22.630 8.343 -35.077 1.00 95.31 366 LEU A N 1
ATOM 2861 C CA . LEU A 1 366 ? 22.059 8.782 -33.812 1.00 95.31 366 LEU A CA 1
ATOM 2862 C C . LEU A 1 366 ? 21.868 7.592 -32.868 1.00 95.31 366 LEU A C 1
ATOM 2864 O O . LEU A 1 366 ? 21.797 6.437 -33.277 1.00 95.31 366 LEU A O 1
ATOM 2868 N N . CYS A 1 367 ? 21.757 7.873 -31.579 1.00 95.38 367 CYS A N 1
ATOM 2869 C CA . CYS A 1 367 ? 21.294 6.923 -30.587 1.00 95.38 367 CYS A CA 1
ATOM 2870 C C . CYS A 1 367 ? 20.219 7.544 -29.701 1.00 95.38 367 CYS A C 1
ATOM 2872 O O . CYS A 1 367 ? 20.171 8.759 -29.494 1.00 95.38 367 CYS A O 1
ATOM 2874 N N . LEU A 1 368 ? 19.350 6.683 -29.181 1.00 95.69 368 LEU A N 1
ATOM 2875 C CA . LEU A 1 368 ? 18.363 7.005 -28.166 1.00 95.69 368 LEU A CA 1
ATOM 2876 C C . LEU A 1 368 ? 18.805 6.374 -26.850 1.00 95.69 368 LEU A C 1
ATOM 2878 O O . LEU A 1 368 ? 18.961 5.158 -26.756 1.00 95.69 368 LEU A O 1
ATOM 2882 N N . HIS A 1 369 ? 19.011 7.192 -25.826 1.00 94.06 369 HIS A N 1
ATOM 2883 C CA . HIS A 1 369 ? 19.402 6.705 -24.506 1.00 94.06 369 HIS A CA 1
ATOM 2884 C C . HIS A 1 369 ? 18.953 7.668 -23.394 1.00 94.06 369 HIS A C 1
ATOM 2886 O O . HIS A 1 369 ? 18.527 8.797 -23.662 1.00 94.06 369 HIS A O 1
ATOM 2892 N N . HIS A 1 370 ? 19.031 7.227 -22.137 1.00 94.19 370 HIS A N 1
ATOM 2893 C CA . HIS A 1 370 ? 18.629 8.040 -20.989 1.00 94.19 370 HIS A CA 1
ATOM 2894 C C . HIS A 1 370 ? 19.682 8.016 -19.888 1.00 94.19 370 HIS A C 1
ATOM 2896 O O . HIS A 1 370 ? 19.868 6.997 -19.231 1.00 94.19 370 HIS A O 1
ATOM 2902 N N . LEU A 1 371 ? 20.386 9.131 -19.708 1.00 89.81 371 LEU A N 1
ATOM 2903 C CA . LEU A 1 371 ? 21.417 9.278 -18.682 1.00 89.81 371 LEU A CA 1
ATOM 2904 C C . LEU A 1 371 ? 20.827 9.896 -17.412 1.00 89.81 371 LEU A C 1
ATOM 2906 O O . LEU A 1 371 ? 20.042 10.839 -17.512 1.00 89.81 371 LEU A O 1
ATOM 2910 N N . ASP A 1 372 ? 21.263 9.427 -16.239 1.00 88.00 372 ASP A N 1
ATOM 2911 C CA . ASP A 1 372 ? 20.900 10.058 -14.961 1.00 88.00 372 ASP A CA 1
ATOM 2912 C C . ASP A 1 372 ? 21.300 11.550 -14.971 1.00 88.00 372 ASP A C 1
ATOM 2914 O O . ASP A 1 372 ? 22.350 11.941 -15.495 1.00 88.00 372 ASP A O 1
ATOM 2918 N N . GLY A 1 373 ? 20.419 12.403 -14.449 1.00 88.00 373 GLY A N 1
ATOM 2919 C CA . GLY A 1 373 ? 20.563 13.861 -14.442 1.00 88.00 373 GLY A CA 1
ATOM 2920 C C . GLY A 1 373 ? 20.310 14.565 -15.784 1.00 88.00 373 GLY A C 1
ATOM 2921 O O . GLY A 1 373 ? 20.547 15.770 -15.893 1.00 88.00 373 GLY A O 1
ATOM 2922 N N . ARG A 1 374 ? 19.848 13.862 -16.826 1.00 91.00 374 ARG A N 1
ATOM 2923 C CA . ARG A 1 374 ? 19.542 14.436 -18.147 1.00 91.00 374 ARG A CA 1
ATOM 2924 C C . ARG A 1 374 ? 18.186 13.956 -18.644 1.00 91.00 374 ARG A C 1
ATOM 2926 O O . ARG A 1 374 ? 17.839 12.805 -18.448 1.00 91.00 374 ARG A O 1
ATOM 2933 N N . LEU A 1 375 ? 17.475 14.813 -19.379 1.00 94.62 375 LEU A N 1
ATOM 2934 C CA . LEU A 1 375 ? 16.293 14.369 -20.118 1.00 94.62 375 LEU A CA 1
ATOM 2935 C C . LEU A 1 375 ? 16.689 13.369 -21.210 1.00 94.62 375 LEU A C 1
ATOM 2937 O O . LEU A 1 375 ? 17.746 13.532 -21.845 1.00 94.62 375 LEU A O 1
ATOM 2941 N N . SER A 1 376 ? 15.827 12.379 -21.455 1.00 95.25 376 SER A N 1
ATOM 2942 C CA . SER A 1 376 ? 16.010 11.438 -22.563 1.00 95.25 376 SER A CA 1
ATOM 2943 C C . SER A 1 376 ? 16.052 12.182 -23.896 1.00 95.25 376 SER A C 1
ATOM 2945 O O . SER A 1 376 ? 15.316 13.148 -24.121 1.00 95.25 376 SER A O 1
ATOM 2947 N N . ARG A 1 377 ? 16.947 11.772 -24.793 1.00 94.25 377 ARG A N 1
ATOM 2948 C CA . ARG A 1 377 ? 17.176 12.493 -26.047 1.00 94.25 377 ARG A CA 1
ATOM 2949 C C . ARG A 1 377 ? 17.734 11.580 -27.124 1.00 94.25 377 ARG A C 1
ATOM 2951 O O . ARG A 1 377 ? 18.271 10.513 -26.830 1.00 94.25 377 ARG A O 1
ATOM 2958 N N . ARG A 1 378 ? 17.653 12.072 -28.357 1.00 95.25 378 ARG A N 1
ATOM 2959 C CA . ARG A 1 378 ? 18.435 11.565 -29.481 1.00 95.25 378 ARG A CA 1
ATOM 2960 C C . ARG A 1 378 ? 19.734 12.357 -29.561 1.00 95.25 378 ARG A C 1
ATOM 2962 O O . ARG A 1 378 ? 19.690 13.587 -29.525 1.00 95.25 378 ARG A O 1
ATOM 2969 N N . GLU A 1 379 ? 20.871 11.685 -29.657 1.00 94.81 379 GLU A N 1
ATOM 2970 C CA . GLU A 1 379 ? 22.163 12.347 -29.852 1.00 94.81 379 GLU A CA 1
ATOM 2971 C C . GLU A 1 379 ? 23.126 11.498 -30.692 1.00 94.81 379 GLU A C 1
ATOM 2973 O O . GLU A 1 379 ? 22.886 10.306 -30.868 1.00 94.81 379 GLU A O 1
ATOM 2978 N N . PRO A 1 380 ? 24.193 12.083 -31.264 1.00 95.44 380 PRO A N 1
ATOM 2979 C CA . PRO A 1 380 ? 25.149 11.324 -32.066 1.00 95.44 380 PRO A CA 1
ATOM 2980 C C . PRO A 1 380 ? 25.810 10.201 -31.260 1.00 95.44 380 PRO A C 1
ATOM 2982 O O . PRO A 1 380 ? 26.291 10.433 -30.151 1.00 95.44 380 PRO A O 1
ATOM 2985 N N . ILE A 1 381 ? 25.914 8.999 -31.836 1.00 93.44 381 ILE A N 1
ATOM 2986 C CA . ILE A 1 381 ? 26.493 7.838 -31.141 1.00 93.44 381 ILE A CA 1
ATOM 2987 C C . ILE A 1 381 ? 28.023 7.898 -31.026 1.00 93.44 381 ILE A C 1
ATOM 2989 O O . ILE A 1 381 ? 28.605 7.284 -30.134 1.00 93.44 381 ILE A O 1
ATOM 2993 N N . GLY A 1 382 ? 28.697 8.659 -31.893 1.00 91.38 382 GLY A N 1
ATOM 2994 C CA . GLY A 1 382 ? 30.163 8.709 -31.994 1.00 91.38 382 GLY A CA 1
ATOM 2995 C C . GLY A 1 382 ? 30.916 8.858 -30.657 1.00 91.38 382 GLY A C 1
ATOM 2996 O O . GLY A 1 382 ? 31.807 8.049 -30.385 1.00 91.38 382 GLY A O 1
ATOM 2997 N N . PRO A 1 383 ? 30.561 9.824 -29.784 1.00 91.31 383 PRO A N 1
ATOM 2998 C CA . PRO A 1 383 ? 31.181 9.988 -28.463 1.00 91.31 383 PRO A CA 1
ATOM 2999 C C . PRO A 1 383 ? 31.024 8.778 -27.527 1.00 91.31 383 PRO A C 1
ATOM 3001 O O . PRO A 1 383 ? 31.819 8.602 -26.602 1.00 91.31 383 PRO A O 1
ATOM 3004 N N . TRP A 1 384 ? 30.016 7.940 -27.766 1.00 89.81 384 TRP A N 1
ATOM 3005 C CA . TRP A 1 384 ? 29.617 6.821 -26.915 1.00 89.81 384 TRP A CA 1
ATOM 3006 C C . TRP A 1 384 ? 30.213 5.484 -27.344 1.00 89.81 384 TRP A C 1
ATOM 3008 O O . TRP A 1 384 ? 30.390 4.610 -26.499 1.00 89.81 384 TRP A O 1
ATOM 3018 N N . LEU A 1 385 ? 30.608 5.340 -28.613 1.00 87.44 385 LEU A N 1
ATOM 3019 C CA . LEU A 1 385 ? 31.158 4.092 -29.162 1.00 87.44 385 LEU A CA 1
ATOM 3020 C C . LEU A 1 385 ? 32.347 3.552 -28.356 1.00 87.44 385 LEU A C 1
ATOM 3022 O O . LEU A 1 385 ? 32.454 2.351 -28.149 1.00 87.44 385 LEU A O 1
ATOM 3026 N N . ARG A 1 386 ? 33.208 4.433 -27.826 1.00 87.06 386 ARG A N 1
ATOM 3027 C CA . ARG A 1 386 ? 34.366 4.034 -26.998 1.00 87.06 386 ARG A CA 1
ATOM 3028 C C . ARG A 1 386 ? 33.979 3.410 -25.653 1.00 87.06 386 ARG A C 1
ATOM 3030 O O . ARG A 1 386 ? 34.823 2.800 -25.007 1.00 87.06 386 ARG A O 1
ATOM 3037 N N . ARG A 1 387 ? 32.742 3.630 -25.203 1.00 89.12 387 ARG A N 1
ATOM 3038 C CA . ARG A 1 387 ? 32.190 3.121 -23.939 1.00 89.12 387 ARG A CA 1
ATOM 3039 C C . ARG A 1 387 ? 31.236 1.949 -24.152 1.00 89.12 387 ARG A C 1
ATOM 3041 O O . ARG A 1 387 ? 30.879 1.297 -23.171 1.00 89.12 387 ARG A O 1
ATOM 3048 N N . ALA A 1 388 ? 30.823 1.697 -25.395 1.00 89.31 388 ALA A N 1
ATOM 3049 C CA . ALA A 1 388 ? 30.022 0.542 -25.762 1.00 89.31 388 ALA A CA 1
ATOM 3050 C C . ALA A 1 388 ? 30.861 -0.730 -25.608 1.00 89.31 388 ALA A C 1
ATOM 3052 O O . ALA A 1 388 ? 31.997 -0.808 -26.068 1.00 89.31 388 ALA A O 1
ATOM 3053 N N . THR A 1 389 ? 30.298 -1.711 -24.915 1.00 88.50 389 THR A N 1
ATOM 3054 C CA . THR A 1 389 ? 30.976 -2.973 -24.587 1.00 88.50 389 THR A CA 1
ATOM 3055 C C . THR A 1 389 ? 30.297 -4.178 -25.205 1.00 88.50 389 THR A C 1
ATOM 3057 O O . THR A 1 389 ? 30.974 -5.143 -25.532 1.00 88.50 389 THR A O 1
ATOM 3060 N N . HIS A 1 390 ? 28.980 -4.108 -25.384 1.00 89.19 390 HIS A N 1
ATOM 3061 C CA . HIS A 1 390 ? 28.173 -5.168 -25.968 1.00 89.19 390 HIS A CA 1
ATOM 3062 C C . HIS A 1 390 ? 27.167 -4.545 -26.925 1.00 89.19 390 HIS A C 1
ATOM 3064 O O . HIS A 1 390 ? 26.681 -3.434 -26.684 1.00 89.19 390 HIS A O 1
ATOM 3070 N N . TRP A 1 391 ? 26.855 -5.289 -27.976 1.00 92.69 391 TRP A N 1
ATOM 3071 C CA . TRP A 1 391 ? 25.799 -4.990 -28.927 1.00 92.69 391 TRP A CA 1
ATOM 3072 C C . TRP A 1 391 ? 24.891 -6.200 -28.998 1.00 92.69 391 TRP A C 1
ATOM 3074 O O . TRP A 1 391 ? 25.371 -7.332 -29.087 1.00 92.69 391 TRP A O 1
ATOM 3084 N N . VAL A 1 392 ? 23.587 -5.966 -28.930 1.00 92.88 392 VAL A N 1
ATOM 3085 C CA . VAL A 1 392 ? 22.593 -7.028 -28.911 1.00 92.88 392 VAL A CA 1
ATOM 3086 C C . VAL A 1 392 ? 21.450 -6.711 -29.870 1.00 92.88 392 VAL A C 1
ATOM 3088 O O . VAL A 1 392 ? 21.031 -5.561 -30.024 1.00 92.88 392 VAL A O 1
ATOM 3091 N N . ARG A 1 393 ? 20.951 -7.748 -30.539 1.00 93.62 393 ARG A N 1
ATOM 3092 C CA . ARG A 1 393 ? 19.866 -7.677 -31.520 1.00 93.62 393 ARG A CA 1
ATOM 3093 C C . ARG A 1 393 ? 18.718 -8.564 -31.084 1.00 93.62 393 ARG A C 1
ATOM 3095 O O . ARG A 1 393 ? 18.933 -9.738 -30.798 1.00 93.62 393 ARG A O 1
ATOM 3102 N N . TYR A 1 394 ? 17.514 -8.012 -31.095 1.00 91.88 394 TYR A N 1
ATOM 3103 C CA . TYR A 1 394 ? 16.301 -8.760 -30.799 1.00 91.88 394 TYR A CA 1
ATOM 3104 C C . TYR A 1 394 ? 16.024 -9.814 -31.880 1.00 91.88 394 TYR A C 1
ATOM 3106 O O . TYR A 1 394 ? 16.116 -9.517 -33.077 1.00 91.88 394 TYR A O 1
ATOM 3114 N N . VAL A 1 395 ? 15.720 -11.041 -31.463 1.00 89.56 395 VAL A N 1
ATOM 3115 C CA . VAL A 1 395 ? 15.499 -12.200 -32.344 1.00 89.56 395 VAL A CA 1
ATOM 3116 C C . VAL A 1 395 ? 14.297 -13.065 -31.974 1.00 89.56 395 VAL A C 1
ATOM 3118 O O . VAL A 1 395 ? 13.970 -13.949 -32.767 1.00 89.56 395 VAL A O 1
ATOM 3121 N N . GLY A 1 396 ? 13.653 -12.839 -30.826 1.00 69.50 396 GLY A N 1
ATOM 3122 C CA . GLY A 1 396 ? 12.583 -13.702 -30.320 1.00 69.50 396 GLY A CA 1
ATOM 3123 C C . GLY A 1 396 ? 11.471 -12.933 -29.657 1.00 69.50 396 GLY A C 1
ATOM 3124 O O . GLY A 1 396 ? 11.767 -12.301 -28.624 1.00 69.50 396 GLY A O 1
#